Protein AF-A0A1J8QJV4-F1 (afdb_monomer_lite)

Organism: NCBI:txid180088

Structure (mmCIF, N/CA/C/O backbone):
data_AF-A0A1J8QJV4-F1
#
_entry.id   AF-A0A1J8QJV4-F1
#
loop_
_atom_site.group_PDB
_atom_site.id
_atom_site.type_symbol
_atom_site.label_atom_id
_atom_site.label_alt_id
_atom_site.label_comp_id
_atom_site.label_asym_id
_atom_site.label_entity_id
_atom_site.label_seq_id
_atom_site.pdbx_PDB_ins_code
_atom_site.Cartn_x
_atom_site.Cartn_y
_atom_site.Cartn_z
_atom_site.occupancy
_atom_site.B_iso_or_equiv
_atom_site.auth_seq_id
_atom_site.auth_comp_id
_atom_site.auth_asym_id
_atom_site.auth_atom_id
_atom_site.pdbx_PDB_model_num
ATOM 1 N N . MET A 1 1 ? 0.659 -6.737 42.375 1.00 52.00 1 MET A N 1
ATOM 2 C CA . MET A 1 1 ? -0.178 -5.571 42.010 1.00 52.00 1 MET A CA 1
ATOM 3 C C . MET A 1 1 ? 0.496 -4.259 42.360 1.00 52.00 1 MET A C 1
ATOM 5 O O . MET A 1 1 ? 0.803 -3.540 41.428 1.00 52.00 1 MET A O 1
ATOM 9 N N . ALA A 1 2 ? 0.805 -3.967 43.630 1.00 51.50 2 ALA A N 1
ATOM 10 C CA . ALA A 1 2 ? 1.414 -2.682 44.012 1.00 51.50 2 ALA A CA 1
ATOM 11 C C . ALA A 1 2 ? 2.752 -2.355 43.303 1.00 51.50 2 ALA A C 1
ATOM 13 O O . ALA A 1 2 ? 3.047 -1.189 43.097 1.00 51.50 2 ALA A O 1
ATOM 14 N N . SER A 1 3 ? 3.532 -3.362 42.888 1.00 54.28 3 SER A N 1
ATOM 15 C CA . SER A 1 3 ? 4.783 -3.180 42.129 1.00 54.28 3 SER A CA 1
ATOM 16 C C . SER A 1 3 ? 4.602 -3.017 40.612 1.00 54.28 3 SER A C 1
ATOM 18 O O . SER A 1 3 ? 5.552 -2.659 39.932 1.00 54.28 3 SER A O 1
ATOM 20 N N . VAL A 1 4 ? 3.406 -3.306 40.083 1.00 55.78 4 VAL A N 1
ATOM 21 C CA . VAL A 1 4 ? 3.123 -3.434 38.635 1.00 55.78 4 VAL A CA 1
ATOM 22 C C . VAL A 1 4 ? 2.131 -2.367 38.150 1.00 55.78 4 VAL A C 1
ATOM 24 O O . VAL A 1 4 ? 1.998 -2.096 36.957 1.00 55.78 4 VAL A O 1
ATOM 27 N N . GLU A 1 5 ? 1.418 -1.730 39.080 1.00 54.19 5 GLU A N 1
ATOM 28 C CA . GLU A 1 5 ? 0.484 -0.639 38.810 1.00 54.19 5 GLU A CA 1
ATOM 29 C C . GLU A 1 5 ? 1.233 0.590 38.286 1.00 54.19 5 GLU A C 1
ATOM 31 O O . GLU A 1 5 ? 1.824 1.348 39.045 1.00 54.19 5 GLU A O 1
ATOM 36 N N . GLY A 1 6 ? 1.217 0.768 36.965 1.00 53.06 6 GLY A N 1
ATOM 37 C CA . GLY A 1 6 ? 1.849 1.899 36.281 1.00 53.06 6 GLY A CA 1
ATOM 38 C C . GLY A 1 6 ? 2.946 1.505 35.293 1.00 53.06 6 GLY A C 1
ATOM 39 O O . GLY A 1 6 ? 3.337 2.337 34.477 1.00 53.06 6 GLY A O 1
ATOM 40 N N . ASN A 1 7 ? 3.400 0.245 35.299 1.00 61.72 7 ASN A N 1
ATOM 41 C CA . ASN A 1 7 ? 4.405 -0.225 34.350 1.00 61.72 7 ASN A CA 1
ATOM 42 C C . ASN A 1 7 ? 3.761 -0.993 33.187 1.00 61.72 7 ASN A C 1
ATOM 44 O O . ASN A 1 7 ? 3.406 -2.166 33.295 1.00 61.72 7 ASN A O 1
ATOM 48 N N . TRP A 1 8 ? 3.628 -0.325 32.043 1.00 57.66 8 TRP A N 1
ATOM 49 C CA . TRP A 1 8 ? 3.075 -0.907 30.817 1.00 57.66 8 TRP A CA 1
ATOM 50 C C . TRP A 1 8 ? 3.952 -2.027 30.220 1.00 57.66 8 TRP A C 1
ATOM 52 O O . TRP A 1 8 ? 3.448 -2.799 29.405 1.00 57.66 8 TRP A O 1
ATOM 62 N N . LEU A 1 9 ? 5.222 -2.160 30.635 1.00 58.31 9 LEU A N 1
ATOM 63 C CA . LEU A 1 9 ? 6.123 -3.245 30.207 1.00 58.31 9 LEU A CA 1
ATOM 64 C C . LEU A 1 9 ? 5.732 -4.617 30.780 1.00 58.31 9 LEU A C 1
ATOM 66 O O . LEU A 1 9 ? 6.174 -5.645 30.278 1.00 58.31 9 LEU A O 1
ATOM 70 N N . GLU A 1 10 ? 4.871 -4.656 31.795 1.00 69.75 10 GLU A N 1
ATOM 71 C CA . GLU A 1 10 ? 4.478 -5.888 32.484 1.00 69.75 10 GLU A CA 1
ATOM 72 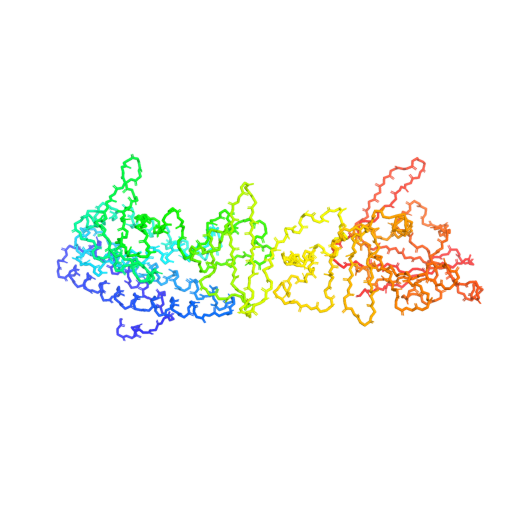C C . GLU A 1 10 ? 3.125 -6.458 32.017 1.00 69.75 10 GLU A C 1
ATOM 74 O O . GLU A 1 10 ? 2.459 -7.190 32.752 1.00 69.75 10 GLU A O 1
ATOM 79 N N . GLY A 1 11 ? 2.694 -6.165 30.783 1.00 76.06 11 GLY A N 1
ATOM 80 C CA . GLY A 1 11 ? 1.421 -6.664 30.234 1.00 76.06 11 GLY A CA 1
ATOM 81 C C . GLY A 1 11 ? 1.256 -8.191 30.332 1.00 76.06 11 GLY A C 1
ATOM 82 O O . GLY A 1 11 ? 0.185 -8.683 30.697 1.00 76.06 11 GLY A O 1
ATOM 83 N N . VAL A 1 12 ? 2.341 -8.943 30.112 1.00 79.88 12 VAL A N 1
ATOM 84 C CA . VAL A 1 12 ? 2.374 -10.412 30.257 1.00 79.88 12 VAL A CA 1
ATOM 85 C C . VAL A 1 12 ? 2.199 -10.840 31.719 1.00 79.88 12 VAL A C 1
ATOM 87 O O . VAL A 1 12 ? 1.438 -11.768 32.008 1.00 79.88 12 VAL A O 1
ATOM 90 N N . THR A 1 13 ? 2.844 -10.144 32.659 1.00 84.31 13 THR A N 1
ATOM 91 C CA . THR A 1 13 ? 2.702 -10.395 34.101 1.00 84.31 13 THR A CA 1
ATOM 92 C C . THR A 1 13 ? 1.255 -10.189 34.536 1.00 84.31 13 THR A C 1
ATOM 94 O O . THR A 1 13 ? 0.675 -11.056 35.190 1.00 84.31 13 THR A O 1
ATOM 97 N N . ILE A 1 14 ? 0.635 -9.077 34.126 1.00 87.12 14 ILE A N 1
ATOM 98 C CA . ILE A 1 14 ? -0.762 -8.776 34.461 1.00 87.12 14 ILE A CA 1
ATOM 99 C C . ILE A 1 14 ? -1.697 -9.833 33.863 1.00 87.12 14 ILE A C 1
ATOM 101 O O . ILE A 1 14 ? -2.542 -10.367 34.582 1.00 87.12 14 ILE A O 1
ATOM 105 N N . SER A 1 15 ? -1.518 -10.193 32.588 1.00 86.88 15 SER A N 1
ATOM 106 C CA . SER A 1 15 ? -2.278 -11.273 31.940 1.00 86.88 15 SER A CA 1
ATOM 107 C C . SER A 1 15 ? -2.170 -12.600 32.693 1.00 86.88 15 SER A C 1
ATOM 109 O O . SER A 1 15 ? -3.171 -13.291 32.898 1.00 86.88 15 SER A O 1
ATOM 111 N N . THR A 1 16 ? -0.969 -12.938 33.165 1.00 88.50 16 THR A N 1
ATOM 112 C CA . THR A 1 16 ? -0.727 -14.152 33.953 1.00 88.50 16 THR A CA 1
ATOM 113 C C . THR A 1 16 ? -1.474 -14.102 35.284 1.00 88.50 16 THR A C 1
ATOM 115 O O . THR A 1 16 ? -2.137 -15.071 35.652 1.00 88.50 16 THR A O 1
ATOM 118 N N . ILE A 1 17 ? -1.448 -12.961 35.981 1.00 91.12 17 ILE A N 1
ATOM 119 C CA . ILE A 1 17 ? -2.203 -12.764 37.227 1.00 91.12 17 ILE A CA 1
ATOM 120 C C . ILE A 1 17 ? -3.707 -12.933 36.978 1.00 91.12 17 ILE A C 1
ATOM 122 O O . ILE A 1 17 ? -4.358 -13.659 37.726 1.00 91.12 17 ILE A O 1
ATOM 126 N N . VAL A 1 18 ? -4.265 -12.319 35.927 1.00 92.19 18 VAL A N 1
ATOM 127 C CA . VAL A 1 18 ? -5.697 -12.459 35.596 1.00 92.19 18 VAL A CA 1
ATOM 128 C C . VAL A 1 18 ? -6.060 -13.920 35.347 1.00 92.19 18 VAL A C 1
ATOM 130 O O . VAL A 1 18 ? -7.055 -14.409 35.885 1.00 92.19 18 VAL A O 1
ATOM 133 N N . MET A 1 19 ? -5.234 -14.644 34.591 1.00 90.00 19 MET A N 1
ATOM 134 C CA . MET A 1 19 ? -5.442 -16.065 34.329 1.00 90.00 19 MET A CA 1
ATOM 135 C C . MET A 1 19 ? -5.422 -16.901 35.617 1.00 90.00 19 MET A C 1
ATOM 137 O O . MET A 1 19 ? -6.306 -17.738 35.805 1.00 90.00 19 MET A O 1
ATOM 141 N N . LEU A 1 20 ? -4.451 -16.671 36.507 1.00 92.38 20 LEU A N 1
ATOM 142 C CA . LEU A 1 20 ? -4.343 -17.385 37.782 1.00 92.38 20 LEU A CA 1
ATOM 143 C C . LEU A 1 20 ? -5.541 -17.101 38.692 1.00 92.38 20 LEU A C 1
ATOM 145 O O . LEU A 1 20 ? -6.127 -18.033 39.238 1.00 92.38 20 LEU A O 1
ATOM 149 N N . VAL A 1 21 ? -5.953 -15.837 38.815 1.00 92.94 21 VAL A N 1
ATOM 150 C CA . VAL A 1 21 ? -7.122 -15.456 39.623 1.00 92.94 21 VAL A CA 1
ATOM 151 C C . VAL A 1 21 ? -8.394 -16.094 39.067 1.00 92.94 21 VAL A C 1
ATOM 153 O O . VAL A 1 21 ? -9.164 -16.669 39.830 1.00 92.94 21 VAL A O 1
ATOM 156 N N . SER A 1 22 ? -8.585 -16.070 37.746 1.00 90.56 22 SER A N 1
ATOM 157 C CA . SER A 1 22 ? -9.747 -16.693 37.095 1.00 90.56 22 SER A CA 1
ATOM 158 C C . SER A 1 22 ? -9.780 -18.208 37.335 1.00 90.56 22 SER A C 1
ATOM 160 O O . SER A 1 22 ? -10.829 -18.770 37.641 1.00 90.56 22 SER A O 1
ATOM 162 N N . ARG A 1 23 ? -8.615 -18.871 37.302 1.00 90.62 23 ARG A N 1
ATOM 163 C CA . ARG A 1 23 ? -8.485 -20.300 37.634 1.00 90.62 23 ARG A CA 1
ATOM 164 C C . ARG A 1 23 ? -8.817 -20.593 39.096 1.00 90.62 23 ARG A C 1
ATOM 166 O O . ARG A 1 23 ? -9.571 -21.529 39.359 1.00 90.62 23 ARG A O 1
ATOM 173 N N . VAL A 1 24 ? -8.328 -19.784 40.035 1.00 92.25 24 VAL A N 1
ATOM 174 C CA . VAL A 1 24 ? -8.679 -19.919 41.459 1.00 92.25 24 VAL A CA 1
ATOM 175 C C . VAL A 1 24 ? -10.186 -19.760 41.661 1.00 92.25 24 VAL A C 1
ATOM 177 O O . VAL A 1 24 ? -10.789 -20.591 42.334 1.00 92.25 24 VAL A O 1
ATOM 180 N N . LEU A 1 25 ? -10.806 -18.755 41.032 1.00 91.00 25 LEU A N 1
ATOM 181 C CA . LEU A 1 25 ? -12.253 -18.524 41.099 1.00 91.00 25 LEU A CA 1
ATOM 182 C C . LEU A 1 25 ? -13.065 -19.714 40.571 1.00 91.00 25 LEU A C 1
ATOM 184 O O . LEU A 1 25 ? -14.045 -20.090 41.207 1.00 91.00 25 LEU A O 1
ATOM 188 N N . SER A 1 26 ? -12.630 -20.337 39.471 1.00 89.19 26 SER A N 1
ATOM 189 C CA . SER A 1 26 ? -13.288 -21.532 38.912 1.00 89.19 26 SER A CA 1
ATOM 190 C C . SER A 1 26 ? -13.171 -22.777 39.803 1.00 89.19 26 SER A C 1
ATOM 192 O O . SER A 1 26 ? -14.012 -23.668 39.736 1.00 89.19 26 SER A O 1
ATOM 194 N N . SER A 1 27 ? -12.131 -22.847 40.643 1.00 90.81 27 SER A N 1
ATOM 195 C CA . SER A 1 27 ? -11.797 -24.050 41.423 1.00 90.81 27 SER A CA 1
ATOM 196 C C . SER A 1 27 ? -12.257 -23.980 42.881 1.00 90.81 27 SER A C 1
ATOM 198 O O . SER A 1 27 ? -12.358 -25.010 43.544 1.00 90.81 27 SER A O 1
ATOM 200 N N . THR A 1 28 ? -12.508 -22.781 43.409 1.00 89.38 28 THR A N 1
ATOM 201 C CA . THR A 1 28 ? -12.872 -22.587 44.817 1.00 89.38 28 THR A CA 1
ATOM 202 C C . THR A 1 28 ? -14.385 -22.560 45.024 1.00 89.38 28 THR A C 1
ATOM 204 O O . THR A 1 28 ? -15.130 -21.967 44.245 1.00 89.38 28 THR A O 1
ATOM 207 N N . GLN A 1 29 ? -14.848 -23.153 46.124 1.00 88.12 29 GLN A N 1
ATOM 208 C CA . GLN A 1 29 ? -16.226 -22.995 46.603 1.00 88.12 29 GLN A CA 1
ATOM 209 C C . GLN A 1 29 ? -16.341 -21.988 47.753 1.00 88.12 29 GLN A C 1
ATOM 211 O O . GLN A 1 29 ? -17.449 -21.628 48.139 1.00 88.12 29 GLN A O 1
ATOM 216 N N . GLU A 1 30 ? -15.217 -21.495 48.274 1.00 92.69 30 GLU A N 1
ATOM 217 C CA . GLU A 1 30 ? -15.202 -20.595 49.421 1.00 92.69 30 GLU A CA 1
ATOM 218 C C . GLU A 1 30 ? -15.538 -19.152 49.015 1.00 92.69 30 GLU A C 1
ATOM 220 O O . GLU A 1 30 ? -14.815 -18.514 48.243 1.00 92.69 30 GLU A O 1
ATOM 225 N N . GLU A 1 31 ? -16.619 -18.607 49.579 1.00 89.56 31 GLU A N 1
ATOM 226 C CA . GLU A 1 31 ? -17.129 -17.275 49.226 1.00 89.56 31 GLU A CA 1
ATOM 227 C C . GLU A 1 31 ? -16.149 -16.143 49.583 1.00 89.56 31 GLU A C 1
ATOM 229 O O . GLU A 1 31 ? -16.046 -15.143 48.869 1.00 89.56 31 GLU A O 1
ATOM 234 N N . SER A 1 32 ? -15.356 -16.319 50.648 1.00 92.44 32 SER A N 1
ATOM 235 C CA . SER A 1 32 ? -14.324 -15.356 51.055 1.00 92.44 32 SER A CA 1
ATOM 236 C C . SER A 1 32 ? -13.252 -15.189 49.963 1.00 92.44 32 SER A C 1
ATOM 238 O O . SER A 1 32 ? -12.856 -14.069 49.618 1.00 92.44 32 SER A O 1
ATOM 240 N N . ILE A 1 33 ? -12.832 -16.307 49.357 1.00 91.44 33 ILE A N 1
ATOM 241 C CA . ILE A 1 33 ? -11.845 -16.348 48.278 1.00 91.44 33 ILE A CA 1
ATOM 242 C C . ILE A 1 33 ? -12.461 -15.778 47.002 1.00 91.44 33 ILE A C 1
ATOM 244 O O . ILE A 1 33 ? -11.812 -14.967 46.336 1.00 91.44 33 ILE A O 1
ATOM 248 N N . LYS A 1 34 ? -13.721 -16.124 46.693 1.00 90.38 34 LYS A N 1
ATOM 249 C CA . LYS A 1 34 ? -14.457 -15.556 45.552 1.00 90.38 34 LYS A CA 1
ATOM 250 C C . LYS A 1 34 ? -14.524 -14.033 45.628 1.00 90.38 34 LYS A C 1
ATOM 252 O O . LYS A 1 34 ? -14.096 -13.351 44.697 1.00 90.38 34 LYS A O 1
ATOM 257 N N . SER A 1 35 ? -14.964 -13.490 46.761 1.00 89.88 35 SER A N 1
ATOM 258 C CA . SER A 1 35 ? -15.061 -12.044 46.996 1.00 89.88 35 SER A CA 1
ATOM 259 C C . SER A 1 35 ? -13.719 -11.320 46.812 1.00 89.88 35 SER A C 1
ATOM 261 O O . SER A 1 35 ? -13.634 -10.301 46.110 1.00 89.88 35 SER A O 1
ATOM 263 N N . ARG A 1 36 ? -12.632 -11.877 47.366 1.00 92.62 36 ARG A N 1
ATOM 264 C CA . ARG A 1 36 ? -11.272 -11.336 47.194 1.00 92.62 36 ARG A CA 1
ATOM 265 C C . ARG A 1 36 ? -10.802 -11.408 45.742 1.00 92.62 36 ARG A C 1
ATOM 267 O O . ARG A 1 36 ? -10.219 -10.441 45.253 1.00 92.62 36 ARG A O 1
ATOM 274 N N . GLY A 1 37 ? -11.071 -12.515 45.053 1.00 92.69 37 GLY A N 1
ATOM 275 C CA . GLY A 1 37 ? -10.722 -12.702 43.646 1.00 92.69 37 GLY A CA 1
ATOM 276 C C . GLY A 1 37 ? -11.443 -11.708 42.734 1.00 92.69 37 GLY A C 1
ATOM 277 O O . GLY A 1 37 ? -10.788 -11.013 41.959 1.00 92.69 37 GLY A O 1
ATOM 278 N N . TYR A 1 38 ? -12.761 -11.538 42.886 1.00 91.94 38 TYR A N 1
ATOM 279 C CA . TYR A 1 38 ? -13.522 -10.532 42.134 1.00 91.94 38 TYR A CA 1
ATOM 280 C C . TYR A 1 38 ? -13.056 -9.101 42.424 1.00 91.94 38 TYR A C 1
ATOM 282 O O . TYR A 1 38 ? -12.919 -8.298 41.500 1.00 91.94 38 TYR A O 1
ATOM 290 N N . SER A 1 39 ? -12.757 -8.777 43.686 1.00 91.69 39 SER A N 1
ATOM 291 C CA . SER A 1 39 ? -12.215 -7.462 44.057 1.00 91.69 39 SER A CA 1
ATOM 292 C C . SER A 1 39 ? -10.856 -7.198 43.401 1.00 91.69 39 SER A C 1
ATOM 294 O O . SER A 1 39 ? -10.608 -6.102 42.894 1.00 91.69 39 SER A O 1
ATOM 296 N N . LEU A 1 40 ? -9.992 -8.215 43.348 1.00 92.56 40 LEU A N 1
ATOM 297 C CA . LEU A 1 40 ? -8.703 -8.135 42.669 1.00 92.56 40 LEU A CA 1
ATOM 298 C C . LEU A 1 40 ? -8.867 -7.954 41.152 1.00 92.56 40 LEU A C 1
ATOM 300 O O . LEU A 1 40 ? -8.204 -7.090 40.581 1.00 92.56 40 LEU A O 1
ATOM 304 N N . LEU A 1 41 ? -9.777 -8.693 40.506 1.00 93.75 41 LEU A N 1
ATOM 305 C CA . LEU A 1 41 ? -10.070 -8.526 39.076 1.00 93.75 41 LEU A CA 1
ATOM 306 C C . LEU A 1 41 ? -10.577 -7.117 38.749 1.00 93.75 41 LEU A C 1
ATOM 308 O O . LEU A 1 41 ? -10.123 -6.529 37.770 1.00 93.75 41 LEU A O 1
ATOM 312 N N . ARG A 1 42 ? -11.452 -6.536 39.584 1.00 93.06 42 ARG A N 1
ATOM 313 C CA . ARG A 1 42 ? -11.905 -5.140 39.424 1.00 93.06 42 ARG A CA 1
ATOM 314 C C . ARG A 1 42 ? -10.747 -4.150 39.532 1.00 93.06 42 ARG A C 1
ATOM 316 O O . ARG A 1 42 ? -10.644 -3.243 38.713 1.00 93.06 42 ARG A O 1
ATOM 323 N N . ARG A 1 43 ? -9.842 -4.341 40.496 1.00 92.81 43 ARG A N 1
ATOM 324 C CA . ARG A 1 43 ? -8.646 -3.496 40.632 1.00 92.81 43 ARG A CA 1
ATOM 325 C C . ARG A 1 43 ? -7.742 -3.601 39.400 1.00 92.81 43 ARG A C 1
ATOM 327 O O . ARG A 1 43 ? -7.337 -2.577 38.860 1.00 92.81 43 ARG A O 1
ATOM 334 N N . ILE A 1 44 ? -7.482 -4.819 38.914 1.00 93.00 44 ILE A N 1
ATOM 335 C CA . ILE A 1 44 ? -6.700 -5.045 37.686 1.00 93.00 44 ILE A CA 1
ATOM 336 C C . ILE A 1 44 ? -7.366 -4.366 36.486 1.00 93.00 44 ILE A C 1
ATOM 338 O O . ILE A 1 44 ? -6.688 -3.699 35.705 1.00 93.00 44 ILE A O 1
ATOM 342 N N . ARG A 1 45 ? -8.688 -4.497 36.350 1.00 94.62 45 ARG A N 1
ATOM 343 C CA . ARG A 1 45 ? -9.477 -3.879 35.281 1.00 94.62 45 ARG A CA 1
ATOM 344 C C . ARG A 1 45 ? -9.295 -2.365 35.240 1.00 94.62 45 ARG A C 1
ATOM 346 O O . ARG A 1 45 ? -8.958 -1.835 34.189 1.00 94.62 45 ARG A O 1
ATOM 353 N N . THR A 1 46 ? -9.444 -1.679 36.372 1.00 93.50 46 THR A N 1
ATOM 354 C CA . THR A 1 46 ? -9.267 -0.219 36.447 1.00 93.50 46 THR A CA 1
ATOM 355 C C . THR A 1 46 ? -7.849 0.205 36.056 1.00 93.50 46 THR A C 1
ATOM 357 O O . THR A 1 46 ? -7.671 1.132 35.259 1.00 93.50 46 THR A O 1
ATOM 360 N N . SER A 1 47 ? -6.833 -0.496 36.566 1.00 91.12 47 SER A N 1
ATOM 361 C CA . SER A 1 47 ? -5.428 -0.184 36.281 1.00 91.12 47 SER A CA 1
ATOM 362 C C . SER A 1 47 ? -5.078 -0.417 34.806 1.00 91.12 47 SER A C 1
ATOM 364 O O . SER A 1 47 ? -4.502 0.454 34.156 1.00 91.12 47 SER A O 1
ATOM 366 N N . THR A 1 48 ? -5.479 -1.560 34.245 1.00 93.62 48 THR A N 1
ATOM 367 C CA . THR A 1 48 ? -5.236 -1.903 32.830 1.00 93.62 48 THR A CA 1
ATOM 368 C C . THR A 1 48 ? -6.009 -1.007 31.872 1.00 93.62 48 THR A C 1
ATOM 370 O O . THR A 1 48 ? -5.458 -0.600 30.854 1.00 93.62 48 THR A O 1
ATOM 373 N N . PHE A 1 49 ? -7.245 -0.628 32.206 1.00 95.19 49 PHE A N 1
ATOM 374 C CA . PHE A 1 49 ? -8.016 0.325 31.412 1.00 95.19 49 PHE A CA 1
ATOM 375 C C . PHE A 1 49 ? -7.347 1.702 31.380 1.00 95.19 49 PHE A C 1
ATOM 377 O O . PHE A 1 49 ? -7.218 2.304 30.317 1.00 95.19 49 PHE A O 1
ATOM 384 N N . THR A 1 50 ? -6.846 2.182 32.520 1.00 93.12 50 THR A N 1
ATOM 385 C CA . THR A 1 50 ? -6.104 3.451 32.578 1.00 93.12 50 THR A CA 1
ATOM 386 C C . THR A 1 50 ? -4.885 3.411 31.651 1.00 93.12 50 THR A C 1
ATOM 388 O O . THR A 1 50 ? -4.733 4.291 30.802 1.00 93.12 50 THR A O 1
ATOM 391 N N . LEU A 1 51 ? -4.076 2.349 31.732 1.00 90.62 51 LEU A N 1
ATOM 392 C CA . LEU A 1 51 ? -2.916 2.153 30.855 1.00 90.62 51 LEU A CA 1
ATOM 393 C C . LEU A 1 51 ? -3.309 2.065 29.374 1.00 90.62 51 LEU A C 1
ATOM 395 O O . LEU A 1 51 ? -2.687 2.720 28.540 1.00 90.62 51 LEU A O 1
ATOM 399 N N . LEU A 1 52 ? -4.365 1.316 29.046 1.00 93.56 52 LEU A N 1
ATOM 400 C CA . LEU A 1 52 ? -4.891 1.207 27.683 1.00 93.56 52 LEU A CA 1
ATOM 401 C C . LEU A 1 52 ? -5.225 2.585 27.104 1.00 93.56 52 LEU A C 1
ATOM 403 O O . LEU A 1 52 ? -4.854 2.889 25.974 1.00 93.56 52 LEU A O 1
ATOM 407 N N . THR A 1 53 ? -5.894 3.437 27.879 1.00 91.62 53 THR A N 1
ATOM 408 C CA . THR A 1 53 ? -6.299 4.765 27.399 1.00 91.62 53 THR A CA 1
ATOM 409 C C . THR A 1 53 ? -5.113 5.701 27.181 1.00 91.62 53 THR A C 1
ATOM 411 O O . THR A 1 53 ? -5.115 6.469 26.223 1.00 91.62 53 THR A O 1
ATOM 414 N N . GLN A 1 54 ? -4.069 5.594 28.008 1.00 90.06 54 GLN A N 1
ATOM 415 C CA . GLN A 1 54 ? -2.816 6.328 27.813 1.00 90.06 54 GLN A CA 1
ATOM 416 C C . GLN A 1 54 ? -2.061 5.840 26.570 1.00 90.06 54 GLN A C 1
ATOM 418 O O . GLN A 1 54 ? -1.543 6.655 25.809 1.00 90.06 54 GLN A O 1
ATOM 423 N N . LEU A 1 55 ? -2.012 4.523 26.343 1.00 89.12 55 LEU A N 1
ATOM 424 C CA . LEU A 1 55 ? -1.400 3.933 25.149 1.00 89.12 55 LEU A CA 1
ATOM 425 C C . LEU A 1 55 ? -2.151 4.336 23.876 1.00 89.12 55 LEU A C 1
ATOM 427 O O . LEU A 1 55 ? -1.517 4.731 22.904 1.00 89.12 55 LEU A O 1
ATOM 431 N N . SER A 1 56 ? -3.486 4.307 23.905 1.00 86.81 56 SER A N 1
ATOM 432 C CA . SER A 1 56 ? -4.325 4.738 22.782 1.00 86.81 56 SER A CA 1
ATOM 433 C C . SER A 1 56 ? -4.087 6.207 22.429 1.00 86.81 56 SER A C 1
ATOM 435 O O . SER A 1 56 ? -3.930 6.527 21.256 1.00 86.81 56 SER A O 1
ATOM 437 N N . ALA A 1 57 ? -4.005 7.095 23.426 1.00 84.88 57 ALA A N 1
ATOM 438 C CA . ALA A 1 57 ? -3.724 8.512 23.192 1.00 84.88 57 ALA A CA 1
ATOM 439 C C . ALA A 1 57 ? -2.320 8.736 22.600 1.00 84.88 57 ALA A C 1
ATOM 441 O O . ALA A 1 57 ? -2.151 9.541 21.689 1.00 84.88 57 ALA A O 1
ATOM 442 N N . LYS A 1 58 ? -1.310 7.987 23.072 1.00 84.50 58 LYS A N 1
ATOM 443 C CA . LYS A 1 58 ? 0.048 8.025 22.500 1.00 84.50 58 LYS A CA 1
ATOM 444 C C . LYS A 1 58 ? 0.084 7.529 21.055 1.00 84.50 58 LYS A C 1
ATOM 446 O O . LYS A 1 58 ? 0.772 8.126 20.237 1.00 84.50 58 LYS A O 1
ATOM 451 N N . MET A 1 59 ? -0.652 6.461 20.748 1.00 82.50 59 MET A N 1
ATOM 452 C CA . MET A 1 59 ? -0.762 5.916 19.393 1.00 82.50 59 MET A CA 1
ATOM 453 C C . MET A 1 59 ? -1.377 6.940 18.433 1.00 82.50 59 MET A C 1
ATOM 455 O O . MET A 1 59 ? -0.840 7.155 17.354 1.00 82.50 59 MET A O 1
ATOM 459 N N . GLN A 1 60 ? -2.445 7.624 18.855 1.00 73.19 60 GLN A N 1
ATOM 460 C CA . GLN A 1 60 ? -3.113 8.658 18.055 1.00 73.19 60 GLN A CA 1
ATOM 461 C C . GLN A 1 60 ? -2.252 9.906 17.811 1.00 73.19 60 GLN A C 1
ATOM 463 O O . GLN A 1 60 ? -2.456 10.593 16.816 1.00 73.19 60 GLN A O 1
ATOM 468 N N . GLY A 1 61 ? -1.298 10.206 18.697 1.00 69.62 61 GLY A N 1
ATOM 469 C CA . GLY A 1 61 ? -0.372 11.334 18.548 1.00 69.62 61 GLY A CA 1
ATOM 470 C C . GLY A 1 61 ? 0.943 11.010 17.825 1.00 69.62 61 GLY A C 1
ATOM 471 O O . GLY A 1 61 ? 1.782 11.900 17.698 1.00 69.62 61 GLY A O 1
ATOM 472 N N . SER A 1 62 ? 1.169 9.760 17.405 1.00 71.31 62 SER A N 1
ATOM 473 C CA . SER A 1 62 ? 2.421 9.332 16.767 1.00 71.31 62 SER A CA 1
ATOM 474 C C . SER A 1 62 ? 2.345 9.439 15.244 1.00 71.31 62 SER A C 1
ATOM 476 O O . SER A 1 62 ? 1.510 8.789 14.622 1.00 71.31 62 SER A O 1
ATOM 478 N N . ASN A 1 63 ? 3.287 10.168 14.640 1.00 61.59 63 ASN A N 1
ATOM 479 C CA . ASN A 1 63 ? 3.427 10.272 13.179 1.00 61.59 63 ASN A CA 1
ATOM 480 C C . ASN A 1 63 ? 4.424 9.256 12.586 1.00 61.59 63 ASN A C 1
ATOM 482 O O . ASN A 1 63 ? 4.539 9.155 11.368 1.00 61.59 63 ASN A O 1
ATOM 486 N N . ASP A 1 64 ? 5.155 8.516 13.425 1.00 69.06 64 ASP A N 1
ATOM 487 C CA . ASP A 1 64 ? 6.090 7.470 12.992 1.00 69.06 64 ASP A CA 1
ATOM 488 C C . ASP A 1 64 ? 5.345 6.139 12.798 1.00 69.06 64 ASP A C 1
ATOM 490 O O . ASP A 1 64 ? 4.713 5.634 13.731 1.00 69.06 64 ASP A O 1
ATOM 494 N N . GLU A 1 65 ? 5.416 5.566 11.591 1.00 67.06 65 GLU A N 1
ATOM 495 C CA . GLU A 1 65 ? 4.741 4.310 11.238 1.00 67.06 65 GLU A CA 1
ATOM 496 C C . GLU A 1 65 ? 5.214 3.108 12.060 1.00 67.06 65 GLU A C 1
ATOM 498 O O . GLU A 1 65 ? 4.405 2.257 12.437 1.00 67.06 65 GLU A O 1
ATOM 503 N N . THR A 1 66 ? 6.517 3.017 12.336 1.00 72.38 66 THR A N 1
ATOM 504 C CA . THR A 1 66 ? 7.111 1.883 13.057 1.00 72.38 66 THR A CA 1
ATOM 505 C C . THR A 1 66 ? 6.676 1.926 14.512 1.00 72.38 66 THR A C 1
ATOM 507 O O . THR A 1 66 ? 6.188 0.929 15.051 1.00 72.38 66 THR A O 1
ATOM 510 N N . VAL A 1 67 ? 6.769 3.112 15.119 1.00 76.12 67 VAL A N 1
ATOM 511 C CA . VAL A 1 67 ? 6.301 3.354 16.487 1.00 76.12 67 VAL A CA 1
ATOM 512 C C . VAL A 1 67 ? 4.789 3.151 16.579 1.00 76.12 67 VAL A C 1
ATOM 514 O O . VAL A 1 67 ? 4.311 2.523 17.522 1.00 76.12 67 VAL A O 1
ATOM 517 N N . SER A 1 68 ? 4.025 3.614 15.586 1.00 75.31 68 SER A N 1
ATOM 518 C CA . SER A 1 68 ? 2.571 3.438 15.536 1.00 75.31 68 SER A CA 1
ATOM 519 C C . SER A 1 68 ? 2.176 1.958 15.475 1.00 75.31 68 SER A C 1
ATOM 521 O O . SER A 1 68 ? 1.319 1.522 16.244 1.00 75.31 68 SER A O 1
ATOM 523 N N . ARG A 1 69 ? 2.866 1.142 14.663 1.00 76.62 69 ARG A N 1
ATOM 524 C CA . ARG A 1 69 ? 2.624 -0.311 14.578 1.00 76.62 69 ARG A CA 1
ATOM 525 C C . ARG A 1 69 ? 2.945 -1.037 15.887 1.00 76.62 69 ARG A C 1
ATOM 527 O O . ARG A 1 69 ? 2.183 -1.903 16.321 1.00 76.62 69 ARG A O 1
ATOM 534 N N . GLU A 1 70 ? 4.052 -0.687 16.537 1.00 83.38 70 GLU A N 1
ATOM 535 C CA . GLU A 1 70 ? 4.411 -1.249 17.844 1.00 83.38 70 GLU A CA 1
ATOM 536 C C . GLU A 1 70 ? 3.384 -0.865 18.922 1.00 83.38 70 GLU A C 1
ATOM 538 O O . GLU A 1 70 ? 2.914 -1.719 19.683 1.00 83.38 70 GLU A O 1
ATOM 543 N N . LEU A 1 71 ? 2.988 0.412 18.965 1.00 84.62 71 LEU A N 1
ATOM 544 C CA . LEU A 1 71 ? 1.965 0.912 19.882 1.00 84.62 71 LEU A CA 1
ATOM 545 C C . LEU A 1 71 ? 0.610 0.248 19.635 1.00 84.62 71 LEU A C 1
ATOM 547 O O . LEU A 1 71 ? -0.055 -0.120 20.600 1.00 84.62 71 LEU A O 1
ATOM 551 N N . GLN A 1 72 ? 0.236 0.017 18.379 1.00 85.31 72 GLN A N 1
ATOM 552 C CA . GLN A 1 72 ? -0.983 -0.693 18.009 1.00 85.31 72 GLN A CA 1
ATOM 553 C C . GLN A 1 72 ? -1.027 -2.111 18.589 1.00 85.31 72 GLN A C 1
ATOM 555 O O . GLN A 1 72 ? -2.019 -2.496 19.215 1.00 85.31 72 GLN A O 1
ATOM 560 N N . GLY A 1 73 ? 0.058 -2.879 18.439 1.00 88.06 73 GLY A N 1
ATOM 561 C CA . GLY A 1 73 ? 0.161 -4.209 19.041 1.00 88.06 73 GLY A CA 1
ATOM 562 C C . GLY A 1 73 ? -0.021 -4.166 20.561 1.00 88.06 73 GLY A C 1
ATOM 563 O O . GLY A 1 73 ? -0.795 -4.942 21.122 1.00 88.06 73 GLY A O 1
ATOM 564 N N . ARG A 1 74 ? 0.608 -3.186 21.223 1.00 88.69 74 ARG A N 1
ATOM 565 C CA . ARG A 1 74 ? 0.494 -2.983 22.677 1.00 88.69 74 ARG A CA 1
ATOM 566 C C . ARG A 1 74 ? -0.906 -2.576 23.123 1.00 88.69 74 ARG A C 1
ATOM 568 O O . ARG A 1 74 ? -1.382 -3.077 24.140 1.00 88.69 74 ARG A O 1
ATOM 575 N N . VAL A 1 75 ? -1.568 -1.684 22.387 1.00 91.62 75 VAL A N 1
ATOM 576 C CA . VAL A 1 75 ? -2.957 -1.275 22.640 1.00 91.62 75 VAL A CA 1
ATOM 577 C C . VAL A 1 75 ? -3.873 -2.495 22.572 1.00 91.62 75 VAL A C 1
ATOM 579 O O . VAL A 1 75 ? -4.638 -2.731 23.507 1.00 91.62 75 VAL A O 1
ATOM 582 N N . ARG A 1 76 ? -3.744 -3.316 21.525 1.00 92.19 76 ARG A N 1
ATOM 583 C CA . ARG A 1 76 ? -4.507 -4.561 21.368 1.00 92.19 76 ARG A CA 1
ATOM 584 C C . ARG A 1 76 ? -4.269 -5.531 22.530 1.00 92.19 76 ARG A C 1
ATOM 586 O O . ARG A 1 76 ? -5.227 -5.991 23.148 1.00 92.19 76 ARG A O 1
ATOM 593 N N . ASP A 1 77 ? -3.014 -5.833 22.853 1.00 91.56 77 ASP A N 1
ATOM 594 C CA . ASP A 1 77 ? -2.687 -6.836 23.876 1.00 91.56 77 ASP A CA 1
ATOM 595 C C . ASP A 1 77 ? -3.077 -6.360 25.295 1.00 91.56 77 ASP A C 1
ATOM 597 O O . ASP A 1 77 ? -3.572 -7.139 26.119 1.00 91.56 77 ASP A O 1
ATOM 601 N N . MET A 1 78 ? -2.969 -5.055 25.575 1.00 93.12 78 MET A N 1
ATOM 602 C CA . MET A 1 78 ? -3.484 -4.457 26.813 1.00 93.12 78 MET A CA 1
ATOM 603 C C . MET A 1 78 ? -5.018 -4.494 26.869 1.00 93.12 78 MET A C 1
ATOM 605 O O . MET A 1 78 ? -5.593 -4.763 27.927 1.00 93.12 78 MET A O 1
ATOM 609 N N . ALA A 1 79 ? -5.694 -4.273 25.739 1.00 95.06 79 ALA A N 1
ATOM 610 C CA . ALA A 1 79 ? -7.145 -4.385 25.641 1.00 95.06 79 ALA A CA 1
ATOM 611 C C . ALA A 1 79 ? -7.621 -5.823 25.905 1.00 95.06 79 ALA A C 1
ATOM 613 O O . ALA A 1 79 ? -8.539 -6.004 26.709 1.00 95.06 79 ALA A O 1
ATOM 614 N N . PHE A 1 80 ? -6.948 -6.840 25.348 1.00 93.94 80 PHE A N 1
ATOM 615 C CA . PHE A 1 80 ? -7.196 -8.247 25.688 1.00 93.94 80 PHE A CA 1
ATOM 616 C C . PHE A 1 80 ? -6.994 -8.523 27.176 1.00 93.94 80 PHE A C 1
ATOM 618 O O . PHE A 1 80 ? -7.852 -9.130 27.817 1.00 93.94 80 PHE A O 1
ATOM 625 N N . THR A 1 81 ? -5.886 -8.044 27.746 1.00 93.62 81 THR A N 1
ATOM 626 C CA . THR A 1 81 ? -5.578 -8.213 29.173 1.00 93.62 81 THR A CA 1
ATOM 627 C C . THR A 1 81 ? -6.698 -7.639 30.044 1.00 93.62 81 THR A C 1
ATOM 629 O O . THR A 1 81 ? -7.229 -8.326 30.916 1.00 93.62 81 THR A O 1
ATOM 632 N N . CYS A 1 82 ? -7.120 -6.402 29.773 1.00 95.19 82 CYS A N 1
ATOM 633 C CA . CYS A 1 82 ? -8.195 -5.738 30.504 1.00 95.19 82 CYS A CA 1
ATOM 634 C C . CYS A 1 82 ? -9.529 -6.491 30.364 1.00 95.19 82 CYS A C 1
ATOM 636 O O . CYS A 1 82 ? -10.204 -6.770 31.360 1.00 95.19 82 CYS A O 1
ATOM 638 N N . ARG A 1 83 ? -9.888 -6.889 29.138 1.00 94.12 83 ARG A N 1
ATOM 639 C CA . ARG A 1 83 ? -11.153 -7.573 28.843 1.00 94.12 83 ARG A CA 1
ATOM 640 C C . ARG A 1 83 ? -11.197 -9.009 29.378 1.00 94.12 83 ARG A C 1
ATOM 642 O O . ARG A 1 83 ? -12.259 -9.482 29.771 1.00 94.12 83 ARG A O 1
ATOM 649 N N . SER A 1 84 ? -10.044 -9.658 29.538 1.00 93.38 84 SER A N 1
ATOM 650 C CA . SER A 1 84 ? -9.942 -10.974 30.184 1.00 93.38 84 SER A CA 1
ATOM 651 C C . SER A 1 84 ? -10.325 -10.962 31.671 1.00 93.38 84 SER A C 1
ATOM 653 O O . SER A 1 84 ? -10.657 -12.005 32.221 1.00 93.38 84 SER A O 1
ATOM 655 N N . THR A 1 85 ? -10.396 -9.793 32.325 1.00 94.56 85 THR A N 1
ATOM 656 C CA . THR A 1 85 ? -10.915 -9.677 33.707 1.00 94.56 85 THR A CA 1
ATOM 657 C C . THR A 1 85 ? -12.415 -9.966 33.832 1.00 94.56 85 THR A C 1
ATOM 659 O O . THR A 1 85 ? -12.947 -9.992 34.944 1.00 94.56 85 THR A O 1
ATOM 662 N N . PHE A 1 86 ? -13.111 -10.131 32.706 1.00 93.19 86 PHE A N 1
ATOM 663 C CA . PHE A 1 86 ? -14.498 -10.580 32.638 1.00 93.19 86 PHE A CA 1
ATOM 664 C C . PHE A 1 86 ? -14.615 -12.084 32.315 1.00 93.19 86 PHE A C 1
ATOM 666 O O . PHE A 1 86 ? -15.713 -12.625 32.372 1.00 93.19 86 PHE A O 1
ATOM 673 N N . ASP A 1 87 ? -13.508 -12.767 32.001 1.00 91.44 87 ASP A N 1
ATOM 674 C CA . ASP A 1 87 ? -13.471 -14.196 31.653 1.00 91.44 87 ASP A CA 1
ATOM 675 C C . ASP A 1 87 ? -13.447 -15.077 32.914 1.00 91.44 87 ASP A C 1
ATOM 677 O O . ASP A 1 87 ? -12.439 -15.702 33.247 1.00 91.44 87 ASP A O 1
ATOM 681 N N . VAL A 1 88 ? -14.556 -15.074 33.656 1.00 87.56 88 VAL A N 1
ATOM 682 C CA . VAL A 1 88 ? -14.743 -15.863 34.882 1.00 87.56 88 VAL A CA 1
ATOM 683 C C . VAL A 1 88 ? -15.866 -16.879 34.707 1.00 87.56 88 VAL A C 1
ATOM 685 O O . VAL A 1 88 ? -16.899 -16.581 34.105 1.00 87.56 88 VAL A O 1
ATOM 688 N N . ASP A 1 89 ? -15.688 -18.063 35.284 1.00 79.00 89 ASP A N 1
ATOM 689 C CA . ASP A 1 89 ? -16.747 -19.067 35.360 1.00 79.00 89 ASP A CA 1
ATOM 690 C C . ASP A 1 89 ? -17.732 -18.670 36.474 1.00 79.00 89 ASP A C 1
ATOM 692 O O . ASP A 1 89 ? -17.359 -18.613 37.648 1.00 79.00 89 ASP A O 1
ATOM 696 N N . GLY A 1 90 ? -18.985 -18.352 36.129 1.00 74.19 90 GLY A N 1
ATOM 697 C CA . GLY A 1 90 ? -20.013 -17.999 37.114 1.00 74.19 90 GLY A CA 1
ATOM 698 C C . GLY A 1 90 ? -21.045 -16.979 36.634 1.00 74.19 90 GLY A C 1
ATOM 699 O O . GLY A 1 90 ? -21.254 -16.784 35.438 1.00 74.19 90 GLY A O 1
ATOM 700 N N . ASP A 1 91 ? -21.723 -16.337 37.590 1.00 79.56 91 ASP A N 1
ATOM 701 C CA . ASP A 1 91 ? -22.745 -15.330 37.302 1.00 79.56 91 ASP A CA 1
ATOM 702 C C . ASP A 1 91 ? -22.111 -14.009 36.830 1.00 79.56 91 ASP A C 1
ATOM 704 O O . ASP A 1 91 ? -21.404 -13.321 37.572 1.00 79.56 91 ASP A O 1
ATOM 708 N N . ALA A 1 92 ? -22.426 -13.622 35.593 1.00 82.00 92 ALA A N 1
ATOM 709 C CA . ALA A 1 92 ? -22.013 -12.359 34.990 1.00 82.00 92 ALA A CA 1
ATOM 710 C C . ALA A 1 92 ? -22.433 -11.124 35.815 1.00 82.00 92 ALA A C 1
ATOM 712 O O . ALA A 1 92 ? -21.815 -10.063 35.686 1.00 82.00 92 ALA A O 1
ATOM 713 N N . SER A 1 93 ? -23.446 -11.240 36.683 1.00 81.38 93 SER A N 1
ATOM 714 C CA . SER A 1 93 ? -23.869 -10.168 37.591 1.00 81.38 93 SER A CA 1
ATOM 715 C C . SER A 1 93 ? -22.761 -9.719 38.554 1.00 81.38 93 SER A C 1
ATOM 717 O O . SER A 1 93 ? -22.734 -8.551 38.940 1.00 81.38 93 SER A O 1
ATOM 719 N N . LEU A 1 94 ? -21.802 -10.594 38.883 1.00 83.50 94 LEU A N 1
ATOM 720 C CA . LEU A 1 94 ? -20.710 -10.304 39.820 1.00 83.50 94 LEU A CA 1
ATOM 721 C C . LEU A 1 94 ? -19.576 -9.480 39.192 1.00 83.50 94 LEU A C 1
ATOM 723 O O . LEU A 1 94 ? -18.836 -8.791 39.902 1.00 83.50 94 LEU A O 1
ATOM 727 N N . ILE A 1 95 ? -19.445 -9.508 37.865 1.00 87.19 95 ILE A N 1
ATOM 728 C CA . ILE A 1 95 ? -18.387 -8.806 37.121 1.00 87.19 95 ILE A CA 1
ATOM 729 C C . ILE A 1 95 ? -18.889 -7.601 36.322 1.00 87.19 95 ILE A C 1
ATOM 731 O O . ILE A 1 95 ? -18.120 -6.655 36.151 1.00 87.19 95 ILE A O 1
ATOM 735 N N . LEU A 1 96 ? -20.152 -7.606 35.881 1.00 88.62 96 LEU A N 1
ATOM 736 C CA . LEU A 1 96 ? -20.816 -6.516 35.155 1.00 88.62 96 LEU A CA 1
ATOM 737 C C . LEU A 1 96 ? -21.799 -5.779 36.075 1.00 88.62 96 LEU A C 1
ATOM 739 O O . LEU A 1 96 ? -23.007 -5.721 35.821 1.00 88.62 96 LEU A O 1
ATOM 743 N N . THR A 1 97 ? -21.274 -5.218 37.164 1.00 88.75 97 THR A N 1
ATOM 744 C CA . THR A 1 97 ? -22.080 -4.606 38.233 1.00 88.75 97 THR A CA 1
ATOM 745 C C . THR A 1 97 ? -22.493 -3.169 37.931 1.00 88.75 97 THR A C 1
ATOM 747 O O . THR A 1 97 ? -23.595 -2.746 38.288 1.00 88.75 97 THR A O 1
ATOM 750 N N . SER A 1 98 ? -21.647 -2.423 37.223 1.00 92.69 98 SER A N 1
ATOM 751 C CA . SER A 1 98 ? -21.766 -0.974 37.062 1.00 92.69 98 SER A CA 1
ATOM 752 C C . SER A 1 98 ? -21.771 -0.532 35.596 1.00 92.69 98 SER A C 1
ATOM 754 O O . SER A 1 98 ? -21.458 -1.293 34.677 1.00 92.69 98 SER A O 1
ATOM 756 N N . ASP A 1 99 ? -22.152 0.724 35.361 1.00 94.06 99 ASP A N 1
ATOM 757 C CA . ASP A 1 99 ? -22.018 1.344 34.037 1.00 94.06 99 ASP A CA 1
ATOM 758 C C . ASP A 1 99 ? -20.545 1.490 33.636 1.00 94.06 99 ASP A C 1
ATOM 760 O O . ASP A 1 99 ? -20.220 1.431 32.454 1.00 94.06 99 ASP A O 1
ATOM 764 N N . GLU A 1 100 ? -19.651 1.603 34.620 1.00 95.06 100 GLU A N 1
ATOM 765 C CA . GLU A 1 100 ? -18.208 1.632 34.409 1.00 95.06 100 GLU A CA 1
ATOM 766 C C . GLU A 1 100 ? -17.688 0.289 33.882 1.00 95.06 100 GLU A C 1
ATOM 768 O O . GLU A 1 100 ? -16.939 0.263 32.909 1.00 95.06 100 GLU A O 1
ATOM 773 N N . ASP A 1 101 ? -18.155 -0.834 34.438 1.00 94.44 101 ASP A N 1
ATOM 774 C CA . ASP A 1 101 ? -17.805 -2.172 33.943 1.00 94.44 101 ASP A CA 1
ATOM 775 C C . ASP A 1 101 ? -18.238 -2.356 32.483 1.00 94.44 101 ASP A C 1
ATOM 777 O O . ASP A 1 101 ? -17.475 -2.847 31.652 1.00 94.44 101 ASP A O 1
ATOM 781 N N . MET A 1 102 ? -19.455 -1.909 32.158 1.00 94.75 102 MET A N 1
ATOM 782 C CA . MET A 1 102 ? -19.991 -1.960 30.798 1.00 94.75 102 MET A CA 1
ATOM 783 C C . MET A 1 102 ? -19.200 -1.058 29.838 1.00 94.75 102 MET A C 1
ATOM 785 O O . MET A 1 102 ? -18.937 -1.456 28.702 1.00 94.75 102 MET A O 1
ATOM 789 N N . LYS A 1 103 ? -18.780 0.129 30.298 1.00 96.38 103 LYS A N 1
ATOM 790 C CA . LYS A 1 103 ? -17.921 1.039 29.534 1.00 96.38 103 LYS A CA 1
ATOM 791 C C . LYS A 1 103 ? -16.589 0.382 29.195 1.00 96.38 103 LYS A C 1
ATOM 793 O O . LYS A 1 103 ? -16.191 0.371 28.032 1.00 96.38 103 LYS A O 1
ATOM 798 N N . VAL A 1 104 ? -15.912 -0.169 30.204 1.00 96.75 104 VAL A N 1
ATOM 799 C CA . VAL A 1 104 ? -14.615 -0.833 30.032 1.00 96.75 104 VAL A CA 1
ATOM 800 C C . VAL A 1 104 ? -14.752 -2.030 29.098 1.00 96.75 104 VAL A C 1
ATOM 802 O O . VAL A 1 104 ? -13.970 -2.148 28.162 1.00 96.75 104 VAL A O 1
ATOM 805 N N . PHE A 1 105 ? -15.775 -2.871 29.279 1.00 95.56 105 PHE A N 1
ATOM 806 C CA . PHE A 1 105 ? -16.011 -4.025 28.410 1.00 95.56 105 PHE A CA 1
ATOM 807 C C . PHE A 1 105 ? -16.178 -3.625 26.936 1.00 95.56 105 PHE A C 1
ATOM 809 O O . PHE A 1 105 ? -15.536 -4.210 26.062 1.00 95.56 105 PHE A O 1
ATOM 816 N N . ALA A 1 106 ? -17.029 -2.632 26.657 1.00 95.62 106 ALA A N 1
ATOM 817 C CA . ALA A 1 106 ? -17.325 -2.202 25.294 1.00 95.62 106 ALA A CA 1
ATOM 818 C C . ALA A 1 106 ? -16.143 -1.476 24.638 1.00 95.62 106 ALA A C 1
ATOM 820 O O . ALA A 1 106 ? -15.811 -1.774 23.496 1.00 95.62 106 ALA A O 1
ATOM 821 N N . TYR A 1 107 ? -15.462 -0.588 25.367 1.00 95.69 107 TYR A N 1
ATOM 822 C CA . TYR A 1 107 ? -14.245 0.069 24.880 1.00 95.69 107 TYR A CA 1
ATOM 823 C C . TYR A 1 107 ? -13.137 -0.957 24.596 1.00 95.69 107 TYR A C 1
ATOM 825 O O . TYR A 1 107 ? -12.555 -0.951 23.517 1.00 95.69 107 TYR A O 1
ATOM 833 N N . CYS A 1 108 ? -12.940 -1.896 25.531 1.00 96.25 108 CYS A N 1
ATOM 834 C CA . CYS A 1 108 ? -12.256 -3.183 25.374 1.00 96.25 108 CYS A CA 1
ATOM 835 C C . CYS A 1 108 ? -12.408 -3.777 23.971 1.00 96.25 108 CYS A C 1
ATOM 837 O O . CYS A 1 108 ? -11.446 -3.982 23.231 1.00 96.25 108 CYS A O 1
ATOM 839 N N . ALA A 1 109 ? -13.669 -4.037 23.639 1.00 95.25 109 ALA A N 1
ATOM 840 C CA . ALA A 1 109 ? -14.083 -4.698 22.416 1.00 95.25 109 ALA A CA 1
ATOM 841 C C . ALA A 1 109 ? -13.669 -3.937 21.161 1.00 95.25 109 ALA A C 1
ATOM 843 O O . ALA A 1 109 ? -13.094 -4.526 20.249 1.00 95.25 109 ALA A O 1
ATOM 844 N N . VAL A 1 110 ? -13.949 -2.633 21.135 1.00 93.94 110 VAL A N 1
ATOM 845 C CA . VAL A 1 110 ? -13.648 -1.789 19.975 1.00 93.94 110 VAL A CA 1
ATOM 846 C C . VAL A 1 110 ? -12.140 -1.692 19.773 1.00 93.94 110 VAL A C 1
ATOM 848 O O . VAL A 1 110 ? -11.660 -1.928 18.672 1.00 93.94 110 VAL A O 1
ATOM 851 N N . MET A 1 111 ? -11.370 -1.471 20.844 1.00 93.06 111 MET A N 1
ATOM 852 C CA . MET A 1 111 ? -9.911 -1.392 20.738 1.00 93.06 111 MET A CA 1
ATOM 853 C C . MET A 1 111 ? -9.289 -2.700 20.242 1.00 93.06 111 MET A C 1
ATOM 855 O O . MET A 1 111 ? -8.350 -2.655 19.453 1.00 93.06 111 MET A O 1
ATOM 859 N N . ILE A 1 112 ? -9.803 -3.860 20.664 1.00 93.19 112 ILE A N 1
ATOM 860 C CA . ILE A 1 112 ? -9.367 -5.159 20.131 1.00 93.19 112 ILE A CA 1
ATOM 861 C C . ILE A 1 112 ? -9.677 -5.253 18.635 1.00 93.19 112 ILE A C 1
ATOM 863 O O . ILE A 1 112 ? -8.791 -5.600 17.853 1.00 93.19 112 ILE A O 1
ATOM 867 N N . TYR A 1 113 ? -10.911 -4.939 18.234 1.00 90.50 113 TYR A N 1
ATOM 868 C CA . TYR A 1 113 ? -11.356 -5.025 16.843 1.00 90.50 113 TYR A CA 1
ATOM 869 C C . TYR A 1 113 ? -10.538 -4.112 15.916 1.00 90.50 113 TYR A C 1
ATOM 871 O O . TYR A 1 113 ? -10.007 -4.564 14.897 1.00 90.50 113 TYR A O 1
ATOM 879 N N . ASP A 1 114 ? -10.366 -2.850 16.305 1.00 87.00 114 ASP A N 1
ATOM 880 C CA . ASP A 1 114 ? -9.702 -1.824 15.497 1.00 87.00 114 ASP A CA 1
ATOM 881 C C . ASP A 1 114 ? -8.188 -2.059 15.375 1.00 87.00 114 ASP A C 1
ATOM 883 O O . ASP A 1 114 ? -7.581 -1.658 14.389 1.00 87.00 114 ASP A O 1
ATOM 887 N N . ASN A 1 115 ? -7.569 -2.759 16.333 1.00 87.00 115 ASN A N 1
ATOM 888 C CA . ASN A 1 115 ? -6.112 -2.959 16.383 1.00 87.00 115 ASN A CA 1
ATOM 889 C C . ASN A 1 115 ? -5.658 -4.397 16.071 1.00 87.00 115 ASN A C 1
ATOM 891 O O . ASN A 1 115 ? -4.481 -4.737 16.225 1.00 87.00 115 ASN A O 1
ATOM 895 N N . THR A 1 116 ? -6.574 -5.263 15.638 1.00 86.81 116 THR A N 1
ATOM 896 C CA . THR A 1 116 ? -6.260 -6.633 15.202 1.00 86.81 116 THR A CA 1
ATOM 897 C C . THR A 1 116 ? -6.070 -6.680 13.682 1.00 86.81 116 THR A C 1
ATOM 899 O O . THR A 1 116 ? -7.022 -6.372 12.980 1.00 86.81 116 THR A O 1
ATOM 902 N N . PRO A 1 117 ? -4.919 -7.092 13.122 1.00 78.69 117 PRO A N 1
ATOM 903 C CA . PRO A 1 117 ? -4.707 -7.169 11.671 1.00 78.69 117 PRO A CA 1
ATOM 904 C C . PRO A 1 117 ? -5.793 -7.956 10.924 1.00 78.69 117 PRO A C 1
ATOM 906 O O . PRO A 1 117 ? -6.439 -8.841 11.482 1.00 78.69 117 PRO A O 1
ATOM 909 N N . SER A 1 118 ? -6.018 -7.616 9.651 1.00 70.12 118 SER A N 1
ATOM 910 C CA . SER A 1 118 ? -7.051 -8.265 8.823 1.00 70.12 118 SER A CA 1
ATOM 911 C C . SER A 1 118 ? -6.736 -9.742 8.568 1.00 70.12 118 SER A C 1
ATOM 913 O O . SER A 1 118 ? -7.653 -10.537 8.369 1.00 70.12 118 SER A O 1
ATOM 915 N N . THR A 1 119 ? -5.454 -10.107 8.596 1.00 70.56 119 THR A N 1
ATOM 916 C CA . THR A 1 119 ? -4.959 -11.479 8.471 1.00 70.56 119 THR A CA 1
ATOM 917 C C . THR A 1 119 ? -4.566 -12.004 9.857 1.00 70.56 119 THR A C 1
ATOM 919 O O . THR A 1 119 ? -3.592 -11.535 10.445 1.00 70.56 119 THR A O 1
ATOM 922 N N . PRO A 1 120 ? -5.284 -12.998 10.413 1.00 61.50 120 PRO A N 1
ATOM 923 C CA . PRO A 1 120 ? -4.973 -13.541 11.739 1.00 61.50 120 PRO A CA 1
ATOM 924 C C . PRO A 1 120 ? -3.582 -14.184 11.848 1.00 61.50 120 PRO A C 1
ATOM 926 O O . PRO A 1 120 ? -3.038 -14.257 12.947 1.00 61.50 120 PRO A O 1
ATOM 929 N N . GLY A 1 121 ? -3.009 -14.640 10.726 1.00 64.50 121 GLY A N 1
ATOM 930 C CA . GLY A 1 121 ? -1.679 -15.256 10.670 1.00 64.50 121 GLY A CA 1
ATOM 931 C C . GLY A 1 121 ? -0.527 -14.302 10.997 1.00 64.50 121 GLY A C 1
ATOM 932 O O . GLY A 1 121 ? 0.527 -14.764 11.421 1.00 64.50 121 GLY A O 1
ATOM 933 N N . ASP A 1 122 ? -0.749 -12.990 10.889 1.00 69.88 122 ASP A N 1
ATOM 934 C CA . ASP A 1 122 ? 0.276 -11.965 11.130 1.00 69.88 122 ASP A CA 1
ATOM 935 C C . ASP A 1 122 ? 0.457 -11.660 12.628 1.00 69.88 122 ASP A C 1
ATOM 937 O O . ASP A 1 122 ? 1.367 -10.939 13.039 1.00 69.88 122 ASP A O 1
ATOM 941 N N . LEU A 1 123 ? -0.429 -12.194 13.476 1.00 80.06 123 LEU A N 1
ATOM 942 C CA . LEU A 1 123 ? -0.350 -12.031 14.920 1.00 80.06 123 LEU A CA 1
ATOM 943 C C . LEU A 1 123 ? 0.688 -12.980 15.534 1.00 80.06 123 LEU A C 1
ATOM 945 O O . LEU A 1 123 ? 0.714 -14.162 15.187 1.00 80.06 123 LEU A O 1
ATOM 949 N N . PRO A 1 124 ? 1.443 -12.538 16.557 1.00 85.12 124 PRO A N 1
ATOM 950 C CA . PRO A 1 124 ? 2.194 -13.449 17.413 1.00 85.12 124 PRO A CA 1
ATOM 951 C C . PRO A 1 124 ? 1.280 -14.525 18.017 1.00 85.12 124 PRO A C 1
ATOM 953 O O . PRO A 1 124 ? 0.130 -14.247 18.368 1.00 85.12 124 PRO A O 1
ATOM 956 N N . GLN A 1 125 ? 1.803 -15.740 18.212 1.00 85.62 125 GLN A N 1
ATOM 957 C CA . GLN A 1 125 ? 1.036 -16.891 18.717 1.00 85.62 125 GLN A CA 1
ATOM 958 C C . GLN A 1 125 ? 0.271 -16.580 20.017 1.00 85.62 125 GLN A C 1
ATOM 960 O O . GLN A 1 125 ? -0.883 -16.973 20.183 1.00 85.62 125 GLN A O 1
ATOM 965 N N . HIS A 1 126 ? 0.889 -15.823 20.927 1.00 84.56 126 HIS A N 1
ATOM 966 C CA . HIS A 1 126 ? 0.242 -15.354 22.150 1.00 84.56 126 HIS A CA 1
ATOM 967 C C . HIS A 1 126 ? -1.026 -14.530 21.860 1.00 84.56 126 HIS A C 1
ATOM 969 O O . HIS A 1 126 ? -2.073 -14.802 22.455 1.00 84.56 126 HIS A O 1
ATOM 975 N N . SER A 1 127 ? -0.956 -13.537 20.971 1.00 87.44 127 SER A N 1
ATOM 976 C CA . SER A 1 127 ? -2.090 -12.662 20.652 1.00 87.44 127 SER A CA 1
ATOM 977 C C . SER A 1 127 ? -3.210 -13.426 19.941 1.00 87.44 127 SER A C 1
ATOM 979 O O . SER A 1 127 ? -4.382 -13.153 20.193 1.00 87.44 127 SER A O 1
ATOM 981 N N . GLN A 1 128 ? -2.879 -14.434 19.124 1.00 88.69 128 GLN A N 1
ATOM 982 C CA . GLN A 1 128 ? -3.879 -15.335 18.532 1.00 88.69 128 GLN A CA 1
ATOM 983 C C . GLN A 1 128 ? -4.660 -16.096 19.616 1.00 88.69 128 GLN A C 1
ATOM 985 O O . GLN A 1 128 ? -5.889 -16.129 19.596 1.00 88.69 128 GLN A O 1
ATOM 990 N N . LEU A 1 129 ? -3.960 -16.648 20.614 1.00 88.25 129 LEU A N 1
ATOM 991 C CA . LEU A 1 129 ? -4.600 -17.332 21.743 1.00 88.25 129 LEU A CA 1
ATOM 992 C C . LEU A 1 129 ? -5.482 -16.384 22.569 1.00 88.25 129 LEU A C 1
ATOM 994 O O . LEU A 1 129 ? -6.563 -16.780 23.006 1.00 88.25 129 LEU A O 1
ATOM 998 N N . MET A 1 130 ? -5.048 -15.137 22.784 1.00 89.38 130 MET A N 1
ATOM 999 C CA . MET A 1 130 ? -5.875 -14.135 23.467 1.00 89.38 130 MET A CA 1
ATOM 1000 C C . MET A 1 130 ? -7.147 -13.811 22.685 1.00 89.38 130 MET A C 1
ATOM 1002 O O . MET A 1 130 ? -8.212 -13.730 23.292 1.00 89.38 130 MET A O 1
ATOM 1006 N N . LEU A 1 131 ? -7.054 -13.686 21.359 1.00 90.31 131 LEU A N 1
ATOM 1007 C CA . LEU A 1 131 ? -8.202 -13.424 20.495 1.00 90.31 131 LEU A CA 1
ATOM 1008 C C . LEU A 1 131 ? -9.245 -14.547 20.570 1.00 90.31 131 LEU A C 1
ATOM 1010 O O . LEU A 1 131 ? -10.435 -14.272 20.713 1.00 90.31 131 LEU A O 1
ATOM 1014 N N . GLU A 1 132 ? -8.822 -15.811 20.527 1.00 90.19 132 GLU A N 1
ATOM 1015 C CA . GLU A 1 132 ? -9.748 -16.946 20.656 1.00 90.19 132 GLU A CA 1
ATOM 1016 C C . GLU A 1 132 ? -10.397 -17.015 22.047 1.00 90.19 132 GLU A C 1
ATOM 1018 O O . GLU A 1 132 ? -11.596 -17.282 22.179 1.00 90.19 132 GLU A O 1
ATOM 1023 N N . ARG A 1 133 ? -9.638 -16.699 23.104 1.00 89.81 133 ARG A N 1
ATOM 1024 C CA . ARG A 1 133 ? -10.191 -16.597 24.463 1.00 89.81 133 ARG A CA 1
ATOM 1025 C C . ARG A 1 133 ? -11.194 -15.454 24.595 1.00 89.81 133 ARG A C 1
ATOM 1027 O O . ARG A 1 133 ? -12.232 -15.652 25.226 1.00 89.81 133 ARG A O 1
ATOM 1034 N N . ASP A 1 134 ? -10.917 -14.302 23.987 1.00 92.38 134 ASP A N 1
ATOM 1035 C CA . ASP A 1 134 ? -11.828 -13.154 23.971 1.00 92.38 134 ASP A CA 1
ATOM 1036 C C . ASP A 1 134 ? -13.142 -13.501 23.267 1.00 92.38 134 ASP A C 1
ATOM 1038 O O . ASP A 1 134 ? -14.212 -13.279 23.834 1.00 92.38 134 ASP A O 1
ATOM 1042 N N . LYS A 1 135 ? -13.084 -14.153 22.096 1.00 91.19 135 LYS A N 1
ATOM 1043 C CA . LYS A 1 135 ? -14.281 -14.633 21.383 1.00 91.19 135 LYS A CA 1
ATOM 1044 C C . LYS A 1 135 ? -15.137 -15.539 22.269 1.00 91.19 135 LYS A C 1
ATOM 1046 O O . LYS A 1 135 ? -16.344 -15.318 22.385 1.00 91.19 135 LYS A O 1
ATOM 1051 N N . ARG A 1 136 ? -14.525 -16.529 22.933 1.00 92.19 136 ARG A N 1
ATOM 1052 C CA . ARG A 1 136 ? -15.228 -17.432 23.863 1.00 92.19 136 ARG A CA 1
ATOM 1053 C C . ARG A 1 136 ? -15.885 -16.661 25.011 1.00 92.19 136 ARG A C 1
ATOM 1055 O O . ARG A 1 136 ? -17.064 -16.880 25.288 1.00 92.19 136 ARG A O 1
ATOM 1062 N N . CYS A 1 137 ? -15.143 -15.759 25.653 1.00 90.94 137 CYS A N 1
ATOM 1063 C CA . CYS A 1 137 ? -15.635 -14.927 26.753 1.00 90.94 137 CYS A CA 1
ATOM 1064 C C . CYS A 1 137 ? -16.833 -14.066 26.317 1.00 90.94 137 CYS A C 1
ATOM 1066 O O . CYS A 1 137 ? -17.876 -14.058 26.971 1.00 90.94 137 CYS A O 1
ATOM 1068 N N . CYS A 1 138 ? -16.742 -13.412 25.157 1.00 91.25 138 CYS A N 1
ATOM 1069 C CA . CYS A 1 138 ? -17.816 -12.572 24.631 1.00 91.25 138 CYS A CA 1
ATOM 1070 C C . CYS A 1 138 ? -19.075 -13.371 24.293 1.00 91.25 138 CYS A C 1
ATOM 1072 O O . CYS A 1 138 ? -20.182 -12.908 24.565 1.00 91.25 138 CYS A O 1
ATOM 1074 N N . HIS A 1 139 ? -18.922 -14.584 23.754 1.00 91.00 139 HIS A N 1
ATOM 1075 C CA . HIS A 1 139 ? -20.050 -15.487 23.536 1.00 91.00 139 HIS A CA 1
ATOM 1076 C C . HIS A 1 139 ? -20.730 -15.895 24.848 1.00 91.00 139 HIS A C 1
ATOM 1078 O O . HIS A 1 139 ? -21.958 -15.881 24.914 1.00 91.00 139 HIS A O 1
ATOM 1084 N N . ALA A 1 140 ? -19.961 -16.203 25.896 1.00 90.69 140 ALA A N 1
ATOM 1085 C CA . ALA A 1 140 ? -20.510 -16.547 27.208 1.00 90.69 140 ALA A CA 1
ATOM 1086 C C . ALA A 1 140 ? -21.246 -15.363 27.866 1.00 90.69 140 ALA A C 1
ATOM 1088 O O . ALA A 1 140 ? -22.296 -15.542 28.484 1.00 90.69 140 ALA A O 1
ATOM 1089 N N . LEU A 1 141 ? -20.730 -14.142 27.698 1.00 91.62 141 LEU A N 1
ATOM 1090 C CA . LEU A 1 141 ? -21.287 -12.931 28.308 1.00 91.62 141 LEU A CA 1
ATOM 1091 C C . LEU A 1 141 ? -22.391 -12.253 27.483 1.00 91.62 141 LEU A C 1
ATOM 1093 O O . LEU A 1 141 ? -23.063 -11.362 28.007 1.00 91.62 141 LEU A O 1
ATOM 1097 N N . GLU A 1 142 ? -22.616 -12.664 26.230 1.00 91.69 142 GLU A N 1
ATOM 1098 C CA . GLU A 1 142 ? -23.527 -12.006 25.276 1.00 91.69 142 GLU A CA 1
ATOM 1099 C C . GLU A 1 142 ? -24.895 -11.700 25.891 1.00 91.69 142 GLU A C 1
ATOM 1101 O O . GLU A 1 142 ? -25.355 -10.556 25.861 1.00 91.69 142 GLU A O 1
ATOM 1106 N N . ALA A 1 143 ? -25.520 -12.697 26.519 1.00 90.56 143 ALA A N 1
ATOM 1107 C CA . ALA A 1 143 ? -26.865 -12.559 27.060 1.00 90.56 143 ALA A CA 1
ATOM 1108 C C . ALA A 1 143 ? -26.927 -11.557 28.225 1.00 90.56 143 ALA A C 1
ATOM 1110 O O . ALA A 1 143 ? -27.887 -10.782 28.322 1.00 90.56 143 ALA A O 1
ATOM 1111 N N . ALA A 1 144 ? -25.911 -11.554 29.094 1.00 91.25 144 ALA A N 1
ATOM 1112 C CA . ALA A 1 144 ? -25.821 -10.659 30.244 1.00 91.25 144 ALA A CA 1
ATOM 1113 C C . ALA A 1 144 ? -25.539 -9.216 29.807 1.00 91.25 144 ALA A C 1
ATOM 1115 O O . ALA A 1 144 ? -26.249 -8.293 30.214 1.00 91.25 144 ALA A O 1
ATOM 1116 N N . VAL A 1 145 ? -24.569 -9.033 28.907 1.00 91.88 145 VAL A N 1
ATOM 1117 C CA . VAL A 1 145 ? -24.198 -7.736 28.326 1.00 91.88 145 VAL A CA 1
ATOM 1118 C C . VAL A 1 145 ? -25.383 -7.135 27.568 1.00 91.88 145 VAL A C 1
ATOM 1120 O O . VAL A 1 145 ? -25.743 -5.980 27.794 1.00 91.88 145 VAL A O 1
ATOM 1123 N N . ARG A 1 146 ? -26.071 -7.932 26.740 1.00 92.38 146 ARG A N 1
ATOM 1124 C CA . ARG A 1 146 ? -27.276 -7.511 26.011 1.00 92.38 146 ARG A CA 1
ATOM 1125 C C . ARG A 1 146 ? -28.406 -7.095 26.948 1.00 92.38 146 ARG A C 1
ATOM 1127 O O . ARG A 1 146 ? -29.079 -6.098 26.690 1.00 92.38 146 ARG A O 1
ATOM 1134 N N . ARG A 1 147 ? -28.646 -7.855 28.023 1.00 91.06 147 ARG A N 1
ATOM 1135 C CA . ARG A 1 147 ? -29.675 -7.527 29.024 1.00 91.06 147 ARG A CA 1
ATOM 1136 C C . ARG A 1 147 ? -29.349 -6.208 29.718 1.00 91.06 147 ARG A C 1
ATOM 1138 O O . ARG A 1 147 ? -30.214 -5.340 29.793 1.00 91.06 147 ARG A O 1
ATOM 1145 N N . ARG A 1 148 ? -28.103 -6.040 30.168 1.00 90.81 148 ARG A N 1
ATOM 1146 C CA . ARG A 1 148 ? -27.649 -4.818 30.839 1.00 90.81 148 ARG A CA 1
ATOM 1147 C C . ARG A 1 148 ? -27.735 -3.604 29.917 1.00 90.81 148 ARG A C 1
ATOM 1149 O O . ARG A 1 148 ? -28.280 -2.591 30.333 1.00 90.81 148 ARG A O 1
ATOM 1156 N N . ALA A 1 149 ? -27.290 -3.723 28.667 1.00 90.44 149 ALA A N 1
ATOM 1157 C CA . ALA A 1 149 ? -27.344 -2.648 27.675 1.00 90.44 149 ALA A CA 1
ATOM 1158 C C . ALA A 1 149 ? -28.766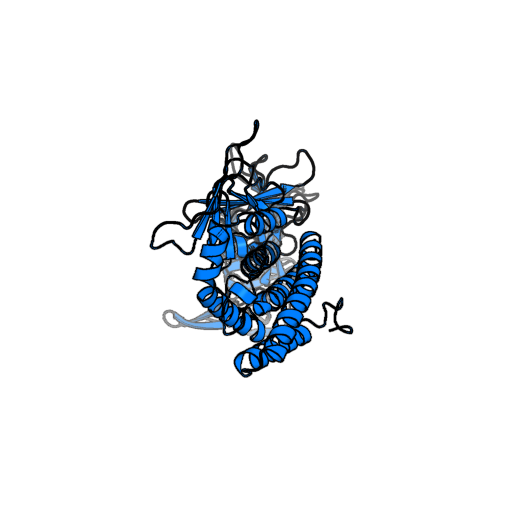 -2.116 27.421 1.00 90.44 149 ALA A C 1
ATOM 1160 O O . ALA A 1 149 ? -28.953 -0.914 27.248 1.00 90.44 149 ALA A O 1
ATOM 1161 N N . LYS A 1 150 ? -29.773 -3.002 27.432 1.00 88.69 150 LYS A N 1
ATOM 1162 C CA . LYS A 1 150 ? -31.188 -2.619 27.283 1.00 88.69 150 LYS A CA 1
ATOM 1163 C C . LYS A 1 150 ? -31.728 -1.843 28.489 1.00 88.69 150 LYS A C 1
ATOM 1165 O O . LYS A 1 150 ? -32.620 -1.018 28.319 1.00 88.69 150 LYS A O 1
ATOM 1170 N N . LEU A 1 151 ? -31.220 -2.128 29.690 1.00 89.00 151 LEU A N 1
ATOM 1171 C CA . LEU A 1 151 ? -31.667 -1.513 30.947 1.00 89.00 151 LEU A CA 1
ATOM 1172 C C . LEU A 1 151 ? -30.900 -0.224 31.273 1.00 89.00 151 LEU A C 1
ATOM 1174 O O . LEU A 1 151 ? -31.480 0.736 31.774 1.00 89.00 151 LEU A O 1
ATOM 1178 N N . HIS A 1 152 ? -29.602 -0.190 30.972 1.00 89.19 152 HIS A N 1
ATOM 1179 C CA . HIS A 1 152 ? -28.694 0.891 31.338 1.00 89.19 152 HIS A CA 1
ATOM 1180 C C . HIS A 1 152 ? -27.883 1.348 30.124 1.00 89.19 152 HIS A C 1
ATOM 1182 O O . HIS A 1 152 ? -26.934 0.688 29.701 1.00 89.19 152 HIS A O 1
ATOM 1188 N N . ARG A 1 153 ? -28.225 2.522 29.580 1.00 91.50 153 ARG A N 1
ATOM 1189 C CA . ARG A 1 153 ? -27.532 3.072 28.401 1.00 91.50 153 ARG A CA 1
ATOM 1190 C C . ARG A 1 153 ? -26.153 3.667 28.692 1.00 91.50 153 ARG A C 1
ATOM 1192 O O . ARG A 1 153 ? -25.279 3.620 27.833 1.00 91.50 153 ARG A O 1
ATOM 1199 N N . LYS A 1 154 ? -25.947 4.200 29.905 1.00 94.50 154 LYS A N 1
ATOM 1200 C CA . LYS A 1 154 ? -24.801 5.064 30.242 1.00 94.50 154 LYS A CA 1
ATOM 1201 C C . LYS A 1 154 ? -23.452 4.398 29.985 1.00 94.50 154 LYS A C 1
ATOM 1203 O O . LYS A 1 154 ? -22.553 5.052 29.480 1.00 94.50 154 LYS A O 1
ATOM 1208 N N . GLY A 1 155 ? -23.312 3.110 30.299 1.00 94.44 155 GLY A N 1
ATOM 1209 C CA . GLY A 1 155 ? -22.047 2.400 30.101 1.00 94.44 155 GLY A CA 1
ATOM 1210 C C . GLY A 1 155 ? -21.611 2.341 28.635 1.00 94.44 155 GLY A C 1
ATOM 1211 O O . GLY A 1 155 ? -20.481 2.705 28.316 1.00 94.44 155 GLY A O 1
ATOM 1212 N N . LEU A 1 156 ? -22.521 1.953 27.734 1.00 95.00 156 LEU A N 1
ATOM 1213 C CA . LEU A 1 156 ? -22.252 1.967 26.292 1.00 95.00 156 LEU A CA 1
ATOM 1214 C C . LEU A 1 156 ? -22.069 3.386 25.765 1.00 95.00 156 LEU A C 1
ATOM 1216 O O . LEU A 1 156 ? -21.141 3.633 25.002 1.00 95.00 156 LEU A O 1
ATOM 1220 N N . ASP A 1 157 ? -22.904 4.323 26.210 1.00 95.50 157 ASP A N 1
ATOM 1221 C CA . ASP A 1 157 ? -22.803 5.719 25.790 1.00 95.50 157 ASP A CA 1
ATOM 1222 C C . ASP A 1 157 ? -21.438 6.322 26.147 1.00 95.50 157 ASP A C 1
ATOM 1224 O O . ASP A 1 157 ? -20.820 6.981 25.314 1.00 95.50 157 ASP A O 1
ATOM 1228 N N . HIS A 1 158 ? -20.926 6.054 27.352 1.00 95.62 158 HIS A N 1
ATOM 1229 C CA . HIS A 1 158 ? -19.597 6.498 27.765 1.00 95.62 158 HIS A CA 1
ATOM 1230 C C . HIS A 1 158 ? -18.472 5.816 26.977 1.00 95.62 158 HIS A C 1
ATOM 1232 O O . HIS A 1 158 ? -17.437 6.440 26.751 1.00 95.62 158 HIS A O 1
ATOM 1238 N N . ALA A 1 159 ? -18.641 4.553 26.570 1.00 94.75 159 ALA A N 1
ATOM 1239 C CA . ALA A 1 159 ? -17.644 3.867 25.750 1.00 94.75 159 ALA A CA 1
ATOM 1240 C C . ALA A 1 159 ? -17.563 4.506 24.362 1.00 94.75 159 ALA A C 1
ATOM 1242 O O . ALA A 1 159 ? -16.474 4.868 23.922 1.00 94.75 159 ALA A O 1
ATOM 1243 N N . VAL A 1 160 ? -18.716 4.715 23.716 1.00 92.75 160 VAL A N 1
ATOM 1244 C CA . VAL A 1 160 ? -18.792 5.349 22.395 1.00 92.75 160 VAL A CA 1
ATOM 1245 C C . VAL A 1 160 ? -18.290 6.791 22.451 1.00 92.75 160 VAL A C 1
ATOM 1247 O O . VAL A 1 160 ? -17.465 7.154 21.622 1.00 92.75 160 VAL A O 1
ATOM 1250 N N . ALA A 1 161 ? -18.676 7.580 23.461 1.00 91.88 161 ALA A N 1
ATOM 1251 C CA . ALA A 1 161 ? -18.179 8.950 23.647 1.00 91.88 161 ALA A CA 1
ATOM 1252 C C . ALA A 1 161 ? -16.650 9.029 23.775 1.00 91.88 161 ALA A C 1
ATOM 1254 O O . ALA A 1 161 ? -16.040 10.018 23.384 1.00 91.88 161 ALA A O 1
ATOM 1255 N N . LYS A 1 162 ? -16.020 7.984 24.323 1.00 90.69 162 LYS A N 1
ATOM 1256 C CA . LYS A 1 162 ? -14.564 7.919 24.470 1.00 90.69 162 LYS A CA 1
ATOM 1257 C C . LYS A 1 162 ? -13.837 7.575 23.164 1.00 90.69 162 LYS A C 1
ATOM 1259 O O . LYS A 1 162 ? -12.650 7.853 23.053 1.00 90.69 162 LYS A O 1
ATOM 1264 N N . ILE A 1 163 ? -14.522 6.948 22.209 1.00 88.38 163 ILE A N 1
ATOM 1265 C CA . ILE A 1 163 ? -13.975 6.553 20.898 1.00 88.38 163 ILE A CA 1
ATOM 1266 C C . ILE A 1 163 ? -14.278 7.629 19.845 1.00 88.38 163 ILE A C 1
ATOM 1268 O O . ILE A 1 163 ? -13.443 7.944 18.991 1.00 88.38 163 ILE A O 1
ATOM 1272 N N . TRP A 1 164 ? -15.479 8.201 19.928 1.00 86.62 164 TRP A N 1
ATOM 1273 C CA . TRP A 1 164 ? -16.033 9.185 19.015 1.00 86.62 164 TRP A CA 1
ATOM 1274 C C . TRP A 1 164 ? -16.450 10.441 19.783 1.00 86.62 164 TRP A C 1
ATOM 1276 O O . TRP A 1 164 ? -17.524 10.499 20.379 1.00 86.62 164 TRP A O 1
ATOM 1286 N N . GLU A 1 165 ? -15.599 11.466 19.736 1.00 83.56 165 GLU A N 1
ATOM 1287 C CA . GLU A 1 165 ? -15.775 12.712 20.495 1.00 83.56 165 GLU A CA 1
ATOM 1288 C C . GLU A 1 165 ? -17.072 13.462 20.150 1.00 83.56 165 GLU A C 1
ATOM 1290 O O . GLU A 1 165 ? -17.657 14.114 21.010 1.00 83.56 165 GLU A O 1
ATOM 1295 N N . SER A 1 166 ? -17.564 13.346 18.910 1.00 82.69 166 SER A N 1
ATOM 1296 C CA . SER A 1 166 ? -18.819 13.984 18.477 1.00 82.69 166 SER A CA 1
ATOM 1297 C C . SER A 1 166 ? -20.076 13.170 18.814 1.00 82.69 166 SER A C 1
ATOM 1299 O O . SER A 1 166 ? -21.182 13.553 18.419 1.00 82.69 166 SER A O 1
ATOM 1301 N N . TYR A 1 167 ? -19.941 12.041 19.517 1.00 86.69 167 TYR A N 1
ATOM 1302 C CA . TYR A 1 167 ? -21.079 11.219 19.914 1.00 86.69 167 TYR A CA 1
ATOM 1303 C C . TYR A 1 167 ? -22.019 11.983 20.849 1.00 86.69 167 TYR A C 1
ATOM 1305 O O . TYR A 1 167 ? -21.612 12.577 21.847 1.00 86.69 167 TYR A O 1
ATOM 1313 N N . ARG A 1 168 ? -23.320 11.912 20.557 1.00 88.44 168 ARG A N 1
ATOM 1314 C CA . ARG A 1 168 ? -24.375 12.547 21.354 1.00 88.44 168 ARG A CA 1
ATOM 1315 C C . ARG A 1 168 ? -25.383 11.494 21.798 1.00 88.44 168 ARG A C 1
ATOM 1317 O O . ARG A 1 168 ? -26.166 11.052 20.959 1.00 88.44 168 ARG A O 1
ATOM 1324 N N . PRO A 1 169 ? -25.407 11.093 23.080 1.00 90.50 169 PRO A N 1
ATOM 1325 C CA . PRO A 1 169 ? -26.321 10.060 23.567 1.00 90.50 169 PRO A CA 1
ATOM 1326 C C . PRO A 1 169 ? -27.798 10.425 23.337 1.00 90.50 169 PRO A C 1
ATOM 1328 O O . PRO A 1 169 ? -28.312 11.356 23.957 1.00 90.50 169 PRO A O 1
ATOM 1331 N N . GLY A 1 170 ? -28.496 9.690 22.465 1.00 90.25 170 GLY A N 1
ATOM 1332 C CA . GLY A 1 170 ? -29.894 9.961 22.100 1.00 90.25 170 GLY A CA 1
ATOM 1333 C C . GLY A 1 170 ? -30.872 8.947 22.684 1.00 90.25 170 GLY A C 1
ATOM 1334 O O . GLY A 1 170 ? -31.482 9.203 23.722 1.00 90.25 170 GLY A O 1
ATOM 1335 N N . THR A 1 171 ? -31.033 7.793 22.036 1.00 92.94 171 THR A N 1
ATOM 1336 C CA . THR A 1 171 ? -31.995 6.750 22.441 1.00 92.94 171 THR A CA 1
ATOM 1337 C C . THR A 1 171 ? -31.387 5.689 23.368 1.00 92.94 171 THR A C 1
ATOM 1339 O O . THR A 1 171 ? -30.187 5.677 23.628 1.00 92.94 171 THR A O 1
ATOM 1342 N N . LEU A 1 172 ? -32.221 4.784 23.896 1.00 93.88 172 LEU A N 1
ATOM 1343 C CA . LEU A 1 172 ? -31.751 3.558 24.555 1.00 93.88 172 LEU A CA 1
ATOM 1344 C C . LEU A 1 172 ? -31.210 2.559 23.524 1.00 93.88 172 LEU A C 1
ATOM 1346 O O . LEU A 1 172 ? -31.735 2.470 22.413 1.00 93.88 172 LEU A O 1
ATOM 1350 N N . TRP A 1 173 ? -30.228 1.757 23.935 1.00 95.56 173 TRP A N 1
ATOM 1351 C CA . TRP A 1 173 ? -29.690 0.670 23.123 1.00 95.56 173 TRP A CA 1
ATOM 1352 C C . TRP A 1 173 ? -30.686 -0.487 23.030 1.00 95.56 173 TRP A C 1
ATOM 1354 O O . TRP A 1 173 ? -31.188 -0.990 24.038 1.00 95.56 173 TRP A O 1
ATOM 1364 N N . LYS A 1 174 ? -30.960 -0.941 21.808 1.00 95.25 174 LYS A N 1
ATOM 1365 C CA . LYS A 1 174 ? -31.844 -2.081 21.530 1.00 95.25 174 LYS A CA 1
ATOM 1366 C C . LYS A 1 174 ? -31.095 -3.126 20.719 1.00 95.25 174 LYS A C 1
ATOM 1368 O O . LYS A 1 174 ? -30.259 -2.781 19.902 1.00 95.25 174 LYS A O 1
ATOM 1373 N N . ALA A 1 175 ? -31.393 -4.404 20.928 1.00 94.81 175 ALA A N 1
ATOM 1374 C CA . ALA A 1 175 ? -30.861 -5.454 20.060 1.00 94.81 175 ALA A CA 1
ATOM 1375 C C . ALA A 1 175 ? -31.659 -5.495 18.753 1.00 94.81 175 ALA A C 1
ATOM 1377 O O . ALA A 1 175 ? -32.885 -5.360 18.795 1.00 94.81 175 ALA A O 1
ATOM 1378 N N . LEU A 1 176 ? -30.983 -5.710 17.624 1.00 94.06 176 LEU A N 1
ATOM 1379 C CA . LEU A 1 176 ? -31.663 -5.957 16.354 1.00 94.06 176 LEU A CA 1
ATOM 1380 C C . LEU A 1 176 ? -32.450 -7.283 16.391 1.00 94.06 176 LEU A C 1
ATOM 1382 O O . LEU A 1 176 ? -32.123 -8.178 17.180 1.00 94.06 176 LEU A O 1
ATOM 1386 N N . PRO A 1 177 ? -33.485 -7.439 15.545 1.00 92.75 177 PRO A N 1
ATOM 1387 C CA . PRO A 1 177 ? -34.200 -8.703 15.409 1.00 92.75 177 PRO A CA 1
ATOM 1388 C C . PRO A 1 177 ? -33.283 -9.858 14.984 1.00 92.75 177 PRO A C 1
ATOM 1390 O O . PRO A 1 177 ? -32.263 -9.664 14.315 1.00 92.75 177 PRO A O 1
ATOM 1393 N N . THR A 1 178 ? -33.666 -11.083 15.348 1.00 87.69 178 THR A N 1
ATOM 1394 C CA . THR A 1 178 ? -33.056 -12.328 14.853 1.00 87.69 178 THR A CA 1
ATOM 1395 C C . THR A 1 178 ? -32.997 -12.317 13.316 1.00 87.69 178 THR A C 1
ATOM 1397 O O . THR A 1 178 ? -33.986 -11.925 12.697 1.00 87.69 178 THR A O 1
ATOM 1400 N N . PRO A 1 179 ? -31.878 -12.723 12.677 1.00 90.56 179 PRO A N 1
ATOM 1401 C CA . PRO A 1 179 ? -30.682 -13.373 13.239 1.00 90.56 179 PRO A CA 1
ATOM 1402 C C . PRO A 1 179 ? -29.575 -12.411 13.721 1.00 90.56 179 PRO A C 1
ATOM 1404 O O . PRO A 1 179 ? -28.467 -12.845 14.039 1.00 90.56 179 PRO A O 1
ATOM 1407 N N . ASN A 1 180 ? -29.838 -11.104 13.787 1.00 91.44 180 ASN A N 1
ATOM 1408 C CA . ASN A 1 180 ? -28.834 -10.072 14.069 1.00 91.44 180 ASN A CA 1
ATOM 1409 C C . ASN A 1 180 ? -28.820 -9.591 15.528 1.00 91.44 180 ASN A C 1
ATOM 1411 O O . ASN A 1 180 ? -28.251 -8.544 15.816 1.00 91.44 180 ASN A O 1
ATOM 1415 N N . SER A 1 181 ? -29.357 -10.368 16.472 1.00 89.88 181 SER A N 1
ATOM 1416 C CA . SER A 1 181 ? -29.472 -10.001 17.898 1.00 89.88 181 SER A CA 1
ATOM 1417 C C . SER A 1 181 ? -28.150 -9.696 18.616 1.00 89.88 181 SER A C 1
ATOM 1419 O O . SER A 1 181 ? -28.171 -9.131 19.708 1.00 89.88 181 SER A O 1
ATOM 1421 N N . ARG A 1 182 ? -27.013 -10.053 18.001 1.00 91.00 182 ARG A N 1
ATOM 1422 C CA . ARG A 1 182 ? -25.648 -9.694 18.428 1.00 91.00 182 ARG A CA 1
ATOM 1423 C C . ARG A 1 182 ? -25.301 -8.215 18.221 1.00 91.00 182 ARG A C 1
ATOM 1425 O O . ARG A 1 182 ? -24.330 -7.734 18.796 1.00 91.00 182 ARG A O 1
ATOM 1432 N N . TRP A 1 183 ? -26.065 -7.511 17.392 1.00 95.31 183 TRP A N 1
ATOM 1433 C CA . TRP A 1 183 ? -25.922 -6.083 17.150 1.00 95.31 183 TRP A CA 1
ATOM 1434 C C . TRP A 1 183 ? -26.874 -5.302 18.046 1.00 95.31 183 TRP A C 1
ATOM 1436 O O . TRP A 1 183 ? -28.087 -5.533 18.045 1.00 95.31 183 TRP A O 1
ATOM 1446 N N . LEU A 1 184 ? -26.317 -4.354 18.788 1.00 95.94 184 LEU A N 1
ATOM 1447 C CA . LEU A 1 184 ? -27.065 -3.317 19.474 1.00 95.94 184 LEU A CA 1
ATOM 1448 C C . LEU A 1 184 ? -27.126 -2.069 18.601 1.00 95.94 184 LEU A C 1
ATOM 1450 O O . LEU A 1 184 ? -26.140 -1.730 17.959 1.00 95.94 184 LEU A O 1
ATOM 1454 N N . VAL A 1 185 ? -28.263 -1.383 18.607 1.00 96.38 185 VAL A N 1
ATOM 1455 C CA . VAL A 1 185 ? -28.504 -0.148 17.864 1.00 96.38 185 VAL A CA 1
ATOM 1456 C C . VAL A 1 185 ? -29.001 0.950 18.798 1.00 96.38 185 VAL A C 1
ATOM 1458 O O . VAL A 1 185 ? -29.823 0.699 19.685 1.00 96.38 185 VAL A O 1
ATOM 1461 N N . SER A 1 186 ? -28.506 2.164 18.590 1.00 95.19 186 SER A N 1
ATOM 1462 C CA . SER A 1 186 ? -29.010 3.398 19.191 1.00 95.19 186 SER A CA 1
ATOM 1463 C C . SER A 1 186 ? -28.946 4.533 18.168 1.00 95.19 186 SER A C 1
ATOM 1465 O O . SER A 1 186 ? -28.247 4.431 17.166 1.00 95.19 186 SER A O 1
ATOM 1467 N N . HIS A 1 187 ? -29.674 5.615 18.412 1.00 92.94 187 HIS A N 1
ATOM 1468 C CA . HIS A 1 187 ? -29.635 6.829 17.608 1.00 92.94 187 HIS A CA 1
ATOM 1469 C C . HIS A 1 187 ? -29.067 7.964 18.449 1.00 92.94 187 HIS A C 1
ATOM 1471 O O . HIS A 1 187 ? -29.402 8.089 19.634 1.00 92.94 187 HIS A O 1
ATOM 1477 N N . THR A 1 188 ? -28.216 8.788 17.844 1.00 90.19 188 THR A N 1
ATOM 1478 C CA . THR A 1 188 ? -27.709 9.993 18.500 1.00 90.19 188 THR A CA 1
ATOM 1479 C C . THR A 1 188 ? -28.812 11.037 18.673 1.00 90.19 188 THR A C 1
ATOM 1481 O O . THR A 1 188 ? -29.839 11.010 17.992 1.00 90.19 188 THR A O 1
ATOM 1484 N N . ALA A 1 189 ? -28.632 11.948 19.630 1.00 88.19 189 ALA A N 1
ATOM 1485 C CA . ALA A 1 189 ? -29.569 13.048 19.827 1.00 88.19 189 ALA A CA 1
ATOM 1486 C C . ALA A 1 189 ? -29.567 13.989 18.610 1.00 88.19 189 ALA A C 1
ATOM 1488 O O . ALA A 1 189 ? -28.506 14.318 18.076 1.00 88.19 189 ALA A O 1
ATOM 1489 N N . ALA A 1 190 ? -30.755 14.448 18.205 1.00 83.50 190 ALA A N 1
ATOM 1490 C CA . ALA A 1 190 ? -30.886 15.494 17.196 1.00 83.50 190 ALA A CA 1
ATOM 1491 C C . ALA A 1 190 ? -30.271 16.811 17.701 1.00 83.50 190 ALA A C 1
ATOM 1493 O O . ALA A 1 190 ? -30.319 17.117 18.893 1.00 83.50 190 ALA A O 1
ATOM 1494 N N . SER A 1 191 ? -29.735 17.613 16.783 1.00 75.06 191 SER A N 1
ATOM 1495 C CA . SER A 1 191 ? -29.270 18.977 17.063 1.00 75.06 191 SER A CA 1
ATOM 1496 C C . SER A 1 191 ? -29.742 19.934 15.974 1.00 75.06 191 SER A C 1
ATOM 1498 O O . SER A 1 191 ? -30.159 19.489 14.907 1.00 75.06 191 SER A O 1
ATOM 1500 N N . SER A 1 192 ? -29.627 21.241 16.210 1.00 68.25 192 SER A N 1
ATOM 1501 C CA . SER A 1 192 ? -29.993 22.272 15.230 1.00 68.25 192 SER A CA 1
ATOM 1502 C C . SER A 1 192 ? -29.208 22.196 13.913 1.00 68.25 192 SER A C 1
ATOM 1504 O O . SER A 1 192 ? -29.687 22.706 12.906 1.00 68.25 192 SER A O 1
ATOM 1506 N N . SER A 1 193 ? -28.028 21.566 13.900 1.00 66.81 193 SER A N 1
ATOM 1507 C CA . SER A 1 193 ? -27.118 21.525 12.745 1.00 66.81 193 SER A CA 1
ATOM 1508 C C . SER A 1 193 ? -26.852 20.128 12.178 1.00 66.81 193 SER A C 1
ATOM 1510 O O . SER A 1 193 ? -26.217 20.014 11.133 1.00 66.81 193 SER A O 1
ATOM 1512 N N . GLN A 1 194 ? -27.293 19.056 12.844 1.00 69.19 194 GLN A N 1
ATOM 1513 C CA . GLN A 1 194 ? -26.983 17.676 12.449 1.00 69.19 194 GLN A CA 1
ATOM 1514 C C . GLN A 1 194 ? -28.150 16.731 12.750 1.00 69.19 194 GLN A C 1
ATOM 1516 O O . GLN A 1 194 ? -28.709 16.751 13.855 1.00 69.19 194 GLN A O 1
ATOM 1521 N N . SER A 1 195 ? -28.473 15.881 11.772 1.00 80.31 195 SER A N 1
ATOM 1522 C CA . SER A 1 195 ? -29.480 14.827 11.886 1.00 80.31 195 SER A CA 1
ATOM 1523 C C . SER A 1 195 ? -29.043 13.725 12.861 1.00 80.31 195 SER A C 1
ATOM 1525 O O . SER A 1 195 ? -27.842 13.489 13.020 1.00 80.31 195 SER A O 1
ATOM 1527 N N . PRO A 1 196 ? -29.998 13.015 13.491 1.00 86.75 196 PRO A N 1
ATOM 1528 C CA . PRO A 1 196 ? -29.704 11.797 14.236 1.00 86.75 196 PRO A CA 1
ATOM 1529 C C . PRO A 1 196 ? -28.936 10.793 13.376 1.00 86.75 196 PRO A C 1
ATOM 1531 O O . PRO A 1 196 ? -29.285 10.566 12.219 1.00 86.75 196 PRO A O 1
ATOM 1534 N N . GLN A 1 197 ? -27.916 10.184 13.966 1.00 88.50 197 GLN A N 1
ATOM 1535 C CA . GLN A 1 197 ? -27.077 9.166 13.342 1.00 88.50 197 GLN A CA 1
ATOM 1536 C C . GLN A 1 197 ? -27.327 7.822 14.008 1.00 88.50 197 GLN A C 1
ATOM 1538 O O . GLN A 1 197 ? -27.535 7.751 15.223 1.00 88.50 197 GLN A O 1
ATOM 1543 N N . THR A 1 198 ? -27.290 6.756 13.221 1.00 93.06 198 THR A N 1
ATOM 1544 C CA . THR A 1 198 ? -27.542 5.396 13.698 1.00 93.06 198 THR A CA 1
ATOM 1545 C C . THR A 1 198 ? -26.232 4.745 14.117 1.00 93.06 198 THR A C 1
ATOM 1547 O O . THR A 1 198 ? -25.347 4.529 13.294 1.00 93.06 198 THR A O 1
ATOM 1550 N N . VAL A 1 199 ? -26.108 4.384 15.390 1.00 93.50 199 VAL A N 1
ATOM 1551 C CA . VAL A 1 199 ? -24.915 3.743 15.950 1.00 93.50 199 VAL A CA 1
ATOM 1552 C C . VAL A 1 199 ? -25.191 2.266 16.181 1.00 93.50 199 VAL A C 1
ATOM 1554 O O . VAL A 1 199 ? -26.130 1.921 16.897 1.00 93.50 199 VAL A O 1
ATOM 1557 N N . HIS A 1 200 ? -24.361 1.395 15.608 1.00 95.56 200 HIS A N 1
ATOM 1558 C CA . HIS A 1 200 ? -24.417 -0.046 15.827 1.00 95.56 200 HIS A CA 1
ATOM 1559 C C . HIS A 1 200 ? -23.176 -0.536 16.568 1.00 95.56 200 HIS A C 1
ATOM 1561 O O . HIS A 1 200 ? -22.061 -0.190 16.198 1.00 95.56 200 HIS A O 1
ATOM 1567 N N . PHE A 1 201 ? -23.358 -1.393 17.567 1.00 95.31 201 PHE A N 1
ATOM 1568 C CA . PHE A 1 201 ? -22.272 -2.038 18.300 1.00 95.31 201 PHE A CA 1
ATOM 1569 C C . PHE A 1 201 ? -22.470 -3.553 18.316 1.00 95.31 201 PHE A C 1
ATOM 1571 O O . PHE A 1 201 ? -23.522 -4.045 18.731 1.00 95.31 201 PHE A O 1
ATOM 1578 N N . ASN A 1 202 ? -21.472 -4.307 17.864 1.00 94.50 202 ASN A N 1
ATOM 1579 C CA . ASN A 1 202 ? -21.506 -5.763 17.866 1.00 94.50 202 ASN A CA 1
ATOM 1580 C C . ASN A 1 202 ? -20.917 -6.316 19.167 1.00 94.50 202 ASN A C 1
ATOM 1582 O O . ASN A 1 202 ? -19.733 -6.153 19.455 1.00 94.50 202 ASN A O 1
ATOM 1586 N N . LEU A 1 203 ? -21.745 -7.031 19.925 1.00 91.94 203 LEU A N 1
ATOM 1587 C CA . LEU A 1 203 ? -21.395 -7.561 21.242 1.00 91.94 203 LEU A CA 1
ATOM 1588 C C . LEU A 1 203 ? -20.279 -8.610 21.222 1.00 91.94 203 LEU A C 1
ATOM 1590 O O . LEU A 1 203 ? -19.596 -8.787 22.229 1.00 91.94 203 LEU A O 1
ATOM 1594 N N . ILE A 1 204 ? -20.121 -9.319 20.105 1.00 90.75 204 ILE A N 1
ATOM 1595 C CA . ILE A 1 204 ? -19.203 -10.453 20.001 1.00 90.75 204 ILE A CA 1
ATOM 1596 C C . ILE A 1 204 ? -17.817 -9.980 19.588 1.00 90.75 204 ILE A C 1
ATOM 1598 O O . ILE A 1 204 ? -16.851 -10.221 20.302 1.00 90.75 204 ILE A O 1
ATOM 1602 N N . ASN A 1 205 ? -17.716 -9.300 18.446 1.00 88.81 205 ASN A N 1
ATOM 1603 C CA . ASN A 1 205 ? -16.417 -8.922 17.893 1.00 88.81 205 ASN A CA 1
ATOM 1604 C C . ASN A 1 205 ? -15.983 -7.498 18.258 1.00 88.81 205 ASN A C 1
ATOM 1606 O O . ASN A 1 205 ? -14.833 -7.169 18.018 1.00 88.81 205 ASN A O 1
ATOM 1610 N N . GLY A 1 206 ? -16.864 -6.668 18.827 1.00 92.38 206 GLY A N 1
ATOM 1611 C CA . GLY A 1 206 ? -16.541 -5.288 19.189 1.00 92.38 206 GLY A CA 1
ATOM 1612 C C . GLY A 1 206 ? -16.636 -4.276 18.050 1.00 92.38 206 GLY A C 1
ATOM 1613 O O . GLY A 1 206 ? -16.274 -3.126 18.250 1.00 92.38 206 GLY A O 1
ATOM 1614 N N . CYS A 1 207 ? -17.144 -4.658 16.875 1.00 92.31 207 CYS A N 1
ATOM 1615 C CA . CYS A 1 207 ? -17.299 -3.734 15.754 1.00 92.31 207 CYS A CA 1
ATOM 1616 C C . CYS A 1 207 ? -18.283 -2.598 16.090 1.00 92.31 207 CYS A C 1
ATOM 1618 O O . CYS A 1 207 ? -19.425 -2.858 16.486 1.00 92.31 207 CYS A O 1
ATOM 1620 N N . LEU A 1 208 ? -17.846 -1.350 15.895 1.00 92.44 208 LEU A N 1
ATOM 1621 C CA . LEU A 1 208 ? -18.639 -0.135 16.080 1.00 92.44 208 LEU A CA 1
ATOM 1622 C C . LEU A 1 208 ? -18.873 0.548 14.726 1.00 92.44 208 LEU A C 1
ATOM 1624 O O . LEU A 1 208 ? -17.924 0.876 14.015 1.00 92.44 208 LEU A O 1
ATOM 1628 N N . LEU A 1 209 ? -20.141 0.775 14.380 1.00 91.69 209 LEU A N 1
ATOM 1629 C CA . LEU A 1 209 ? -20.550 1.436 13.142 1.00 91.69 209 LEU A CA 1
ATOM 1630 C C . LEU A 1 209 ? -21.354 2.704 13.433 1.00 91.69 209 LEU A C 1
ATOM 1632 O O . LEU A 1 209 ? -22.217 2.696 14.310 1.00 91.69 209 LEU A O 1
ATOM 1636 N N . VAL A 1 210 ? -21.152 3.746 12.631 1.00 88.56 210 VAL A N 1
ATOM 1637 C CA . VAL A 1 210 ? -21.995 4.948 12.568 1.00 88.56 210 VAL A CA 1
ATOM 1638 C C . VAL A 1 210 ? -22.531 5.082 11.150 1.00 88.56 210 VAL A C 1
ATOM 1640 O O . VAL A 1 210 ? -21.764 5.091 10.192 1.00 88.56 210 VAL A O 1
ATOM 1643 N N . ASP A 1 211 ? -23.855 5.104 11.009 1.00 86.75 211 ASP A N 1
ATOM 1644 C CA . ASP A 1 211 ? -24.568 5.102 9.725 1.00 86.75 211 ASP A CA 1
ATOM 1645 C C . ASP A 1 211 ? -24.090 3.978 8.782 1.00 86.75 211 ASP A C 1
ATOM 1647 O O . ASP A 1 211 ? -23.933 4.148 7.576 1.00 86.75 211 ASP A O 1
ATOM 1651 N N . GLY A 1 212 ? -23.813 2.805 9.368 1.00 85.44 212 GLY A N 1
ATOM 1652 C CA . GLY A 1 212 ? -23.324 1.615 8.663 1.00 85.44 212 GLY A CA 1
ATOM 1653 C C . GLY A 1 212 ? -21.819 1.606 8.367 1.00 85.44 212 GLY A C 1
ATOM 1654 O O . GLY A 1 212 ? -21.309 0.598 7.884 1.00 85.44 212 GLY A O 1
ATOM 1655 N N . LYS A 1 213 ? -21.090 2.678 8.694 1.00 82.75 213 LYS A N 1
ATOM 1656 C CA . LYS A 1 213 ? -19.651 2.819 8.434 1.00 82.75 213 LYS A CA 1
ATOM 1657 C C . LYS A 1 213 ? -18.825 2.564 9.693 1.00 82.75 213 LYS A C 1
ATOM 1659 O O . LYS A 1 213 ? -19.173 3.056 10.761 1.00 82.75 213 LYS A O 1
ATOM 1664 N N . GLN A 1 214 ? -17.727 1.818 9.566 1.00 81.06 214 GLN A N 1
ATOM 1665 C CA . GLN A 1 214 ? -16.784 1.588 10.669 1.00 81.06 214 GLN A CA 1
ATOM 1666 C C . GLN A 1 214 ? -16.121 2.894 11.123 1.00 81.06 214 GLN A C 1
ATOM 1668 O O . GLN A 1 214 ? -15.831 3.768 10.304 1.00 81.06 214 GLN A O 1
ATOM 1673 N N . LEU A 1 215 ? -15.903 3.009 12.433 1.00 76.56 215 LEU A N 1
ATOM 1674 C CA . LEU A 1 215 ? -15.078 4.044 13.055 1.00 76.56 215 LEU A CA 1
ATOM 1675 C C . LEU A 1 215 ? -13.715 3.458 13.423 1.00 76.56 215 LEU A C 1
ATOM 1677 O O . LEU A 1 215 ? -13.641 2.286 13.764 1.00 76.56 215 LEU A O 1
ATOM 1681 N N . GLY A 1 216 ? -12.652 4.265 13.376 1.00 75.19 216 GLY A N 1
ATOM 1682 C CA . GLY A 1 216 ? -11.330 3.874 13.884 1.00 75.19 216 GLY A CA 1
ATOM 1683 C C . GLY A 1 216 ? -10.520 2.956 12.966 1.00 75.19 216 GLY A C 1
ATOM 1684 O O . GLY A 1 216 ? -9.305 2.878 13.126 1.00 75.19 216 GLY A O 1
ATOM 1685 N N . ARG A 1 217 ? -11.148 2.320 11.966 1.00 80.56 217 ARG A N 1
ATOM 1686 C CA . ARG A 1 217 ? -10.464 1.493 10.966 1.00 80.56 217 ARG A CA 1
ATOM 1687 C C . ARG A 1 217 ? -11.229 1.357 9.646 1.00 80.56 217 ARG A C 1
ATOM 1689 O O . ARG A 1 217 ? -12.455 1.291 9.626 1.00 80.56 217 ARG A O 1
ATOM 1696 N N . LEU A 1 218 ? -10.486 1.279 8.538 1.00 85.31 218 LEU A N 1
ATOM 1697 C CA . LEU A 1 218 ? -11.038 1.019 7.206 1.00 85.31 218 LEU A CA 1
ATOM 1698 C C . LEU A 1 218 ? -11.561 -0.423 7.074 1.00 85.31 218 LEU A C 1
ATOM 1700 O O . LEU A 1 218 ? -10.930 -1.350 7.586 1.00 85.31 218 LEU A O 1
ATOM 1704 N N . PRO A 1 219 ? -12.652 -0.651 6.319 1.00 85.31 219 PRO A N 1
ATOM 1705 C CA . PRO A 1 219 ? -13.105 -1.995 5.979 1.00 85.31 219 PRO A CA 1
ATOM 1706 C C . PRO A 1 219 ? -11.981 -2.872 5.412 1.00 85.31 219 PRO A C 1
ATOM 1708 O O . PRO A 1 219 ? -11.135 -2.406 4.645 1.00 85.31 219 PRO A O 1
ATOM 1711 N N . SER A 1 220 ? -12.009 -4.170 5.725 1.00 81.81 220 SER A N 1
ATOM 1712 C CA . SER A 1 220 ? -10.996 -5.125 5.253 1.00 81.81 220 SER A CA 1
ATOM 1713 C C . SER A 1 220 ? -10.897 -5.182 3.726 1.00 81.81 220 SER A C 1
ATOM 1715 O O . SER A 1 220 ? -9.805 -5.377 3.207 1.00 81.81 220 SER A O 1
ATOM 1717 N N . THR A 1 221 ? -12.005 -4.945 3.015 1.00 87.44 221 THR A N 1
ATOM 1718 C CA . THR A 1 221 ? -12.048 -4.848 1.547 1.00 87.44 221 THR A CA 1
ATOM 1719 C C . THR A 1 221 ? -11.160 -3.728 1.006 1.00 87.44 221 THR A C 1
ATOM 1721 O O . THR A 1 221 ? -10.526 -3.905 -0.027 1.00 87.44 221 THR A O 1
ATOM 1724 N N . ILE A 1 222 ? -11.061 -2.601 1.720 1.00 90.12 222 ILE A N 1
ATOM 1725 C CA . ILE A 1 222 ? -10.167 -1.492 1.371 1.00 90.12 222 ILE A CA 1
ATOM 1726 C C . ILE A 1 222 ? -8.724 -1.850 1.724 1.00 90.12 222 ILE A C 1
ATOM 1728 O O . ILE A 1 222 ? -7.837 -1.702 0.892 1.00 90.12 222 ILE A O 1
ATOM 1732 N N . MET A 1 223 ? -8.484 -2.357 2.935 1.00 87.00 223 MET A N 1
ATOM 1733 C CA . MET A 1 223 ? -7.125 -2.655 3.408 1.00 87.00 223 MET A CA 1
ATOM 1734 C C . MET A 1 223 ? -6.422 -3.769 2.618 1.00 87.00 223 MET A C 1
ATOM 1736 O O . MET A 1 223 ? -5.201 -3.772 2.494 1.00 87.00 223 MET A O 1
ATOM 1740 N N . GLN A 1 224 ? -7.179 -4.740 2.104 1.00 87.56 224 GLN A N 1
ATOM 1741 C CA . GLN A 1 224 ? -6.656 -5.836 1.280 1.00 87.56 224 GLN A CA 1
ATOM 1742 C C . GLN A 1 224 ? -6.553 -5.455 -0.203 1.00 87.56 224 GLN A C 1
ATOM 1744 O O . GLN A 1 224 ? -6.034 -6.230 -1.005 1.00 87.56 224 GLN A O 1
ATOM 1749 N N . HIS A 1 225 ? -7.042 -4.274 -0.591 1.00 90.94 225 HIS A N 1
ATOM 1750 C CA . HIS A 1 225 ? -7.010 -3.841 -1.979 1.00 90.94 225 HIS A CA 1
ATOM 1751 C C . HIS A 1 225 ? -5.562 -3.559 -2.427 1.00 90.94 225 HIS A C 1
ATOM 1753 O O . HIS A 1 225 ? -4.838 -2.853 -1.717 1.00 90.94 225 HIS A O 1
ATOM 1759 N N . PRO A 1 226 ? -5.131 -4.001 -3.626 1.00 88.88 226 PRO A N 1
ATOM 1760 C CA . PRO A 1 226 ? -3.759 -3.799 -4.102 1.00 88.88 226 PRO A CA 1
ATOM 1761 C C . PRO A 1 226 ? -3.294 -2.337 -4.061 1.00 88.88 226 PRO A C 1
ATOM 1763 O O . PRO A 1 226 ? -2.194 -2.060 -3.602 1.00 88.88 226 PRO A O 1
ATOM 1766 N N . THR A 1 227 ? -4.154 -1.387 -4.452 1.00 90.88 227 THR A N 1
ATOM 1767 C CA . THR A 1 227 ? -3.839 0.056 -4.399 1.00 90.88 227 THR A CA 1
ATOM 1768 C C . THR A 1 227 ? -3.566 0.558 -2.978 1.00 90.88 227 THR A C 1
ATOM 1770 O O . THR A 1 227 ? -2.721 1.429 -2.796 1.00 90.88 227 THR A O 1
ATOM 1773 N N . TYR A 1 228 ? -4.258 0.018 -1.966 1.00 92.06 228 TYR A N 1
ATOM 1774 C CA . TYR A 1 228 ? -3.984 0.350 -0.565 1.00 92.06 228 TYR A CA 1
ATOM 1775 C C . TYR A 1 228 ? -2.614 -0.193 -0.157 1.00 92.06 228 TYR A C 1
ATOM 1777 O O . TYR A 1 228 ? -1.776 0.538 0.367 1.00 92.06 228 TYR A O 1
ATOM 1785 N N . GLN A 1 229 ? -2.367 -1.462 -0.483 1.00 87.94 229 GLN A N 1
ATOM 1786 C CA . GLN A 1 229 ? -1.133 -2.175 -0.168 1.00 87.94 229 GLN A CA 1
ATOM 1787 C C . GLN A 1 229 ? 0.108 -1.538 -0.810 1.00 87.94 229 GLN A C 1
ATOM 1789 O O . GLN A 1 229 ? 1.172 -1.517 -0.197 1.00 87.94 229 GLN A O 1
ATOM 1794 N N . THR A 1 230 ? -0.020 -0.941 -2.001 1.00 84.88 230 THR A N 1
ATOM 1795 C CA . THR A 1 230 ? 1.083 -0.227 -2.666 1.00 84.88 230 THR A CA 1
ATOM 1796 C C . THR A 1 230 ? 1.626 0.938 -1.838 1.00 84.88 230 THR A C 1
ATOM 1798 O O . THR A 1 230 ? 2.830 1.183 -1.871 1.00 84.88 230 THR A O 1
ATOM 1801 N N . ILE A 1 231 ? 0.765 1.656 -1.109 1.00 89.44 231 ILE A N 1
ATOM 1802 C CA . ILE A 1 231 ? 1.151 2.904 -0.439 1.00 89.44 231 ILE A CA 1
ATOM 1803 C C . ILE A 1 231 ? 1.178 2.806 1.089 1.00 89.44 231 ILE A C 1
ATOM 1805 O O . ILE A 1 231 ? 2.073 3.372 1.707 1.00 89.44 231 ILE A O 1
ATOM 1809 N N . PHE A 1 232 ? 0.245 2.070 1.696 1.00 87.38 232 PHE A N 1
ATOM 1810 C CA . PHE A 1 232 ? 0.145 1.908 3.151 1.00 87.38 232 PHE A CA 1
ATOM 1811 C C . PHE A 1 232 ? 0.648 0.544 3.631 1.00 87.38 232 PHE A C 1
ATOM 1813 O O . PHE A 1 232 ? 0.865 0.358 4.828 1.00 87.38 232 PHE A O 1
ATOM 1820 N N . ARG A 1 233 ? 0.836 -0.425 2.718 1.00 83.25 233 ARG A N 1
ATOM 1821 C CA . ARG A 1 233 ? 1.120 -1.830 3.061 1.00 83.25 233 ARG A CA 1
ATOM 1822 C C . ARG A 1 233 ? 0.085 -2.328 4.086 1.00 83.25 233 ARG A C 1
ATOM 1824 O O . ARG A 1 233 ? -1.112 -2.122 3.896 1.00 83.25 233 ARG A O 1
ATOM 1831 N N . ASP A 1 234 ? 0.543 -2.877 5.210 1.00 74.38 234 ASP A N 1
ATOM 1832 C CA . ASP A 1 234 ? -0.300 -3.362 6.311 1.00 74.38 234 ASP A CA 1
ATOM 1833 C C . ASP A 1 234 ? -0.570 -2.316 7.405 1.00 74.38 234 ASP A C 1
ATOM 1835 O O . ASP A 1 234 ? -1.005 -2.656 8.509 1.00 74.38 234 ASP A O 1
ATOM 1839 N N . GLN A 1 235 ? -0.288 -1.035 7.151 1.00 78.12 235 GLN A N 1
ATOM 1840 C CA . GLN A 1 235 ? -0.592 0.023 8.109 1.00 78.12 235 GLN A CA 1
ATOM 1841 C C . GLN A 1 235 ? -2.107 0.120 8.322 1.00 78.12 235 GLN A C 1
ATOM 1843 O O . GLN A 1 235 ? -2.884 0.193 7.371 1.00 78.12 235 GLN A O 1
ATOM 1848 N N . ILE A 1 236 ? -2.537 0.146 9.583 1.00 76.56 236 ILE A N 1
ATOM 1849 C CA . ILE A 1 236 ? -3.922 0.426 9.967 1.00 76.56 236 ILE A CA 1
ATOM 1850 C C . ILE A 1 236 ? -4.038 1.922 10.247 1.00 76.56 236 ILE A C 1
ATOM 1852 O O . ILE A 1 236 ? -3.303 2.457 11.074 1.00 76.56 236 ILE A O 1
ATOM 1856 N N . LEU A 1 237 ? -4.960 2.590 9.560 1.00 82.69 237 LEU A N 1
ATOM 1857 C CA . LEU A 1 237 ? -5.183 4.027 9.696 1.00 82.69 237 LEU A CA 1
ATOM 1858 C C . LEU A 1 237 ? -6.372 4.303 10.622 1.00 82.69 237 LEU A C 1
ATOM 1860 O O . LEU A 1 237 ? -7.435 3.704 10.445 1.00 82.69 237 LEU A O 1
ATOM 1864 N N . ASP A 1 238 ? -6.209 5.243 11.558 1.00 78.50 238 ASP A N 1
ATOM 1865 C CA . ASP A 1 238 ? -7.327 5.788 12.339 1.00 78.50 238 ASP A CA 1
ATOM 1866 C C . ASP A 1 238 ? -8.166 6.693 11.433 1.00 78.50 238 ASP A C 1
ATOM 1868 O O . ASP A 1 238 ? -7.693 7.718 10.923 1.00 78.50 238 ASP A O 1
ATOM 1872 N N . ILE A 1 239 ? -9.412 6.287 11.208 1.00 84.69 239 ILE A N 1
ATOM 1873 C CA . ILE A 1 239 ? -10.327 6.931 10.270 1.00 84.69 239 ILE A CA 1
ATOM 1874 C C . ILE A 1 239 ? -11.614 7.415 10.928 1.00 84.69 239 ILE A C 1
ATOM 1876 O O . ILE A 1 239 ? -12.119 6.864 11.910 1.00 84.69 239 ILE A O 1
ATOM 1880 N N . VAL A 1 240 ? -12.176 8.437 10.299 1.00 80.62 240 VAL A N 1
ATOM 1881 C CA . VAL A 1 240 ? -13.477 9.032 10.583 1.00 80.62 240 VAL A CA 1
ATOM 1882 C C . VAL A 1 240 ? -14.310 9.071 9.295 1.00 80.62 240 VAL A C 1
ATOM 1884 O O . VAL A 1 240 ? -13.753 8.954 8.199 1.00 80.62 240 VAL A O 1
ATOM 1887 N N . PRO A 1 241 ? -15.642 9.221 9.373 1.00 79.50 241 PRO A N 1
ATOM 1888 C CA . PRO A 1 241 ? -16.456 9.475 8.190 1.00 79.50 241 PRO A CA 1
ATOM 1889 C C . PRO A 1 241 ? -15.979 10.747 7.474 1.00 79.50 241 PRO A C 1
ATOM 1891 O O . PRO A 1 241 ? -15.748 11.766 8.122 1.00 79.50 241 PRO A O 1
ATOM 1894 N N . ALA A 1 242 ? -15.826 10.684 6.150 1.00 82.06 242 ALA A N 1
ATOM 1895 C CA . ALA A 1 242 ? -15.399 11.841 5.364 1.00 82.06 242 ALA A CA 1
ATOM 1896 C C . ALA A 1 242 ? -16.512 12.895 5.241 1.00 82.06 242 ALA A C 1
ATOM 1898 O O . ALA A 1 242 ? -17.683 12.554 5.066 1.00 82.06 242 ALA A O 1
ATOM 1899 N N . ASP A 1 243 ? -16.122 14.168 5.245 1.00 69.69 243 ASP A N 1
ATOM 1900 C CA . ASP A 1 243 ? -16.958 15.333 4.925 1.00 69.69 243 ASP A CA 1
ATOM 1901 C C . ASP A 1 243 ? -16.827 15.781 3.451 1.00 69.69 243 ASP A C 1
ATOM 1903 O O . ASP A 1 243 ? -17.534 16.681 2.994 1.00 69.69 243 ASP A O 1
ATOM 1907 N N . ILE A 1 244 ? -15.949 15.131 2.679 1.00 74.88 244 ILE A N 1
ATOM 1908 C CA . ILE A 1 244 ? -15.684 15.441 1.270 1.00 74.88 244 ILE A CA 1
ATOM 1909 C C . ILE A 1 244 ? -16.694 14.720 0.357 1.00 74.88 244 ILE A C 1
ATOM 1911 O O . ILE A 1 244 ? -16.820 13.492 0.433 1.00 74.88 244 ILE A O 1
ATOM 1915 N N . PRO A 1 245 ? -17.356 15.426 -0.584 1.00 78.88 245 PRO A N 1
ATOM 1916 C CA . PRO A 1 245 ? -18.266 14.805 -1.542 1.00 78.88 245 PRO A CA 1
ATOM 1917 C C . PRO A 1 245 ? -17.620 13.663 -2.332 1.00 78.88 245 PRO A C 1
ATOM 1919 O O . PRO A 1 245 ? -16.531 13.795 -2.896 1.00 78.88 245 PRO A O 1
ATOM 1922 N N . GLY A 1 246 ? -18.321 12.531 -2.391 1.00 84.31 246 GLY A N 1
ATOM 1923 C CA . GLY A 1 246 ? -17.866 11.323 -3.081 1.00 84.31 246 GLY A CA 1
ATOM 1924 C C . GLY A 1 246 ? -16.944 10.421 -2.256 1.00 84.31 246 GLY A C 1
ATOM 1925 O O . GLY A 1 246 ? -16.735 9.281 -2.667 1.00 84.31 246 GLY A O 1
ATOM 1926 N N . MET A 1 247 ? -16.460 10.877 -1.094 1.00 90.44 247 MET A N 1
ATOM 1927 C CA . MET A 1 247 ? -15.647 10.083 -0.168 1.00 90.44 247 MET A CA 1
ATOM 1928 C C . MET A 1 247 ? -16.474 9.475 0.960 1.00 90.44 247 MET A C 1
ATOM 1930 O O . MET A 1 247 ? -17.543 9.965 1.315 1.00 90.44 247 MET A O 1
ATOM 1934 N N . GLU A 1 248 ? -15.990 8.367 1.517 1.00 88.81 248 GLU A N 1
ATOM 1935 C CA . GLU A 1 248 ? -16.662 7.667 2.614 1.00 88.81 248 GLU A CA 1
ATOM 1936 C C . GLU A 1 248 ? -15.928 7.790 3.936 1.00 88.81 248 GLU A C 1
ATOM 1938 O O . GLU A 1 248 ? -16.584 7.968 4.965 1.00 88.81 248 GLU A O 1
ATOM 1943 N N . TYR A 1 249 ? -14.601 7.711 3.884 1.00 90.00 249 TYR A N 1
ATOM 1944 C CA . TYR A 1 249 ? -13.713 7.716 5.037 1.00 90.00 249 TYR A CA 1
ATOM 1945 C C . TYR A 1 249 ? -12.595 8.731 4.833 1.00 90.00 249 TYR A C 1
ATOM 1947 O O . TYR A 1 249 ? -12.164 8.954 3.703 1.00 90.00 249 TYR A O 1
ATOM 1955 N N . ALA A 1 250 ? -12.110 9.317 5.918 1.00 88.25 250 ALA A N 1
ATOM 1956 C CA . ALA A 1 250 ? -10.929 10.165 5.942 1.00 88.25 250 ALA A CA 1
ATOM 1957 C C . ALA A 1 250 ? -10.055 9.804 7.145 1.00 88.25 250 ALA A C 1
ATOM 1959 O O . ALA A 1 250 ? -10.568 9.336 8.161 1.00 88.25 250 ALA A O 1
ATOM 1960 N N . THR A 1 251 ? -8.745 10.009 7.050 1.00 87.62 251 THR A N 1
ATOM 1961 C CA . THR A 1 251 ? -7.854 9.894 8.208 1.00 87.62 251 THR A CA 1
ATOM 1962 C C . THR A 1 251 ? -8.236 10.934 9.257 1.00 87.62 251 THR A C 1
ATOM 1964 O O . THR A 1 251 ? -8.544 12.081 8.924 1.00 87.62 251 THR A O 1
ATOM 1967 N N . ARG A 1 252 ? -8.230 10.534 10.535 1.00 82.25 252 ARG A N 1
ATOM 1968 C CA . ARG A 1 252 ? -8.536 11.437 11.656 1.00 82.25 252 ARG A CA 1
ATOM 1969 C C . ARG A 1 252 ? -7.498 12.556 11.775 1.00 82.25 252 ARG A C 1
ATOM 1971 O O . ARG A 1 252 ? -7.854 13.699 12.034 1.00 82.25 252 ARG A O 1
ATOM 1978 N N . GLY A 1 253 ? -6.228 12.207 11.587 1.00 80.00 253 GLY A N 1
ATOM 1979 C CA . GLY A 1 253 ? -5.101 13.135 11.544 1.00 80.00 253 GLY A CA 1
ATOM 1980 C C . GLY A 1 253 ? -4.501 13.265 10.147 1.00 80.00 253 GLY A C 1
ATOM 1981 O O . GLY A 1 253 ? -4.982 12.669 9.176 1.00 80.00 253 GLY A O 1
ATOM 1982 N N . ASN A 1 254 ? -3.412 14.026 10.070 1.00 84.06 254 ASN A N 1
ATOM 1983 C CA . ASN A 1 254 ? -2.613 14.137 8.858 1.00 84.06 254 ASN A CA 1
ATOM 1984 C C . ASN A 1 254 ? -1.573 13.021 8.830 1.00 84.06 254 ASN A C 1
ATOM 1986 O O . ASN A 1 254 ? -0.874 12.786 9.813 1.00 84.06 254 ASN A O 1
ATOM 1990 N N . LEU A 1 255 ? -1.453 12.371 7.684 1.00 84.75 255 LEU A N 1
ATOM 1991 C CA . LEU A 1 255 ? -0.411 11.410 7.390 1.00 84.75 255 LEU A CA 1
ATOM 1992 C C . LEU A 1 255 ? 0.515 12.035 6.345 1.00 84.75 255 LEU A C 1
ATOM 1994 O O . LEU A 1 255 ? 0.055 12.425 5.274 1.00 84.75 255 LEU A O 1
ATOM 1998 N N . TYR A 1 256 ? 1.804 12.164 6.665 1.00 86.00 256 TYR A N 1
ATOM 1999 C CA . TYR A 1 256 ? 2.790 12.822 5.796 1.00 86.00 256 TYR A CA 1
ATOM 2000 C C . TYR A 1 256 ? 2.357 14.224 5.334 1.00 86.00 256 TYR A C 1
ATOM 2002 O O . TYR A 1 256 ? 2.460 14.529 4.152 1.00 86.00 256 TYR A O 1
ATOM 2010 N N . ASP A 1 257 ? 1.804 15.044 6.232 1.00 89.62 257 ASP A N 1
ATOM 2011 C CA . ASP A 1 257 ? 1.256 16.381 5.924 1.00 89.62 257 ASP A CA 1
ATOM 2012 C C . ASP A 1 257 ? 0.043 16.382 4.972 1.00 89.62 257 ASP A C 1
ATOM 2014 O O . ASP A 1 257 ? -0.323 17.409 4.396 1.00 89.62 257 ASP A O 1
ATOM 2018 N N . HIS A 1 258 ? -0.634 15.238 4.833 1.00 90.75 258 HIS A N 1
ATOM 2019 C CA . HIS A 1 258 ? -1.852 15.104 4.041 1.00 90.75 258 HIS A CA 1
ATOM 2020 C C . HIS A 1 258 ? -3.007 14.537 4.863 1.00 90.75 258 HIS A C 1
ATOM 2022 O O . HIS A 1 258 ? -2.861 13.557 5.588 1.00 90.75 258 HIS A O 1
ATOM 2028 N N . GLN A 1 259 ? -4.202 15.084 4.666 1.00 91.06 259 GLN A N 1
ATOM 2029 C CA . GLN A 1 259 ? -5.428 14.380 5.014 1.00 91.06 259 GLN A CA 1
ATOM 2030 C C . GLN A 1 259 ? -5.773 13.417 3.874 1.00 91.06 259 GLN A C 1
ATOM 2032 O O . GLN A 1 259 ? -5.910 13.838 2.718 1.00 91.06 259 GLN A O 1
ATOM 2037 N N . VAL A 1 260 ? -5.905 12.127 4.182 1.00 93.94 260 VAL A N 1
ATOM 2038 C CA . VAL A 1 260 ? -6.168 11.084 3.182 1.00 93.94 260 VAL A CA 1
ATOM 2039 C C . VAL A 1 260 ? -7.624 10.655 3.262 1.00 93.94 260 VAL A C 1
ATOM 2041 O O . VAL A 1 260 ? -8.154 10.449 4.347 1.00 93.94 260 VAL A O 1
ATOM 2044 N N . SER A 1 261 ? -8.289 10.525 2.119 1.00 93.00 261 SER A N 1
ATOM 2045 C CA . SER A 1 261 ? -9.686 10.105 2.012 1.00 93.00 261 SER A CA 1
ATOM 2046 C C . SER A 1 261 ? -9.853 8.903 1.092 1.00 93.00 261 SER A C 1
ATOM 2048 O O . SER A 1 261 ? -9.116 8.747 0.118 1.00 93.00 261 SER A O 1
ATOM 2050 N N . PHE A 1 262 ? -10.852 8.079 1.398 1.00 94.44 262 PHE A N 1
ATOM 2051 C CA . PHE A 1 262 ? -11.100 6.789 0.770 1.00 94.44 262 PHE A CA 1
ATOM 2052 C C . PHE A 1 262 ? -12.563 6.664 0.346 1.00 94.44 262 PHE A C 1
ATOM 2054 O O . PHE A 1 262 ? -13.475 7.034 1.095 1.00 94.44 262 PHE A O 1
ATOM 2061 N N . ALA A 1 263 ? -12.785 6.080 -0.826 1.00 92.75 263 ALA A N 1
ATOM 2062 C CA . ALA A 1 263 ? -14.090 5.612 -1.277 1.00 92.75 263 ALA A CA 1
ATOM 2063 C C . ALA A 1 263 ? -13.941 4.267 -1.976 1.00 92.75 263 ALA A C 1
ATOM 2065 O O . ALA A 1 263 ? -12.971 4.058 -2.704 1.00 92.75 263 ALA A O 1
ATOM 2066 N N . PHE A 1 264 ? -14.919 3.385 -1.794 1.00 89.94 264 PHE A N 1
ATOM 2067 C CA . PHE A 1 264 ? -14.955 2.101 -2.483 1.00 89.94 264 PHE A CA 1
ATOM 2068 C C . PHE A 1 264 ? -16.189 2.056 -3.388 1.00 89.94 264 PHE A C 1
ATOM 2070 O O . PHE A 1 264 ? -17.326 2.224 -2.935 1.00 89.94 264 PHE A O 1
ATOM 2077 N N . ARG A 1 265 ? -15.978 1.915 -4.699 1.00 86.56 265 ARG A N 1
ATOM 2078 C CA . ARG A 1 265 ? -17.036 2.007 -5.715 1.00 86.56 265 ARG A CA 1
ATOM 2079 C C . ARG A 1 265 ? -16.821 0.927 -6.761 1.00 86.56 265 ARG A C 1
ATOM 2081 O O . ARG A 1 265 ? -15.809 0.960 -7.438 1.00 86.56 265 ARG A O 1
ATOM 2088 N N . SER A 1 266 ? -17.784 0.018 -6.921 1.00 83.62 266 SER A N 1
ATOM 2089 C CA . SER A 1 266 ? -17.750 -1.009 -7.978 1.00 83.62 266 SER A CA 1
ATOM 2090 C C . SER A 1 266 ? -16.423 -1.783 -8.033 1.00 83.62 266 SER A C 1
ATOM 2092 O O . SER A 1 266 ? -15.846 -1.940 -9.100 1.00 83.62 266 SER A O 1
ATOM 2094 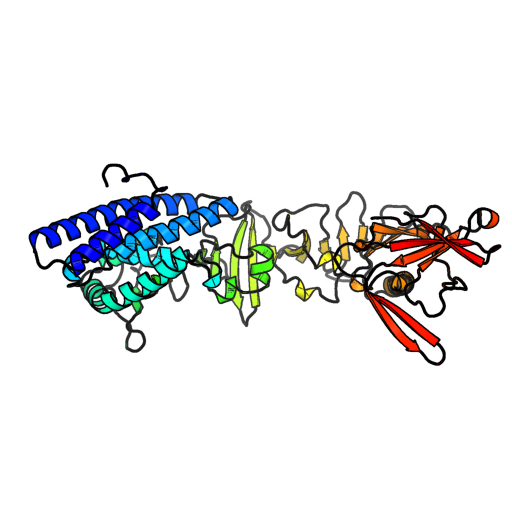N N . ASP A 1 267 ? -15.932 -2.211 -6.868 1.00 82.25 267 ASP A N 1
ATOM 2095 C CA . ASP A 1 267 ? -14.631 -2.870 -6.662 1.00 82.25 267 ASP A CA 1
ATOM 2096 C C . ASP A 1 267 ? -13.373 -2.016 -6.896 1.00 82.25 267 ASP A C 1
ATOM 2098 O O . ASP A 1 267 ? -12.264 -2.487 -6.646 1.00 82.25 267 ASP A O 1
ATOM 2102 N N . ASP A 1 268 ? -13.521 -0.740 -7.254 1.00 88.56 268 ASP A N 1
ATOM 2103 C CA . ASP A 1 268 ? -12.415 0.206 -7.339 1.00 88.56 268 ASP A CA 1
ATOM 2104 C C . ASP A 1 268 ? -12.253 1.008 -6.042 1.00 88.56 268 ASP A C 1
ATOM 2106 O O . ASP A 1 268 ? -13.175 1.662 -5.533 1.00 88.56 268 ASP A O 1
ATOM 2110 N N . LEU A 1 269 ? -11.026 0.996 -5.518 1.00 94.06 269 LEU A N 1
ATOM 2111 C CA . LEU A 1 269 ? -10.616 1.838 -4.403 1.00 94.06 269 LEU A CA 1
ATOM 2112 C C . LEU A 1 269 ? -10.091 3.187 -4.904 1.00 94.06 269 LEU A C 1
ATOM 2114 O O . LEU A 1 269 ? -9.044 3.265 -5.549 1.00 94.06 269 LEU A O 1
ATOM 2118 N N . ILE A 1 270 ? -10.776 4.260 -4.516 1.00 95.44 270 ILE A N 1
ATOM 2119 C CA . ILE A 1 270 ? -10.348 5.638 -4.750 1.00 95.44 270 ILE A CA 1
ATOM 2120 C C . ILE A 1 270 ? -9.647 6.147 -3.491 1.00 95.44 270 ILE A C 1
ATOM 2122 O O . ILE A 1 270 ? -10.254 6.200 -2.421 1.00 95.44 270 ILE A O 1
ATOM 2126 N N . ILE A 1 271 ? -8.389 6.565 -3.635 1.00 96.00 271 ILE A N 1
ATOM 2127 C CA . ILE A 1 271 ? -7.608 7.219 -2.577 1.00 96.00 271 ILE A CA 1
ATOM 2128 C C . ILE A 1 271 ? -7.296 8.641 -3.028 1.00 96.00 271 ILE A C 1
ATOM 2130 O O . ILE A 1 271 ? -6.736 8.848 -4.109 1.00 96.00 271 ILE A O 1
ATOM 2134 N N . ARG A 1 272 ? -7.645 9.629 -2.202 1.00 95.69 272 ARG A N 1
ATOM 2135 C CA . ARG A 1 272 ? -7.261 11.029 -2.406 1.00 95.69 272 ARG A CA 1
ATOM 2136 C C . ARG A 1 272 ? -6.466 11.558 -1.231 1.00 95.69 272 ARG A C 1
ATOM 2138 O O . ARG A 1 272 ? -6.722 11.183 -0.095 1.00 95.69 272 ARG A O 1
ATOM 2145 N N . ALA A 1 273 ? -5.545 12.463 -1.513 1.00 94.94 273 ALA A N 1
ATOM 2146 C CA . ALA A 1 273 ? -4.740 13.150 -0.521 1.00 94.94 273 ALA A CA 1
ATOM 2147 C C . ALA A 1 273 ? -4.857 14.661 -0.724 1.00 94.94 273 ALA A C 1
ATOM 2149 O O . ALA A 1 273 ? -4.741 15.160 -1.847 1.00 94.94 273 ALA A O 1
ATOM 2150 N N . LYS A 1 274 ? -5.090 15.395 0.363 1.00 92.44 274 LYS A N 1
ATOM 2151 C CA . LYS A 1 274 ? -5.099 16.858 0.379 1.00 92.44 274 LYS A CA 1
ATOM 2152 C C . LYS A 1 274 ? -4.043 17.335 1.365 1.00 92.44 274 LYS A C 1
ATOM 2154 O O . LYS A 1 274 ? -4.122 17.001 2.542 1.00 92.44 274 LYS A O 1
ATOM 2159 N N . HIS A 1 275 ? -3.066 18.089 0.873 1.00 92.25 275 HIS A N 1
ATOM 2160 C CA . HIS A 1 275 ? -2.021 18.663 1.719 1.00 92.25 275 HIS A CA 1
ATOM 2161 C C . HIS A 1 275 ? -2.617 19.663 2.725 1.00 92.25 275 HIS A C 1
ATOM 2163 O O . HIS A 1 275 ? -3.637 20.297 2.433 1.00 92.25 275 HIS A O 1
ATOM 2169 N N . VAL A 1 276 ? -1.981 19.807 3.890 1.00 88.31 276 VAL A N 1
ATOM 2170 C CA . VAL A 1 276 ? -2.418 20.722 4.962 1.00 88.31 276 VAL A CA 1
ATOM 2171 C C . VAL A 1 276 ? -2.425 22.191 4.538 1.00 88.31 276 VAL A C 1
ATOM 2173 O O . VAL A 1 276 ? -3.261 22.966 5.007 1.00 88.31 276 VAL A O 1
ATOM 2176 N N . ASP A 1 277 ? -1.531 22.568 3.624 1.00 90.00 277 ASP A N 1
ATOM 2177 C CA . ASP A 1 277 ? -1.413 23.946 3.157 1.00 90.00 277 ASP A CA 1
ATOM 2178 C C . ASP A 1 277 ? -2.645 24.379 2.365 1.00 90.00 277 ASP A C 1
ATOM 2180 O O . ASP A 1 277 ? -3.053 23.749 1.376 1.00 90.00 277 ASP A O 1
ATOM 2184 N N . GLN A 1 278 ? -3.207 25.519 2.766 1.00 79.94 278 GLN A N 1
ATOM 2185 C CA . GLN A 1 278 ? -4.358 26.109 2.099 1.00 79.94 278 GLN A CA 1
ATOM 2186 C C . GLN A 1 278 ? -4.047 26.408 0.628 1.00 79.94 278 GLN A C 1
ATOM 2188 O O . GLN A 1 278 ? -3.012 26.968 0.284 1.00 79.94 278 GLN A O 1
ATOM 2193 N N . GLY A 1 279 ? -4.968 26.031 -0.260 1.00 82.81 279 GLY A N 1
ATOM 2194 C CA . GLY A 1 279 ? -4.814 26.225 -1.704 1.00 82.81 279 GLY A CA 1
ATOM 2195 C C . GLY A 1 279 ? -4.082 25.093 -2.430 1.00 82.81 279 GLY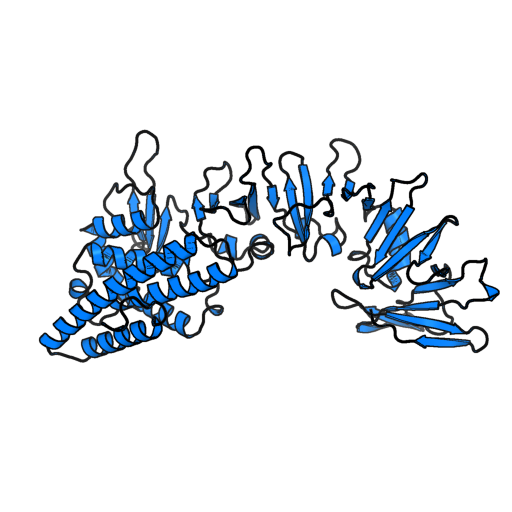 A C 1
ATOM 2196 O O . GLY A 1 279 ? -4.084 25.093 -3.666 1.00 82.81 279 GLY A O 1
ATOM 2197 N N . SER A 1 280 ? -3.552 24.095 -1.716 1.00 88.06 280 SER A N 1
ATOM 2198 C CA . SER A 1 280 ? -2.971 22.898 -2.334 1.00 88.06 280 SER A CA 1
ATOM 2199 C C . SER A 1 280 ? -4.007 22.115 -3.152 1.00 88.06 280 SER A C 1
ATOM 2201 O O . SER A 1 280 ? -5.186 22.054 -2.778 1.00 88.06 280 SER A O 1
ATOM 2203 N N . PRO A 1 281 ? -3.612 21.533 -4.296 1.00 91.38 281 PRO A N 1
ATOM 2204 C CA . PRO A 1 281 ? -4.497 20.688 -5.082 1.00 91.38 281 PRO A CA 1
ATOM 2205 C C . PRO A 1 281 ? -4.787 19.373 -4.349 1.00 91.38 281 PRO A C 1
ATOM 2207 O O . PRO A 1 281 ? -3.971 18.878 -3.574 1.00 91.38 281 PRO A O 1
ATOM 2210 N N . VAL A 1 282 ? -5.949 18.786 -4.633 1.00 93.31 282 VAL A N 1
ATOM 2211 C CA . VAL A 1 282 ? -6.242 17.411 -4.221 1.00 93.31 282 VAL A CA 1
ATOM 2212 C C . VAL A 1 282 ? -5.572 16.468 -5.212 1.00 93.31 282 VAL A C 1
ATOM 2214 O O . VAL A 1 282 ? -5.744 16.610 -6.427 1.00 93.31 282 VAL A O 1
ATOM 2217 N N . LEU A 1 283 ? -4.818 15.511 -4.686 1.00 96.00 283 LEU A N 1
ATOM 2218 C CA . LEU A 1 283 ? -4.184 14.454 -5.458 1.00 96.00 283 LEU A CA 1
ATOM 2219 C C . LEU A 1 283 ? -5.039 13.189 -5.379 1.00 96.00 283 LEU A C 1
ATOM 2221 O O . LEU A 1 283 ? -5.600 12.887 -4.327 1.00 96.00 283 LEU A O 1
ATOM 2225 N N . GLN A 1 284 ? -5.134 12.441 -6.472 1.00 96.38 284 GLN A N 1
ATOM 2226 C CA . GLN A 1 284 ? -5.757 11.122 -6.514 1.00 96.38 284 GLN A CA 1
ATOM 2227 C C . GLN A 1 284 ? -4.713 10.082 -6.904 1.00 96.38 284 GLN A C 1
ATOM 2229 O O . GLN A 1 284 ? -4.014 10.253 -7.901 1.00 96.38 284 GLN A O 1
ATOM 2234 N N . LEU A 1 285 ? -4.616 9.007 -6.130 1.00 96.88 285 LEU A N 1
ATOM 2235 C CA . LEU A 1 285 ? -3.725 7.902 -6.454 1.00 96.88 285 LEU A CA 1
ATOM 2236 C C . LEU A 1 285 ? -4.337 7.087 -7.597 1.00 96.88 285 LEU A C 1
ATOM 2238 O O . LEU A 1 285 ? -5.474 6.622 -7.497 1.00 96.88 285 LEU A O 1
ATOM 2242 N N . ILE A 1 286 ? -3.582 6.923 -8.677 1.00 96.12 286 ILE A N 1
ATOM 2243 C CA . ILE A 1 286 ? -3.955 6.084 -9.813 1.00 96.12 286 ILE A CA 1
ATOM 2244 C C . ILE A 1 286 ? -3.280 4.719 -9.637 1.00 96.12 286 ILE A C 1
ATOM 2246 O O . ILE A 1 286 ? -2.068 4.676 -9.427 1.00 96.12 286 ILE A O 1
ATOM 2250 N N . PRO A 1 287 ? -4.021 3.596 -9.703 1.00 93.50 287 PRO A N 1
ATOM 2251 C CA . PRO A 1 287 ? -3.423 2.270 -9.577 1.00 93.50 287 PRO A CA 1
ATOM 2252 C C . PRO A 1 287 ? -2.351 2.040 -10.647 1.00 93.50 287 PRO A C 1
ATOM 2254 O O . PRO A 1 287 ? -2.640 2.200 -11.833 1.00 93.50 287 PRO A O 1
ATOM 2257 N N . SER A 1 288 ? -1.153 1.593 -10.257 1.00 92.00 288 SER A N 1
ATOM 2258 C CA . SER A 1 288 ? -0.010 1.433 -11.173 1.00 92.00 288 SER A CA 1
ATOM 2259 C C . SER A 1 288 ? -0.318 0.507 -12.359 1.00 92.00 288 SER A C 1
ATOM 2261 O O . SER A 1 288 ? 0.144 0.749 -13.470 1.00 92.00 288 SER A O 1
ATOM 2263 N N . LYS A 1 289 ? -1.182 -0.503 -12.154 1.00 90.62 289 LYS A N 1
ATOM 2264 C CA . LYS A 1 289 ? -1.660 -1.422 -13.206 1.00 90.62 289 LYS A CA 1
ATOM 2265 C C . LYS A 1 289 ? -2.329 -0.718 -14.396 1.00 90.62 289 LYS A C 1
ATOM 2267 O O . LYS A 1 289 ? -2.376 -1.287 -15.475 1.00 90.62 289 LYS A O 1
ATOM 2272 N N . THR A 1 290 ? -2.841 0.498 -14.195 1.00 93.44 290 THR A N 1
ATOM 2273 C CA . THR A 1 290 ? -3.501 1.302 -15.238 1.00 93.44 290 THR A CA 1
ATOM 2274 C C . THR A 1 290 ? -2.520 1.740 -16.325 1.00 93.44 290 THR A C 1
ATOM 2276 O O . THR A 1 290 ? -2.949 2.026 -17.430 1.00 93.44 290 THR A O 1
ATOM 2279 N N . PHE A 1 291 ? -1.219 1.785 -16.020 1.00 93.88 291 PHE A N 1
ATOM 2280 C CA . PHE A 1 291 ? -0.180 2.227 -16.953 1.00 93.88 291 PHE A CA 1
ATOM 2281 C C . PHE A 1 291 ? 0.544 1.077 -17.655 1.00 93.88 291 PHE A C 1
ATOM 2283 O O . PHE A 1 291 ? 1.464 1.325 -18.437 1.00 93.88 291 PHE A O 1
ATOM 2290 N N . VAL A 1 292 ? 0.179 -0.176 -17.361 1.00 92.62 292 VAL A N 1
ATOM 2291 C CA . VAL A 1 292 ? 0.742 -1.338 -18.059 1.00 92.62 292 VAL A CA 1
ATOM 2292 C C . VAL A 1 292 ? 0.456 -1.182 -19.549 1.00 92.62 292 VAL A C 1
ATOM 2294 O O . VAL A 1 292 ? -0.648 -0.811 -19.933 1.00 92.62 292 VAL A O 1
ATOM 2297 N N . ASP A 1 293 ? 1.477 -1.411 -20.371 1.00 90.88 293 ASP A N 1
ATOM 2298 C CA . ASP A 1 293 ? 1.464 -1.210 -21.827 1.00 90.88 293 ASP A CA 1
ATOM 2299 C C . ASP A 1 293 ? 1.323 0.250 -22.307 1.00 90.88 293 ASP A C 1
ATOM 2301 O O . ASP A 1 293 ? 1.311 0.481 -23.519 1.00 90.88 293 ASP A O 1
ATOM 2305 N N . ASP A 1 294 ? 1.269 1.232 -21.397 1.00 92.12 294 ASP A N 1
ATOM 2306 C CA . ASP A 1 294 ? 1.302 2.675 -21.693 1.00 92.12 294 ASP A CA 1
ATOM 2307 C C . ASP A 1 294 ? 2.640 3.329 -21.321 1.00 92.12 294 ASP A C 1
ATOM 2309 O O . ASP A 1 294 ? 3.067 4.275 -21.984 1.00 92.12 294 ASP A O 1
ATOM 2313 N N . LEU A 1 295 ? 3.311 2.835 -20.275 1.00 94.56 295 LEU A N 1
ATOM 2314 C CA . LEU A 1 295 ? 4.601 3.337 -19.797 1.00 94.56 295 LEU A CA 1
ATOM 2315 C C . LEU A 1 295 ? 5.640 2.208 -19.689 1.00 94.56 295 LEU A C 1
ATOM 2317 O O . LEU A 1 295 ? 5.273 1.050 -19.473 1.00 94.56 295 LEU A O 1
ATOM 2321 N N . PRO A 1 296 ? 6.947 2.524 -19.766 1.00 94.69 296 PRO A N 1
ATOM 2322 C CA . PRO A 1 296 ? 7.998 1.583 -19.392 1.00 94.69 296 PRO A CA 1
ATOM 2323 C C . PRO A 1 296 ? 7.815 1.086 -17.952 1.00 94.69 296 PRO A C 1
ATOM 2325 O O . PRO A 1 296 ? 7.509 1.869 -17.049 1.00 94.69 296 PRO A O 1
ATOM 2328 N N . MET A 1 297 ? 8.065 -0.204 -17.711 1.00 94.56 297 MET A N 1
ATOM 2329 C CA . MET A 1 297 ? 7.894 -0.838 -16.397 1.00 94.56 297 MET A CA 1
ATOM 2330 C C . MET A 1 297 ? 8.773 -0.195 -15.322 1.00 94.56 297 MET A C 1
ATOM 2332 O O . MET A 1 297 ? 8.391 -0.171 -14.160 1.00 94.56 297 MET A O 1
ATOM 2336 N N . THR A 1 298 ? 9.895 0.419 -15.702 1.00 92.69 298 THR A N 1
ATOM 2337 C CA . THR A 1 298 ? 10.772 1.193 -14.806 1.00 92.69 298 THR A CA 1
ATOM 2338 C C . THR A 1 298 ? 10.100 2.426 -14.192 1.00 92.69 298 THR A C 1
ATOM 2340 O O . THR A 1 298 ? 10.579 2.920 -13.176 1.00 92.69 298 THR A O 1
ATOM 2343 N N . LEU A 1 299 ? 9.002 2.918 -14.776 1.00 94.75 299 LEU A N 1
ATOM 2344 C CA . LEU A 1 299 ? 8.172 4.008 -14.244 1.00 94.75 299 LEU A CA 1
ATOM 2345 C C . LEU A 1 299 ? 6.883 3.506 -13.574 1.00 94.75 299 LEU A C 1
ATOM 2347 O O . LEU A 1 299 ? 6.063 4.310 -13.128 1.00 94.75 299 LEU A O 1
ATOM 2351 N N . ILE A 1 300 ? 6.679 2.188 -13.527 1.00 94.75 300 ILE A N 1
ATOM 2352 C CA . ILE A 1 300 ? 5.501 1.538 -12.943 1.00 94.75 300 ILE A CA 1
ATOM 2353 C C . ILE A 1 300 ? 5.910 0.768 -11.686 1.00 94.75 300 ILE A C 1
ATOM 2355 O O . ILE A 1 300 ? 5.372 1.007 -10.605 1.00 94.75 300 ILE A O 1
ATOM 2359 N N . GLU A 1 301 ? 6.873 -0.145 -11.817 1.00 92.25 301 GLU A N 1
ATOM 2360 C CA . GLU A 1 301 ? 7.414 -0.948 -10.724 1.00 92.25 301 GLU A CA 1
ATOM 2361 C C . GLU A 1 301 ? 8.124 -0.049 -9.713 1.00 92.25 301 GLU A C 1
ATOM 2363 O O . GLU A 1 301 ? 8.938 0.800 -10.072 1.00 92.25 301 GLU A O 1
ATOM 2368 N N . GLY A 1 302 ? 7.802 -0.217 -8.429 1.00 90.62 302 GLY A N 1
ATOM 2369 C CA . GLY A 1 302 ? 8.396 0.596 -7.366 1.00 90.62 302 GLY A CA 1
ATOM 2370 C C . GLY A 1 302 ? 8.005 2.077 -7.410 1.00 90.62 302 GLY A C 1
ATOM 2371 O O . GLY A 1 302 ? 8.690 2.886 -6.790 1.00 90.62 302 GLY A O 1
ATOM 2372 N N . HIS A 1 303 ? 6.923 2.443 -8.108 1.00 94.25 303 HIS A N 1
ATOM 2373 C CA . HIS A 1 303 ? 6.444 3.822 -8.216 1.00 94.25 303 HIS A CA 1
ATOM 2374 C C . HIS A 1 303 ? 4.963 3.967 -7.841 1.00 94.25 303 HIS A C 1
ATOM 2376 O O . HIS A 1 303 ? 4.164 3.035 -7.941 1.00 94.25 303 HIS A O 1
ATOM 2382 N N . THR A 1 304 ? 4.607 5.180 -7.424 1.00 95.94 304 THR A N 1
ATOM 2383 C CA . THR A 1 304 ? 3.236 5.640 -7.174 1.00 95.94 304 THR A CA 1
ATOM 2384 C C . THR A 1 304 ? 2.885 6.764 -8.141 1.00 95.94 304 THR A C 1
ATOM 2386 O O . THR A 1 304 ? 3.747 7.557 -8.523 1.00 95.94 304 THR A O 1
ATOM 2389 N N . HIS A 1 305 ? 1.615 6.845 -8.535 1.00 96.94 305 HIS A N 1
ATOM 2390 C CA . HIS A 1 305 ? 1.164 7.731 -9.608 1.00 96.94 305 HIS A CA 1
ATOM 2391 C C . HIS A 1 305 ? 0.071 8.654 -9.082 1.00 96.94 305 HIS A C 1
ATOM 2393 O O . HIS A 1 305 ? -1.069 8.237 -8.877 1.00 96.94 305 HIS A O 1
ATOM 2399 N N . TRP A 1 306 ? 0.415 9.917 -8.844 1.00 97.06 306 TRP A N 1
ATOM 2400 C CA . TRP A 1 306 ? -0.491 10.895 -8.250 1.00 97.06 306 TRP A CA 1
ATOM 2401 C C . TRP A 1 306 ? -1.041 11.849 -9.298 1.00 97.06 306 TRP A C 1
ATOM 2403 O O . TRP A 1 306 ? -0.327 12.719 -9.792 1.00 97.06 306 TRP A O 1
ATOM 2413 N N . LEU A 1 307 ? -2.331 11.726 -9.597 1.00 96.56 307 LEU A N 1
ATOM 2414 C CA . LEU A 1 307 ? -3.057 12.664 -10.441 1.00 96.56 307 LEU A CA 1
ATOM 2415 C C . LEU A 1 307 ? -3.413 13.921 -9.647 1.00 96.56 307 LEU A C 1
ATOM 2417 O O . LEU A 1 307 ? -4.203 13.879 -8.706 1.00 96.56 307 LEU A O 1
ATOM 2421 N N . ASN A 1 308 ? -2.893 15.062 -10.075 1.00 94.62 308 ASN A N 1
ATOM 2422 C CA . ASN A 1 308 ? -3.334 16.365 -9.615 1.00 94.62 308 ASN A CA 1
ATOM 2423 C C . ASN A 1 308 ? -4.681 16.720 -10.257 1.00 94.62 308 ASN A C 1
ATOM 2425 O O . ASN A 1 308 ? -4.740 17.037 -11.443 1.00 94.62 308 ASN A O 1
ATOM 2429 N N . LEU A 1 309 ? -5.758 16.725 -9.466 1.00 91.81 309 LEU A N 1
ATOM 2430 C CA . LEU A 1 309 ? -7.115 16.961 -9.975 1.00 91.81 309 LEU A CA 1
ATOM 2431 C C . LEU A 1 309 ? -7.360 18.397 -10.462 1.00 91.81 309 LEU A C 1
ATOM 2433 O O . LEU A 1 309 ? -8.340 18.638 -11.159 1.00 91.81 309 LEU A O 1
ATOM 2437 N N . ARG A 1 310 ? -6.499 19.359 -10.100 1.00 90.94 310 ARG A N 1
ATOM 2438 C CA . ARG A 1 310 ? -6.592 20.741 -10.595 1.00 90.94 310 ARG A CA 1
ATOM 2439 C C . ARG A 1 310 ? -5.933 20.883 -11.961 1.00 90.94 310 ARG A C 1
ATOM 2441 O O . ARG A 1 310 ? -6.502 21.501 -12.850 1.00 90.94 310 ARG A O 1
ATOM 2448 N N . MET A 1 311 ? -4.718 20.359 -12.097 1.00 89.25 311 MET A N 1
ATOM 2449 C CA . MET A 1 311 ? -3.896 20.552 -13.298 1.00 89.25 311 MET A CA 1
ATOM 2450 C C . MET A 1 311 ? -4.061 19.430 -14.327 1.00 89.25 311 MET A C 1
ATOM 2452 O O . MET A 1 311 ? -3.589 19.573 -15.447 1.00 89.25 311 MET A O 1
ATOM 2456 N N . SER A 1 312 ? -4.719 18.327 -13.956 1.00 90.56 312 SER A N 1
ATOM 2457 C CA . SER A 1 312 ? -4.794 17.100 -14.758 1.00 90.56 312 SER A CA 1
ATOM 2458 C C . SER A 1 312 ? -3.407 16.606 -15.185 1.00 90.56 312 SER A C 1
ATOM 2460 O O . SER A 1 312 ? -3.170 16.278 -16.342 1.00 90.56 312 SER A O 1
ATOM 2462 N N . GLU A 1 313 ? -2.469 16.588 -14.241 1.00 93.25 313 GLU A N 1
ATOM 2463 C CA . GLU A 1 313 ? -1.099 16.111 -14.450 1.00 93.25 313 GLU A CA 1
ATOM 2464 C C . GLU A 1 313 ? -0.822 14.967 -13.476 1.00 93.25 313 GLU A C 1
ATOM 2466 O O . GLU A 1 313 ? -1.204 15.055 -12.307 1.00 93.25 313 GLU A O 1
ATOM 2471 N N . ILE A 1 314 ? -0.190 13.894 -13.947 1.00 96.25 314 ILE A N 1
ATOM 2472 C CA . ILE A 1 314 ? 0.192 12.759 -13.104 1.00 96.25 314 ILE A CA 1
ATOM 2473 C C . ILE A 1 314 ? 1.671 12.869 -12.781 1.00 96.25 314 ILE A C 1
ATOM 2475 O O . ILE A 1 314 ? 2.510 12.830 -13.676 1.00 96.25 314 ILE A O 1
ATOM 2479 N N . GLU A 1 315 ? 1.990 12.975 -11.499 1.00 96.38 315 GLU A N 1
ATOM 2480 C CA . GLU A 1 315 ? 3.359 12.886 -11.011 1.00 96.38 315 GLU A CA 1
ATOM 2481 C C . GLU A 1 315 ? 3.680 11.434 -10.646 1.00 96.38 315 GLU A C 1
ATOM 2483 O O . GLU A 1 315 ? 2.981 10.812 -9.842 1.00 96.38 315 GLU A O 1
ATOM 2488 N N . ILE A 1 316 ? 4.751 10.904 -11.229 1.00 96.62 316 ILE A N 1
ATOM 2489 C CA . ILE A 1 316 ? 5.268 9.566 -10.954 1.00 96.62 316 ILE A CA 1
ATOM 2490 C C . ILE A 1 316 ? 6.354 9.694 -9.890 1.00 96.62 316 ILE A C 1
ATOM 2492 O O . ILE A 1 316 ? 7.409 10.282 -10.137 1.00 96.62 316 ILE A O 1
ATOM 2496 N N . ARG A 1 317 ? 6.092 9.155 -8.701 1.00 95.69 317 ARG A N 1
ATOM 2497 C CA . ARG A 1 317 ? 6.975 9.260 -7.534 1.00 95.69 317 ARG A CA 1
ATOM 2498 C C . ARG A 1 317 ? 7.540 7.890 -7.167 1.00 95.69 317 ARG A C 1
ATOM 2500 O O . ARG A 1 317 ? 6.763 6.933 -7.132 1.00 95.69 317 ARG A O 1
ATOM 2507 N N . PRO A 1 318 ? 8.836 7.771 -6.835 1.00 93.56 318 PRO A N 1
ATOM 2508 C CA . PRO A 1 318 ? 9.379 6.548 -6.246 1.00 93.56 318 PRO A CA 1
ATOM 2509 C C . PRO A 1 318 ? 8.577 6.138 -5.004 1.00 93.56 318 PRO A C 1
ATOM 2511 O O . PRO A 1 318 ? 8.199 6.998 -4.207 1.00 93.56 318 PRO A O 1
ATOM 2514 N N . ALA A 1 319 ? 8.312 4.845 -4.817 1.00 90.75 319 ALA A N 1
ATOM 2515 C CA . ALA A 1 319 ? 7.474 4.348 -3.720 1.00 90.75 319 ALA A CA 1
ATOM 2516 C C . ALA A 1 319 ? 8.046 4.692 -2.333 1.00 90.75 319 ALA A C 1
ATOM 2518 O O . ALA A 1 319 ? 7.296 4.993 -1.410 1.00 90.75 319 ALA A O 1
ATOM 2519 N N . GLU A 1 320 ? 9.373 4.728 -2.201 1.00 89.25 320 GLU A N 1
ATOM 2520 C CA . GLU A 1 320 ? 10.088 5.183 -0.998 1.00 89.25 320 GLU A CA 1
ATOM 2521 C C . GLU A 1 320 ? 9.847 6.660 -0.643 1.00 89.25 320 GLU A C 1
ATOM 2523 O O . GLU A 1 320 ? 9.989 7.045 0.512 1.00 89.25 320 GLU A O 1
ATOM 2528 N N . ASN A 1 321 ? 9.438 7.479 -1.617 1.00 91.38 321 ASN A N 1
ATOM 2529 C CA . ASN A 1 321 ? 9.126 8.899 -1.463 1.00 91.38 321 ASN A CA 1
ATOM 2530 C C . ASN A 1 321 ? 7.709 9.221 -1.979 1.00 91.38 321 ASN A C 1
ATOM 2532 O O . ASN A 1 321 ? 7.461 10.311 -2.498 1.00 91.38 321 ASN A O 1
ATOM 2536 N N . ALA A 1 322 ? 6.759 8.288 -1.823 1.00 92.75 322 ALA A N 1
ATOM 2537 C CA . ALA A 1 322 ? 5.413 8.377 -2.403 1.00 92.75 322 ALA A CA 1
ATOM 2538 C C . ALA A 1 322 ? 4.653 9.671 -2.045 1.00 92.75 322 ALA A C 1
ATOM 2540 O O . ALA A 1 322 ? 3.826 10.154 -2.820 1.00 92.75 322 ALA A O 1
ATOM 2541 N N . TRP A 1 323 ? 4.939 10.271 -0.890 1.00 92.69 323 TRP A N 1
ATOM 2542 C CA . TRP A 1 323 ? 4.249 11.466 -0.394 1.00 92.69 323 TRP A CA 1
ATOM 2543 C C . TRP A 1 323 ? 4.936 12.784 -0.763 1.00 92.69 323 TRP A C 1
ATOM 2545 O O . TRP A 1 323 ? 4.302 13.837 -0.698 1.00 92.69 323 TRP A O 1
ATOM 2555 N N . LYS A 1 324 ? 6.200 12.747 -1.201 1.00 91.81 324 LYS A N 1
ATOM 2556 C CA . LYS A 1 324 ? 7.012 13.944 -1.441 1.00 91.81 324 LYS A CA 1
ATOM 2557 C C . LYS A 1 324 ? 7.130 14.243 -2.934 1.00 91.81 324 LYS A C 1
ATOM 2559 O O . LYS A 1 324 ? 7.696 13.464 -3.699 1.00 91.81 324 LYS A O 1
ATOM 2564 N N . SER A 1 325 ? 6.618 15.402 -3.347 1.00 91.50 325 SER A N 1
ATOM 2565 C CA . SER A 1 325 ? 6.834 15.903 -4.708 1.00 91.50 325 SER A CA 1
ATOM 2566 C C . SER A 1 325 ? 8.289 16.339 -4.905 1.00 91.50 325 SER A C 1
ATOM 2568 O O . SER A 1 325 ? 8.940 16.817 -3.973 1.00 91.50 325 SER A O 1
ATOM 2570 N N . SER A 1 326 ? 8.800 16.178 -6.123 1.00 91.31 326 SER A N 1
ATOM 2571 C CA . SER A 1 326 ? 10.164 16.547 -6.506 1.00 91.31 326 SER A CA 1
ATOM 2572 C C . SER A 1 326 ? 10.192 17.029 -7.960 1.00 91.31 326 SER A C 1
ATOM 2574 O O . SER A 1 326 ? 9.457 16.487 -8.787 1.00 91.31 326 SER A O 1
ATOM 2576 N N . PRO A 1 327 ? 11.029 18.022 -8.319 1.00 88.19 327 PRO A N 1
ATOM 2577 C CA . PRO A 1 327 ? 11.258 18.387 -9.721 1.00 88.19 327 PRO A CA 1
ATOM 2578 C C . PRO A 1 327 ? 11.881 17.246 -10.548 1.00 88.19 327 PRO A C 1
ATOM 2580 O O . PRO A 1 327 ? 11.687 17.193 -11.760 1.00 88.19 327 PRO A O 1
ATOM 2583 N N . GLU A 1 328 ? 12.557 16.301 -9.886 1.00 88.50 328 GLU A N 1
ATOM 2584 C CA . GLU A 1 328 ? 13.193 15.134 -10.514 1.00 88.50 328 GLU A CA 1
ATOM 2585 C C . GLU A 1 328 ? 12.202 14.041 -10.941 1.00 88.50 328 GLU A C 1
ATOM 2587 O O . GLU A 1 328 ? 12.560 13.126 -11.693 1.00 88.50 328 GLU A O 1
ATOM 2592 N N . ASN A 1 329 ? 10.961 14.127 -10.453 1.00 93.75 329 ASN A N 1
ATOM 2593 C CA . ASN A 1 329 ? 9.904 13.179 -10.767 1.00 93.75 329 ASN A CA 1
ATOM 2594 C C . ASN A 1 329 ? 9.414 13.367 -12.204 1.00 93.75 329 ASN A C 1
ATOM 2596 O O . ASN A 1 329 ? 9.331 14.482 -12.726 1.00 93.75 329 ASN A O 1
ATOM 2600 N N . TRP A 1 330 ? 9.028 12.258 -12.827 1.00 94.56 330 TRP A N 1
ATOM 2601 C CA . TRP A 1 330 ? 8.372 12.293 -14.126 1.00 94.56 330 TRP A CA 1
ATOM 2602 C C . TRP A 1 330 ? 6.947 12.831 -13.992 1.00 94.56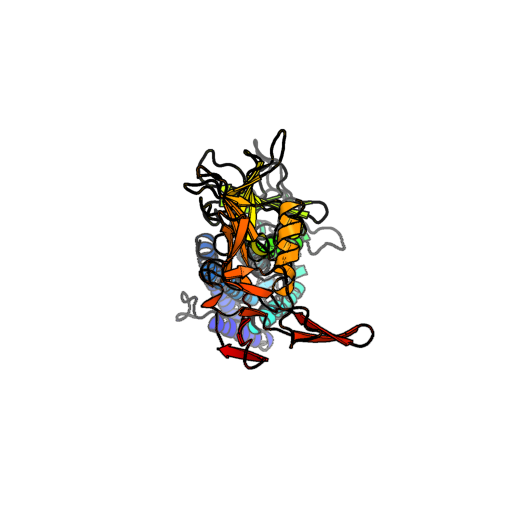 330 TRP A C 1
ATOM 2604 O O . TRP A 1 330 ? 6.225 12.487 -13.055 1.00 94.56 330 TRP A O 1
ATOM 2614 N N . ARG A 1 331 ? 6.534 13.663 -14.946 1.00 94.25 331 ARG A N 1
ATOM 2615 C CA . ARG A 1 331 ? 5.209 14.284 -14.999 1.00 94.25 331 ARG A CA 1
ATOM 2616 C C . ARG A 1 331 ? 4.552 14.020 -16.339 1.00 94.25 331 ARG A C 1
ATOM 2618 O O . ARG A 1 331 ? 5.060 14.439 -17.379 1.00 94.25 331 ARG A O 1
ATOM 2625 N N . LEU A 1 332 ? 3.425 13.317 -16.304 1.00 94.19 332 LEU A N 1
ATOM 2626 C CA . LEU A 1 332 ? 2.566 13.090 -17.456 1.00 94.19 332 LEU A CA 1
ATOM 2627 C C . LEU A 1 332 ? 1.539 14.213 -17.526 1.00 94.19 332 LEU A C 1
ATOM 2629 O O . LEU A 1 332 ? 0.656 14.308 -16.672 1.00 94.19 332 LEU A O 1
ATOM 2633 N N . ARG A 1 333 ? 1.644 15.045 -18.558 1.00 90.12 333 ARG A N 1
ATOM 2634 C CA . ARG A 1 333 ? 0.691 16.110 -18.843 1.00 90.12 333 ARG A CA 1
ATOM 2635 C C . ARG A 1 333 ? -0.206 15.700 -19.996 1.00 90.12 333 ARG A C 1
ATOM 2637 O O . ARG A 1 333 ? 0.277 15.425 -21.095 1.00 90.12 333 ARG A O 1
ATOM 2644 N N . PHE A 1 334 ? -1.510 15.720 -19.754 1.00 87.19 334 PHE A N 1
ATOM 2645 C CA . PHE A 1 334 ? -2.497 15.524 -20.806 1.00 87.19 334 PHE A CA 1
ATOM 2646 C C . PHE A 1 334 ? -2.717 16.839 -21.551 1.00 87.19 334 PHE A C 1
ATOM 2648 O O . PHE A 1 334 ? -3.044 17.863 -20.949 1.00 87.19 334 PHE A O 1
ATOM 2655 N N . ALA A 1 335 ? -2.504 16.830 -22.864 1.00 79.19 335 ALA A N 1
ATOM 2656 C CA . ALA A 1 335 ? -2.758 18.003 -23.686 1.00 79.19 335 ALA A CA 1
ATOM 2657 C C . ALA A 1 335 ? -4.264 18.139 -23.960 1.00 79.19 335 ALA A C 1
ATOM 2659 O O . ALA A 1 335 ? -4.926 17.164 -24.305 1.00 79.19 335 ALA A O 1
ATOM 2660 N N . VAL A 1 336 ? -4.805 19.359 -23.852 1.00 75.75 336 VAL A N 1
ATOM 2661 C CA . VAL A 1 336 ? -6.205 19.656 -24.236 1.00 75.75 336 VAL A CA 1
ATOM 2662 C C . VAL A 1 336 ? -6.397 19.512 -25.753 1.00 75.75 336 VAL A C 1
ATOM 2664 O O . VAL A 1 336 ? -7.469 19.147 -26.223 1.00 75.75 336 VAL A O 1
ATOM 2667 N N . SER A 1 337 ? -5.337 19.774 -26.520 1.00 73.62 337 SER A N 1
ATOM 2668 C CA . SER A 1 337 ? -5.241 19.510 -27.956 1.00 73.62 337 SER A CA 1
ATOM 2669 C C . SER A 1 337 ? -3.786 19.175 -28.298 1.00 73.62 337 SER A C 1
ATOM 2671 O O . SER A 1 337 ? -2.878 19.800 -27.749 1.00 73.62 337 SER A O 1
ATOM 2673 N N . GLY A 1 338 ? -3.555 18.185 -29.164 1.00 75.81 338 GLY A N 1
ATOM 2674 C CA . GLY A 1 338 ? -2.214 17.696 -29.507 1.00 75.81 338 GLY A CA 1
ATOM 2675 C C . GLY A 1 338 ? -1.819 16.418 -28.760 1.00 75.81 338 GLY A C 1
ATOM 2676 O O . GLY A 1 338 ? -2.672 15.611 -28.403 1.00 75.81 338 GLY A O 1
ATOM 2677 N N . SER A 1 339 ? -0.514 16.206 -28.573 1.00 81.94 339 SER A N 1
ATOM 2678 C CA . SER A 1 339 ? 0.032 15.001 -27.930 1.00 81.94 339 SER A CA 1
ATOM 2679 C C . SER A 1 339 ? 0.294 15.231 -26.443 1.00 81.94 339 SER A C 1
ATOM 2681 O O . SER A 1 339 ? 0.880 16.244 -26.064 1.00 81.94 339 SER A O 1
ATOM 2683 N N . SER A 1 340 ? -0.119 14.280 -25.606 1.00 88.19 340 SER A N 1
ATOM 2684 C CA . SER A 1 340 ? 0.281 14.226 -24.196 1.00 88.19 340 SER A CA 1
ATOM 2685 C C . SER A 1 340 ? 1.786 14.001 -24.083 1.00 88.19 340 SER A C 1
ATOM 2687 O O . SER A 1 340 ? 2.379 13.326 -24.924 1.00 88.19 340 SER A O 1
ATOM 2689 N N . THR A 1 341 ? 2.413 14.553 -23.048 1.00 89.75 341 THR A N 1
ATOM 2690 C CA . THR A 1 341 ? 3.867 14.469 -22.876 1.00 89.75 341 THR A CA 1
ATOM 2691 C C . THR A 1 341 ? 4.234 13.990 -21.486 1.00 89.75 341 THR A C 1
ATOM 2693 O O . THR A 1 341 ? 3.639 14.395 -20.486 1.00 89.75 341 THR A O 1
ATOM 2696 N N . LEU A 1 342 ? 5.254 13.139 -21.420 1.00 93.06 342 LEU A N 1
ATOM 2697 C CA . LEU A 1 342 ? 5.867 12.701 -20.176 1.00 93.06 342 LEU A CA 1
ATOM 2698 C C . LEU A 1 342 ? 7.260 13.313 -20.079 1.00 93.06 342 LEU A C 1
ATOM 2700 O O . LEU A 1 342 ? 8.100 13.070 -20.941 1.00 93.06 342 LEU A O 1
ATOM 2704 N N . HIS A 1 343 ? 7.491 14.138 -19.063 1.00 90.56 343 HIS A N 1
ATOM 2705 C CA . HIS A 1 343 ? 8.705 14.946 -18.966 1.00 90.56 343 HIS A CA 1
ATOM 2706 C C . HIS A 1 343 ? 9.232 15.040 -17.534 1.00 90.56 343 HIS A C 1
ATOM 2708 O O . HIS A 1 343 ? 8.498 14.798 -16.577 1.00 90.56 343 HIS A O 1
ATOM 2714 N N . LYS A 1 344 ? 10.503 15.418 -17.387 1.00 86.81 344 LYS A N 1
ATOM 2715 C CA . LYS A 1 344 ? 11.077 15.870 -16.112 1.00 86.81 344 LYS A CA 1
ATOM 2716 C C . LYS A 1 344 ? 11.210 17.388 -16.101 1.00 86.81 344 LYS A C 1
ATOM 2718 O O . LYS A 1 344 ? 11.539 17.990 -17.122 1.00 86.81 344 LYS A O 1
ATOM 2723 N N . ALA A 1 345 ? 10.980 18.003 -14.944 1.00 65.69 345 ALA A N 1
ATOM 2724 C CA . ALA A 1 345 ? 11.175 19.436 -14.747 1.00 65.69 345 ALA A CA 1
ATOM 2725 C C . ALA A 1 345 ? 12.601 19.703 -14.239 1.00 65.69 345 ALA A C 1
ATOM 2727 O O . ALA A 1 345 ? 12.792 20.104 -13.094 1.00 65.69 345 ALA A O 1
ATOM 2728 N N . GLN A 1 346 ? 13.601 19.439 -15.082 1.00 66.44 346 GLN A N 1
ATOM 2729 C CA . GLN A 1 346 ? 14.987 19.846 -14.834 1.00 66.44 346 GLN A CA 1
ATOM 2730 C C . GLN A 1 346 ? 15.273 21.196 -15.519 1.00 66.44 346 GLN A C 1
ATOM 2732 O O . GLN A 1 346 ? 14.414 21.756 -16.201 1.00 66.44 346 GLN A O 1
ATOM 2737 N N . ALA A 1 347 ? 16.490 21.729 -15.353 1.00 52.56 347 ALA A N 1
ATOM 2738 C CA . ALA A 1 347 ? 16.968 22.900 -16.101 1.00 52.56 347 ALA A CA 1
ATOM 2739 C C . ALA A 1 347 ? 16.856 22.720 -17.637 1.00 52.56 347 ALA A C 1
ATOM 2741 O O . ALA A 1 347 ? 16.791 23.708 -18.367 1.00 52.56 347 ALA A O 1
ATOM 2742 N N . SER A 1 348 ? 16.782 21.468 -18.108 1.00 62.94 348 SER A N 1
ATOM 2743 C CA . SER A 1 348 ? 16.389 21.045 -19.453 1.00 62.94 348 SER A CA 1
ATOM 2744 C C . SER A 1 348 ? 15.071 20.252 -19.428 1.00 62.94 348 SER A C 1
ATOM 2746 O O . SER A 1 348 ? 14.798 19.496 -18.494 1.00 62.94 348 SER A O 1
ATOM 2748 N N . ILE A 1 349 ? 14.237 20.404 -20.466 1.00 76.94 349 ILE A N 1
ATOM 2749 C CA . ILE A 1 349 ? 13.028 19.582 -20.634 1.00 76.94 349 ILE A CA 1
ATOM 2750 C C . ILE A 1 349 ? 13.448 18.262 -21.286 1.00 76.94 349 ILE A C 1
ATOM 2752 O O . ILE A 1 349 ? 13.603 18.175 -22.503 1.00 76.94 349 ILE A O 1
ATOM 2756 N N . ILE A 1 350 ? 13.636 17.234 -20.461 1.00 88.44 350 ILE A N 1
ATOM 2757 C CA . ILE A 1 350 ? 13.812 15.856 -20.927 1.00 88.44 350 ILE A CA 1
ATOM 2758 C C . ILE A 1 350 ? 12.425 15.246 -21.114 1.00 88.44 350 ILE A C 1
ATOM 2760 O O . ILE A 1 350 ? 11.636 15.208 -20.166 1.00 88.44 350 ILE A O 1
ATOM 2764 N N . MET A 1 351 ? 12.135 14.755 -22.318 1.00 91.62 351 MET A N 1
ATOM 2765 C CA . MET A 1 351 ? 10.868 14.103 -22.660 1.00 91.62 351 MET A CA 1
ATOM 2766 C C . MET A 1 351 ? 11.069 12.610 -22.897 1.00 91.62 351 MET A C 1
ATOM 2768 O O . MET A 1 351 ? 12.042 12.211 -23.533 1.00 91.62 351 MET A O 1
ATOM 2772 N N . LEU A 1 352 ? 10.138 11.781 -22.428 1.00 94.31 352 LEU A N 1
ATOM 2773 C CA . LEU A 1 352 ? 10.086 10.372 -22.802 1.00 94.31 352 LEU A CA 1
ATOM 2774 C C . LEU A 1 352 ? 9.542 10.253 -24.229 1.00 94.31 352 LEU A C 1
ATOM 2776 O O . LEU A 1 352 ? 8.529 10.866 -24.571 1.00 94.31 352 LEU A O 1
ATOM 2780 N N . VAL A 1 353 ? 10.199 9.443 -25.051 1.00 94.25 353 VAL A N 1
ATOM 2781 C CA . VAL A 1 353 ? 9.674 9.058 -26.359 1.00 94.25 353 VAL A CA 1
ATOM 2782 C C . VAL A 1 353 ? 8.568 8.028 -26.153 1.00 94.25 353 VAL A C 1
ATOM 2784 O O . VAL A 1 353 ? 8.777 7.020 -25.480 1.00 94.25 353 VAL A O 1
ATOM 2787 N N . ASP A 1 354 ? 7.400 8.283 -26.742 1.00 92.94 354 ASP A N 1
ATOM 2788 C CA . ASP A 1 354 ? 6.241 7.391 -26.664 1.00 92.94 354 ASP A CA 1
ATOM 2789 C C . ASP A 1 354 ? 6.611 5.980 -27.150 1.00 92.94 354 ASP A C 1
ATOM 2791 O O . ASP A 1 354 ? 7.126 5.811 -28.262 1.00 92.94 354 ASP A O 1
ATOM 2795 N N . ILE A 1 355 ? 6.320 4.973 -26.324 1.00 93.81 355 ILE A N 1
ATOM 2796 C CA . ILE A 1 355 ? 6.591 3.557 -26.596 1.00 93.81 355 ILE A CA 1
ATOM 2797 C C . ILE A 1 355 ? 5.837 3.026 -27.825 1.00 93.81 355 ILE A C 1
ATOM 2799 O O . ILE A 1 355 ? 6.206 2.002 -28.393 1.00 93.81 355 ILE A O 1
ATOM 2803 N N . ARG A 1 356 ? 4.793 3.732 -28.274 1.00 92.38 356 ARG A N 1
ATOM 2804 C CA . ARG A 1 356 ? 4.035 3.416 -29.494 1.00 92.38 356 ARG A CA 1
ATOM 2805 C C . ARG A 1 356 ? 4.545 4.150 -30.732 1.00 92.38 356 ARG A C 1
ATOM 2807 O O . ARG A 1 356 ? 4.049 3.912 -31.833 1.00 92.38 356 ARG A O 1
ATOM 2814 N N . SER A 1 357 ? 5.525 5.038 -30.582 1.00 93.88 357 SER A N 1
ATOM 2815 C CA . SER A 1 357 ? 6.101 5.773 -31.706 1.00 93.88 357 SER A CA 1
ATOM 2816 C C . SER A 1 357 ? 7.017 4.897 -32.565 1.00 93.88 357 SER A C 1
ATOM 2818 O O . SER A 1 357 ? 7.662 3.957 -32.093 1.00 93.88 357 SER A O 1
ATOM 2820 N N . GLN A 1 358 ? 7.142 5.261 -33.844 1.00 95.62 358 GLN A N 1
ATOM 2821 C CA . GLN A 1 358 ? 8.065 4.601 -34.769 1.00 95.62 358 GLN A CA 1
ATOM 2822 C C . GLN A 1 358 ? 9.520 4.687 -34.286 1.00 95.62 358 GLN A C 1
ATOM 2824 O O . GLN A 1 358 ? 10.244 3.694 -34.340 1.00 95.62 358 GLN A O 1
ATOM 2829 N N . THR A 1 359 ? 9.937 5.851 -33.778 1.00 93.75 359 THR A N 1
ATOM 2830 C CA . THR A 1 359 ? 11.289 6.075 -33.245 1.00 93.75 359 THR A CA 1
ATOM 2831 C C . THR A 1 359 ? 11.610 5.107 -32.114 1.00 93.75 359 THR A C 1
ATOM 2833 O O . THR A 1 359 ? 12.671 4.479 -32.119 1.00 93.75 359 THR A O 1
ATOM 2836 N N . TRP A 1 360 ? 10.681 4.937 -31.169 1.00 95.69 360 TRP A N 1
ATOM 2837 C CA . TRP A 1 360 ? 10.861 3.976 -30.088 1.00 95.69 360 TRP A CA 1
ATOM 2838 C C . TRP A 1 360 ? 10.939 2.546 -30.622 1.00 95.69 360 TRP A C 1
ATOM 2840 O O . TRP A 1 360 ? 11.858 1.817 -30.256 1.00 95.69 360 TRP A O 1
ATOM 2850 N N . GLY A 1 361 ? 10.054 2.162 -31.550 1.00 96.69 361 GLY A N 1
ATOM 2851 C CA . GLY A 1 361 ? 10.062 0.827 -32.156 1.00 96.69 361 GLY A CA 1
ATOM 2852 C C . GLY A 1 361 ? 11.389 0.485 -32.843 1.00 96.69 361 GLY A C 1
ATOM 2853 O O . GLY A 1 361 ? 11.912 -0.618 -32.670 1.00 96.69 361 GLY A O 1
ATOM 2854 N N . MET A 1 362 ? 11.979 1.449 -33.557 1.00 95.06 362 MET A N 1
ATOM 2855 C CA . MET A 1 362 ? 13.296 1.297 -34.185 1.00 95.06 362 MET A CA 1
ATOM 2856 C C . MET A 1 362 ? 14.402 1.050 -33.150 1.00 95.06 362 MET A C 1
ATOM 2858 O O . MET A 1 362 ? 15.228 0.158 -33.340 1.00 95.06 362 MET A O 1
ATOM 2862 N N . ILE A 1 363 ? 14.413 1.800 -32.043 1.00 95.62 363 ILE A N 1
ATOM 2863 C CA . ILE A 1 363 ? 15.402 1.628 -30.967 1.00 95.62 363 ILE A CA 1
ATOM 2864 C C . ILE A 1 363 ? 15.193 0.311 -30.227 1.00 95.62 363 ILE A C 1
ATOM 2866 O O . ILE A 1 363 ? 16.146 -0.446 -30.036 1.00 95.62 363 ILE A O 1
ATOM 2870 N N . ALA A 1 364 ? 13.955 0.010 -29.836 1.00 96.00 364 ALA A N 1
ATOM 2871 C CA . ALA A 1 364 ? 13.621 -1.201 -29.103 1.00 96.00 364 ALA A CA 1
ATOM 2872 C C . ALA A 1 364 ? 14.035 -2.451 -29.889 1.00 96.00 364 ALA A C 1
ATOM 2874 O O . ALA A 1 364 ? 14.608 -3.380 -29.323 1.00 96.00 364 ALA A O 1
ATOM 2875 N N . GLN A 1 365 ? 13.850 -2.453 -31.214 1.00 95.12 365 GLN A N 1
ATOM 2876 C CA . GLN A 1 365 ? 14.312 -3.544 -32.070 1.00 95.12 365 GLN A CA 1
ATOM 2877 C C . GLN A 1 365 ? 15.839 -3.718 -32.042 1.00 95.12 365 GLN A C 1
ATOM 2879 O O . GLN A 1 365 ? 16.316 -4.854 -32.064 1.00 95.12 365 GLN A O 1
ATOM 2884 N N . ARG A 1 366 ? 16.605 -2.620 -31.980 1.00 95.19 366 ARG A N 1
ATOM 2885 C CA . ARG A 1 366 ? 18.075 -2.659 -31.893 1.00 95.19 366 ARG A CA 1
ATOM 2886 C C . ARG A 1 366 ? 18.568 -3.150 -30.535 1.00 95.19 366 ARG A C 1
ATOM 2888 O O . ARG A 1 366 ? 19.569 -3.854 -30.494 1.00 95.19 366 ARG A O 1
ATOM 2895 N N . MET A 1 367 ? 17.858 -2.824 -29.458 1.00 95.62 367 MET A N 1
ATOM 2896 C CA . MET A 1 367 ? 18.233 -3.195 -28.085 1.00 95.62 367 MET A CA 1
ATOM 2897 C C . MET A 1 367 ? 17.668 -4.541 -27.619 1.00 95.62 367 MET A C 1
ATOM 2899 O O . MET A 1 367 ? 18.143 -5.090 -26.625 1.00 95.62 367 MET A O 1
ATOM 2903 N N . ARG A 1 368 ? 16.716 -5.114 -28.365 1.00 93.62 368 ARG A N 1
ATOM 2904 C CA . ARG A 1 368 ? 16.097 -6.423 -28.104 1.00 93.62 368 ARG A CA 1
ATOM 2905 C C . ARG A 1 368 ? 17.077 -7.564 -27.781 1.00 93.62 368 ARG A C 1
ATOM 2907 O O . ARG A 1 368 ? 16.687 -8.438 -27.010 1.00 93.62 368 ARG A O 1
ATOM 2914 N N . PRO A 1 369 ? 18.303 -7.634 -28.344 1.00 94.00 369 PRO A N 1
ATOM 2915 C CA . PRO A 1 369 ? 19.246 -8.681 -27.956 1.00 94.00 369 PRO A CA 1
ATOM 2916 C C . PRO A 1 369 ? 19.659 -8.630 -26.477 1.00 94.00 369 PRO A C 1
ATOM 2918 O O . PRO A 1 369 ? 20.017 -9.667 -25.921 1.00 94.00 369 PRO A O 1
ATOM 2921 N N . LEU A 1 370 ? 19.611 -7.457 -25.838 1.00 94.06 370 LEU A N 1
ATOM 2922 C CA . LEU A 1 370 ? 19.935 -7.305 -24.419 1.00 94.06 370 LEU A CA 1
ATOM 2923 C C . LEU A 1 370 ? 18.691 -7.288 -23.542 1.00 94.06 370 LEU A C 1
ATOM 2925 O O . LEU A 1 370 ? 18.621 -8.061 -22.598 1.00 94.06 370 LEU A O 1
ATOM 2929 N N . GLU A 1 371 ? 17.724 -6.426 -23.849 1.00 94.06 371 GLU A N 1
ATOM 2930 C CA . GLU A 1 371 ? 16.675 -6.055 -22.897 1.00 94.06 371 GLU A CA 1
ATOM 2931 C C . GLU A 1 371 ? 15.268 -6.282 -23.462 1.00 94.06 371 GLU A C 1
ATOM 2933 O O . GLU A 1 371 ? 15.017 -6.142 -24.664 1.00 94.06 371 GLU A O 1
ATOM 2938 N N . ASP A 1 372 ? 14.334 -6.617 -22.571 1.00 92.94 372 ASP A N 1
ATOM 2939 C CA . ASP A 1 372 ? 12.910 -6.654 -22.897 1.00 92.94 372 ASP A CA 1
ATOM 2940 C C . ASP A 1 372 ? 12.403 -5.227 -23.132 1.00 92.94 372 ASP A C 1
ATOM 2942 O O . ASP A 1 372 ? 12.691 -4.308 -22.364 1.00 92.94 372 ASP A O 1
ATOM 2946 N N . ALA A 1 373 ? 11.615 -5.038 -24.190 1.00 94.00 373 ALA A N 1
ATOM 2947 C CA . ALA A 1 373 ? 11.163 -3.722 -24.623 1.00 94.00 373 ALA A CA 1
ATOM 2948 C C . ALA A 1 373 ? 10.467 -2.925 -23.502 1.00 94.00 373 ALA A C 1
ATOM 2950 O O . ALA A 1 373 ? 10.602 -1.707 -23.438 1.00 94.00 373 ALA A O 1
ATOM 2951 N N . ARG A 1 374 ? 9.810 -3.609 -22.559 1.00 93.81 374 ARG A N 1
ATOM 2952 C CA . ARG A 1 374 ? 9.143 -3.002 -21.399 1.00 93.81 374 ARG A CA 1
ATOM 2953 C C . ARG A 1 374 ? 10.086 -2.274 -20.437 1.00 93.81 374 ARG A C 1
ATOM 2955 O O . ARG A 1 374 ? 9.616 -1.435 -19.674 1.00 93.81 374 ARG A O 1
ATOM 2962 N N . TYR A 1 375 ? 11.384 -2.572 -20.454 1.00 94.75 375 TYR A N 1
ATOM 2963 C CA . TYR A 1 375 ? 12.386 -1.959 -19.573 1.00 94.75 375 TYR A CA 1
ATOM 2964 C C . TYR A 1 375 ? 13.319 -0.982 -20.306 1.00 94.75 375 TYR A C 1
ATOM 2966 O O . TYR A 1 375 ? 14.235 -0.436 -19.691 1.00 94.75 375 TYR A O 1
ATOM 2974 N N . ILE A 1 376 ? 13.081 -0.721 -21.597 1.00 95.88 376 ILE A N 1
ATOM 2975 C CA . ILE A 1 376 ? 13.854 0.247 -22.381 1.00 95.88 376 ILE A CA 1
ATOM 2976 C C . ILE A 1 376 ? 13.286 1.648 -22.168 1.00 95.88 376 ILE A C 1
ATOM 2978 O O . ILE A 1 376 ? 12.111 1.914 -22.430 1.00 95.88 376 ILE A O 1
ATOM 2982 N N . MET A 1 377 ? 14.152 2.568 -21.759 1.00 95.75 377 MET A N 1
ATOM 2983 C CA . MET A 1 377 ? 13.825 3.980 -21.606 1.00 95.75 377 MET A CA 1
ATOM 2984 C C . MET A 1 377 ? 14.458 4.767 -22.747 1.00 95.75 377 MET A C 1
ATOM 2986 O O . MET A 1 377 ? 15.667 4.718 -22.945 1.00 95.75 377 MET A O 1
ATOM 2990 N N . VAL A 1 378 ? 13.647 5.503 -23.504 1.00 96.19 378 VAL A N 1
ATOM 2991 C CA . VAL A 1 378 ? 14.137 6.376 -24.576 1.00 96.19 378 VAL A CA 1
ATOM 2992 C C . VAL A 1 378 ? 13.706 7.796 -24.272 1.00 96.19 378 VAL A C 1
ATOM 2994 O O . VAL A 1 378 ? 12.516 8.068 -24.126 1.00 96.19 378 VAL A O 1
ATOM 2997 N N . THR A 1 379 ? 14.668 8.704 -24.182 1.00 94.44 379 THR A N 1
ATOM 2998 C CA . THR A 1 379 ? 14.424 10.108 -23.850 1.00 94.44 379 THR A CA 1
ATOM 2999 C C . THR A 1 379 ? 15.008 11.034 -24.899 1.00 94.44 379 THR A C 1
ATOM 3001 O O . THR A 1 379 ? 16.031 10.727 -25.504 1.00 94.44 379 THR A O 1
ATOM 3004 N N . CYS A 1 380 ? 14.372 12.180 -25.097 1.00 91.38 380 CYS A N 1
ATOM 3005 C CA . CYS A 1 380 ? 14.862 13.252 -25.944 1.00 91.38 380 CYS A CA 1
ATOM 3006 C C . CYS A 1 380 ? 15.122 14.487 -25.083 1.00 91.38 380 CYS A C 1
ATOM 3008 O O . CYS A 1 380 ? 14.224 14.947 -24.375 1.00 91.38 380 CYS A O 1
ATOM 3010 N N . ASP A 1 381 ? 16.331 15.035 -25.170 1.00 86.31 381 ASP A N 1
ATOM 3011 C CA . ASP A 1 381 ? 16.659 16.340 -24.600 1.00 86.31 381 ASP A CA 1
ATOM 3012 C C . ASP A 1 381 ? 16.469 17.420 -25.671 1.00 86.31 381 ASP A C 1
ATOM 3014 O O . ASP A 1 381 ? 17.102 17.371 -26.730 1.00 86.31 381 ASP A O 1
ATOM 3018 N N . SER A 1 382 ? 15.577 18.377 -25.406 1.00 72.81 382 SER A N 1
ATOM 3019 C CA . SER A 1 382 ? 15.271 19.499 -26.301 1.00 72.81 382 SER A CA 1
ATOM 3020 C C . SER A 1 382 ? 15.881 20.835 -25.853 1.00 72.81 382 SER A C 1
ATOM 3022 O O . SER A 1 382 ? 15.473 21.881 -26.351 1.00 72.81 382 SER A O 1
ATOM 3024 N N . SER A 1 383 ? 16.806 20.838 -24.888 1.00 66.69 383 SER A N 1
ATOM 3025 C CA . SER A 1 383 ? 17.402 22.066 -24.332 1.00 66.69 383 SER A CA 1
ATOM 3026 C C . SER A 1 383 ? 18.568 22.645 -25.143 1.00 66.69 383 SER A C 1
ATOM 3028 O O . SER A 1 383 ? 18.943 23.801 -24.942 1.00 66.69 383 SER A O 1
ATOM 3030 N N . GLY A 1 384 ? 19.137 21.865 -26.068 1.00 62.81 384 GLY A N 1
ATOM 3031 C CA . GLY A 1 384 ? 20.238 22.273 -26.943 1.00 62.81 384 GLY A CA 1
ATOM 3032 C C . GLY A 1 384 ? 19.796 22.792 -28.318 1.00 62.81 384 GLY A C 1
ATOM 3033 O O . GLY A 1 384 ? 18.622 22.772 -28.674 1.00 62.81 384 GLY A O 1
ATOM 3034 N N . ARG A 1 385 ? 20.768 23.220 -29.141 1.00 57.31 385 ARG A N 1
ATOM 3035 C CA . ARG A 1 385 ? 20.537 23.600 -30.556 1.00 57.31 385 ARG A CA 1
ATOM 3036 C C . ARG A 1 385 ? 20.162 22.410 -31.451 1.00 57.31 385 ARG A C 1
ATOM 3038 O O . ARG A 1 385 ? 19.608 22.620 -32.524 1.00 57.31 385 ARG A O 1
ATOM 3045 N N . ALA A 1 386 ? 20.468 21.191 -31.012 1.00 64.19 386 ALA A N 1
ATOM 3046 C CA . ALA A 1 386 ? 20.078 19.942 -31.647 1.00 64.19 386 ALA A CA 1
ATOM 3047 C C . ALA A 1 386 ? 19.450 19.029 -30.588 1.00 64.19 386 ALA A C 1
ATOM 3049 O O . ALA A 1 386 ? 19.974 18.914 -29.478 1.00 64.19 386 ALA A O 1
ATOM 3050 N N . SER A 1 387 ? 18.325 18.400 -30.926 1.00 70.38 387 SER A N 1
ATOM 3051 C CA . SER A 1 387 ? 17.687 17.394 -30.079 1.00 70.38 387 SER A CA 1
ATOM 3052 C C . SER A 1 387 ? 18.600 16.178 -29.952 1.00 70.38 387 SER A C 1
ATOM 3054 O O . SER A 1 387 ? 18.965 15.596 -30.974 1.00 70.38 387 SER A O 1
ATOM 3056 N N . SER A 1 388 ? 18.940 15.775 -28.726 1.00 85.56 388 SER A N 1
ATOM 3057 C CA . SER A 1 388 ? 19.741 14.565 -28.500 1.00 85.56 388 SER A CA 1
ATOM 3058 C C . SER A 1 388 ? 18.857 13.429 -27.994 1.00 85.56 388 SER A C 1
ATOM 3060 O O . SER A 1 388 ? 18.114 13.580 -27.021 1.00 85.56 388 SER A O 1
ATOM 3062 N N . LEU A 1 389 ? 18.904 12.298 -28.696 1.00 92.81 389 LEU A N 1
ATOM 3063 C CA . LEU A 1 389 ? 18.150 11.098 -28.355 1.00 92.81 389 LEU A CA 1
ATOM 3064 C C . LEU A 1 389 ? 19.036 10.180 -27.516 1.00 92.81 389 LEU A C 1
ATOM 3066 O O . LEU A 1 389 ? 20.139 9.826 -27.929 1.00 92.81 389 LEU A O 1
ATOM 3070 N N . LYS A 1 390 ? 18.540 9.795 -26.346 1.00 94.75 390 LYS A N 1
ATOM 3071 C CA . LYS A 1 390 ? 19.226 8.972 -25.353 1.00 94.75 390 LYS A CA 1
ATOM 3072 C C . LYS A 1 390 ? 18.418 7.705 -25.083 1.00 94.75 390 LYS A C 1
ATOM 3074 O O . LYS A 1 390 ? 17.190 7.747 -25.037 1.00 94.75 390 LYS A O 1
ATOM 3079 N N . VAL A 1 391 ? 19.116 6.589 -24.915 1.00 97.06 391 VAL A N 1
ATOM 3080 C CA . VAL A 1 391 ? 18.549 5.268 -24.640 1.00 97.06 391 VAL A CA 1
ATOM 3081 C C . VAL A 1 391 ? 19.198 4.723 -23.377 1.00 97.06 391 VAL A C 1
ATOM 3083 O O . VAL A 1 391 ? 20.399 4.463 -23.363 1.00 97.06 391 VAL A O 1
ATOM 3086 N N . ASP A 1 392 ? 18.405 4.527 -22.335 1.00 96.44 392 ASP A N 1
ATOM 3087 C CA . ASP A 1 392 ? 18.832 3.921 -21.081 1.00 96.44 392 ASP A CA 1
ATOM 3088 C C . ASP A 1 392 ? 18.309 2.485 -20.989 1.00 96.44 392 ASP A C 1
ATOM 3090 O O . ASP A 1 392 ? 17.139 2.209 -21.278 1.00 96.44 392 ASP A O 1
ATOM 3094 N N . LEU A 1 393 ? 19.173 1.581 -20.527 1.00 96.69 393 LEU A N 1
ATOM 3095 C CA . LEU A 1 393 ? 18.837 0.218 -20.115 1.00 96.69 393 LEU A CA 1
ATOM 3096 C C . LEU A 1 393 ? 19.092 0.100 -18.600 1.00 96.69 393 LEU A C 1
ATOM 3098 O O . LEU A 1 393 ? 20.166 -0.354 -18.187 1.00 96.69 393 LEU A O 1
ATOM 3102 N N . PRO A 1 394 ? 18.148 0.540 -17.741 1.00 94.25 394 PRO A N 1
ATOM 3103 C CA . PRO A 1 394 ? 18.428 0.772 -16.323 1.00 94.25 394 PRO A CA 1
ATOM 3104 C C . PRO A 1 394 ? 18.861 -0.476 -15.553 1.00 94.25 394 PRO A C 1
ATOM 3106 O O . PRO A 1 394 ? 19.692 -0.373 -14.654 1.00 94.25 394 PRO A O 1
ATOM 3109 N N . ARG A 1 395 ? 18.355 -1.659 -15.926 1.00 94.00 395 ARG A N 1
ATOM 3110 C CA . ARG A 1 395 ? 18.720 -2.930 -15.277 1.00 94.00 395 ARG A CA 1
ATOM 3111 C C . ARG A 1 395 ? 20.194 -3.289 -15.487 1.00 94.00 395 ARG A C 1
ATOM 3113 O O . ARG A 1 395 ? 20.774 -3.930 -14.618 1.00 94.00 395 ARG A O 1
ATOM 3120 N N . TYR A 1 396 ? 20.790 -2.852 -16.598 1.00 94.19 396 TYR A N 1
ATOM 3121 C CA . TYR A 1 396 ? 22.195 -3.090 -16.946 1.00 94.19 396 TYR A CA 1
ATOM 3122 C C . TYR A 1 396 ? 23.129 -1.930 -16.574 1.00 94.19 396 TYR A C 1
ATOM 3124 O O . TYR A 1 396 ? 24.345 -2.076 -16.672 1.00 94.19 396 TYR A O 1
ATOM 3132 N N . GLY A 1 397 ? 22.587 -0.756 -16.228 1.00 94.25 397 GLY A N 1
ATOM 3133 C CA . GLY A 1 397 ? 23.387 0.467 -16.089 1.00 94.25 397 GLY A CA 1
ATOM 3134 C C . GLY A 1 397 ? 24.053 0.912 -17.401 1.00 94.25 397 GLY A C 1
ATOM 3135 O O . GLY A 1 397 ? 25.093 1.575 -17.376 1.00 94.25 397 GLY A O 1
ATOM 3136 N N . LEU A 1 398 ? 23.484 0.520 -18.548 1.00 95.88 398 LEU A N 1
ATOM 3137 C CA . LEU A 1 398 ? 23.991 0.869 -19.873 1.00 95.88 398 LEU A CA 1
ATOM 3138 C C . LEU A 1 398 ? 23.223 2.051 -20.458 1.00 95.88 398 LEU A C 1
ATOM 3140 O O . LEU A 1 398 ? 21.995 2.106 -20.394 1.00 95.88 398 LEU A O 1
ATOM 3144 N N . GLU A 1 399 ? 23.963 2.957 -21.084 1.00 96.25 399 GLU A N 1
ATOM 3145 C CA . GLU A 1 399 ? 23.437 4.148 -21.731 1.00 96.25 399 GLU A CA 1
ATOM 3146 C C . GLU A 1 399 ? 23.996 4.283 -23.151 1.00 96.25 399 GLU A C 1
ATOM 3148 O O . GLU A 1 399 ? 25.192 4.098 -23.408 1.00 96.25 399 GLU A O 1
ATOM 3153 N N . PHE A 1 400 ? 23.113 4.651 -24.073 1.00 96.44 400 PHE A N 1
ATOM 3154 C CA . PHE A 1 400 ? 23.423 4.941 -25.463 1.00 96.44 400 PHE A CA 1
ATOM 3155 C C . PHE A 1 400 ? 22.820 6.283 -25.872 1.00 96.44 400 PHE A C 1
ATOM 3157 O O . PHE A 1 400 ? 21.899 6.796 -25.236 1.00 96.44 400 PHE A O 1
ATOM 3164 N N . PHE A 1 401 ? 23.327 6.856 -26.952 1.00 94.75 401 PHE A N 1
ATOM 3165 C CA . PHE A 1 401 ? 22.817 8.094 -27.524 1.00 94.75 401 PHE A CA 1
ATOM 3166 C C . PHE A 1 401 ? 23.016 8.102 -29.037 1.00 94.75 401 PHE A C 1
ATOM 3168 O O . PHE A 1 401 ? 23.860 7.375 -29.553 1.00 94.75 401 PHE A O 1
ATOM 3175 N N . ILE A 1 402 ? 22.226 8.908 -29.741 1.00 93.19 402 ILE A N 1
ATOM 3176 C CA . ILE A 1 402 ? 22.468 9.198 -31.155 1.00 93.19 402 ILE A CA 1
ATOM 3177 C C . ILE A 1 402 ? 23.511 10.307 -31.239 1.00 93.19 402 ILE A C 1
ATOM 3179 O O . ILE A 1 402 ? 23.305 11.389 -30.682 1.00 93.19 402 ILE A O 1
ATOM 3183 N N . ASP A 1 403 ? 24.637 10.011 -31.877 1.00 90.38 403 ASP A N 1
ATOM 3184 C CA . ASP A 1 403 ? 25.729 10.961 -32.069 1.00 90.38 403 ASP A CA 1
ATOM 3185 C C . ASP A 1 403 ? 25.533 11.844 -33.318 1.00 90.38 403 ASP A C 1
ATOM 3187 O O . ASP A 1 403 ? 24.499 11.802 -33.988 1.00 90.38 403 ASP A O 1
ATOM 3191 N N . GLU A 1 404 ? 26.525 12.685 -33.618 1.00 88.69 404 GLU A N 1
ATOM 3192 C CA . GLU A 1 404 ? 26.501 13.612 -34.761 1.00 88.69 404 GLU A CA 1
ATOM 3193 C C . GLU A 1 404 ? 26.498 12.895 -36.124 1.00 88.69 404 GLU A C 1
ATOM 3195 O O . GLU A 1 404 ? 26.027 13.458 -37.113 1.00 88.69 404 GLU A O 1
ATOM 3200 N N . ASP A 1 405 ? 26.963 11.642 -36.164 1.00 89.75 405 ASP A N 1
ATOM 3201 C CA . ASP A 1 405 ? 26.990 10.788 -37.354 1.00 89.75 405 ASP A CA 1
ATOM 3202 C C . ASP A 1 405 ? 25.685 9.973 -37.504 1.00 89.75 405 ASP A C 1
ATOM 3204 O O . ASP A 1 405 ? 25.574 9.122 -38.388 1.00 89.75 405 ASP A O 1
ATOM 3208 N N . TRP A 1 406 ? 24.679 10.240 -36.658 1.00 89.75 406 TRP A N 1
ATOM 3209 C CA . TRP A 1 406 ? 23.421 9.493 -36.554 1.00 89.75 406 TRP A CA 1
ATOM 3210 C C . TRP A 1 406 ? 23.604 8.019 -36.166 1.00 89.75 406 TRP A C 1
ATOM 3212 O O . TRP A 1 406 ? 22.744 7.175 -36.444 1.00 89.75 406 TRP A O 1
ATOM 3222 N N . GLU A 1 407 ? 24.704 7.697 -35.487 1.00 92.88 407 GLU A N 1
ATOM 3223 C CA . GLU A 1 407 ? 24.991 6.356 -34.996 1.00 92.88 407 GLU A CA 1
ATOM 3224 C C . GLU A 1 407 ? 24.555 6.205 -33.536 1.00 92.88 407 GLU A C 1
ATOM 3226 O O . GLU A 1 407 ? 24.641 7.125 -32.724 1.00 92.88 407 GLU A O 1
ATOM 3231 N N . LEU A 1 408 ? 24.083 5.007 -33.181 1.00 95.19 408 LEU A N 1
ATOM 3232 C CA . LEU A 1 408 ? 23.712 4.679 -31.808 1.00 95.19 408 LEU A CA 1
ATOM 3233 C C . LEU A 1 408 ? 24.971 4.323 -31.014 1.00 95.19 408 LEU A C 1
ATOM 3235 O O . LEU A 1 408 ? 25.405 3.168 -30.986 1.00 95.19 408 LEU A O 1
ATOM 3239 N N . GLN A 1 409 ? 25.570 5.337 -30.402 1.00 95.44 409 GLN A N 1
ATOM 3240 C CA . GLN A 1 409 ? 26.828 5.258 -29.678 1.00 95.44 409 GLN A CA 1
ATOM 3241 C C . GLN A 1 409 ? 26.618 4.869 -28.213 1.00 95.44 409 GLN A C 1
ATOM 3243 O O . GLN A 1 409 ? 25.701 5.347 -27.550 1.00 95.44 409 GLN A O 1
ATOM 3248 N N . SER A 1 410 ? 27.491 4.011 -27.683 1.00 95.69 410 SER A N 1
ATOM 3249 C CA . SER A 1 410 ? 27.517 3.675 -26.258 1.00 95.69 410 SER A CA 1
ATOM 3250 C C . SER A 1 410 ? 28.251 4.745 -25.446 1.00 95.69 410 SER A C 1
ATOM 3252 O O . SER A 1 410 ? 29.318 5.220 -25.841 1.00 95.69 410 SER A O 1
ATOM 3254 N N . ARG A 1 411 ? 27.728 5.090 -24.262 1.00 94.38 411 ARG A N 1
ATOM 3255 C CA . ARG A 1 411 ? 28.469 5.892 -23.272 1.00 94.38 411 ARG A CA 1
ATOM 3256 C C . ARG A 1 411 ? 29.433 5.053 -22.446 1.00 94.38 411 ARG A C 1
ATOM 3258 O O . ARG A 1 411 ? 30.511 5.530 -22.095 1.00 94.38 411 ARG A O 1
ATOM 3265 N N . ASN A 1 412 ? 29.050 3.817 -22.138 1.00 94.12 412 ASN A N 1
ATOM 3266 C CA . ASN A 1 412 ? 29.836 2.907 -21.306 1.00 94.12 412 ASN A CA 1
ATOM 3267 C C . ASN A 1 412 ? 31.051 2.356 -22.068 1.00 94.12 412 ASN A C 1
ATOM 3269 O O . ASN A 1 412 ? 32.115 2.173 -21.479 1.00 94.12 412 ASN A O 1
ATOM 3273 N N . MET A 1 413 ? 30.925 2.149 -23.383 1.00 91.56 413 MET A N 1
ATOM 3274 C CA . MET A 1 413 ? 32.033 1.782 -24.263 1.00 91.56 413 MET A CA 1
ATOM 3275 C C . MET A 1 413 ? 32.356 2.935 -25.208 1.00 91.56 413 MET A C 1
ATOM 3277 O O . MET A 1 413 ? 31.757 3.076 -26.274 1.00 91.56 413 MET A O 1
ATOM 3281 N N . ARG A 1 414 ? 33.323 3.770 -24.812 1.00 87.81 414 ARG A N 1
ATOM 3282 C CA . ARG A 1 414 ? 33.734 4.946 -25.593 1.00 87.81 414 ARG A CA 1
ATOM 3283 C C . ARG A 1 414 ? 34.103 4.565 -27.026 1.00 87.81 414 ARG A C 1
ATOM 3285 O O . ARG A 1 414 ? 34.766 3.557 -27.247 1.00 87.81 414 ARG A O 1
ATOM 3292 N N . ASN A 1 415 ? 33.701 5.413 -27.972 1.00 89.69 415 ASN A N 1
ATOM 3293 C CA . ASN A 1 415 ? 33.945 5.254 -29.411 1.00 89.69 415 ASN A CA 1
ATOM 3294 C C . ASN A 1 415 ? 33.413 3.943 -30.022 1.00 89.69 415 ASN A C 1
ATOM 3296 O O . ASN A 1 415 ? 33.841 3.562 -31.110 1.00 89.69 415 ASN A O 1
ATOM 3300 N N . MET A 1 416 ? 32.473 3.275 -29.349 1.00 94.69 416 MET A N 1
ATOM 3301 C CA . MET A 1 416 ? 31.795 2.092 -29.866 1.00 94.69 416 MET A CA 1
ATOM 3302 C C . MET A 1 416 ? 30.339 2.422 -30.191 1.00 94.69 416 MET A C 1
ATOM 3304 O O . MET A 1 416 ? 29.635 3.035 -29.387 1.00 94.69 416 MET A O 1
ATOM 3308 N N . VAL A 1 417 ? 29.881 1.974 -31.354 1.00 96.62 417 VAL A N 1
ATOM 3309 C CA . VAL A 1 417 ? 28.508 2.150 -31.841 1.00 96.62 417 VAL A CA 1
ATOM 3310 C C . VAL A 1 417 ? 27.863 0.795 -32.089 1.00 96.62 417 VAL A C 1
ATOM 3312 O O . VAL A 1 417 ? 28.555 -0.189 -32.362 1.00 96.62 417 VAL A O 1
ATOM 3315 N N . VAL A 1 418 ? 26.537 0.721 -31.986 1.00 96.56 418 VAL A N 1
ATOM 3316 C CA . VAL A 1 418 ? 25.793 -0.511 -32.272 1.00 96.56 418 VAL A CA 1
ATOM 3317 C C . VAL A 1 418 ? 25.998 -0.901 -33.732 1.00 96.56 418 VAL A C 1
ATOM 3319 O O . VAL A 1 418 ? 25.684 -0.146 -34.651 1.00 96.56 418 VAL A O 1
ATOM 3322 N N . ASP A 1 419 ? 26.536 -2.098 -33.942 1.00 95.19 419 ASP A N 1
ATOM 3323 C CA . ASP A 1 419 ? 26.852 -2.591 -35.272 1.00 95.19 419 ASP A CA 1
ATOM 3324 C C . ASP A 1 419 ? 25.567 -2.954 -36.031 1.00 95.19 419 ASP A C 1
ATOM 3326 O O . ASP A 1 419 ? 24.612 -3.507 -35.482 1.00 95.19 419 ASP A O 1
ATOM 3330 N N . ILE A 1 420 ? 25.528 -2.680 -37.329 1.00 92.00 420 ILE A N 1
ATOM 3331 C CA . ILE A 1 420 ? 24.436 -3.153 -38.183 1.00 92.00 420 ILE A CA 1
ATOM 3332 C C . ILE A 1 420 ? 24.548 -4.673 -38.344 1.00 92.00 420 ILE A C 1
ATOM 3334 O O . ILE A 1 420 ? 23.535 -5.376 -38.370 1.00 92.00 420 ILE A O 1
ATOM 3338 N N . VAL A 1 421 ? 25.778 -5.187 -38.398 1.00 92.31 421 VAL A N 1
ATOM 3339 C CA . VAL A 1 421 ? 26.066 -6.615 -38.476 1.00 92.31 421 VAL A CA 1
ATOM 3340 C C . VAL A 1 421 ? 26.103 -7.177 -37.059 1.00 92.31 421 VAL A C 1
ATOM 3342 O O . VAL A 1 421 ? 27.080 -7.027 -36.342 1.00 92.31 421 VAL A O 1
ATOM 3345 N N . GLN A 1 422 ? 25.049 -7.875 -36.641 1.00 93.06 422 GLN A N 1
ATOM 3346 C CA . GLN A 1 422 ? 24.963 -8.474 -35.297 1.00 93.06 422 GLN A CA 1
ATOM 3347 C C . GLN A 1 422 ? 25.567 -9.889 -35.204 1.00 93.06 422 GLN A C 1
ATOM 3349 O O . GLN A 1 422 ? 25.406 -10.579 -34.203 1.00 93.06 422 GLN A O 1
ATOM 3354 N N . SER A 1 423 ? 26.279 -10.341 -36.242 1.00 89.44 423 SER A N 1
ATOM 3355 C CA . SER A 1 423 ? 27.001 -11.618 -36.226 1.00 89.44 423 SER A CA 1
ATOM 3356 C C . SER A 1 423 ? 28.455 -11.434 -35.791 1.00 89.44 423 SER A C 1
ATOM 3358 O O . SER A 1 423 ? 29.181 -10.594 -36.334 1.00 89.44 423 SER A O 1
ATOM 3360 N N . THR A 1 424 ? 28.891 -12.270 -34.848 1.00 88.62 424 THR A N 1
ATOM 3361 C CA . THR A 1 424 ? 30.297 -12.435 -34.435 1.00 88.62 424 THR A CA 1
ATOM 3362 C C . THR A 1 424 ? 31.013 -13.567 -35.180 1.00 88.62 424 THR A C 1
ATOM 3364 O O . THR A 1 424 ? 32.217 -13.733 -35.024 1.00 88.62 424 THR A O 1
ATOM 3367 N N . GLY A 1 425 ? 30.291 -14.362 -35.980 1.00 86.44 425 GLY A N 1
ATOM 3368 C CA . GLY A 1 425 ? 30.842 -15.484 -36.750 1.00 86.44 425 GLY A CA 1
ATOM 3369 C C . GLY A 1 425 ? 31.125 -16.771 -35.959 1.00 86.44 425 GLY A C 1
ATOM 3370 O O . GLY A 1 425 ? 31.508 -17.760 -36.572 1.00 86.44 425 GLY A O 1
ATOM 3371 N N . THR A 1 426 ? 30.918 -16.789 -34.635 1.00 83.56 426 THR A N 1
ATOM 3372 C CA . THR A 1 426 ? 31.224 -17.956 -33.776 1.00 83.56 426 THR A CA 1
ATOM 3373 C C . THR A 1 426 ? 30.049 -18.405 -32.896 1.00 83.56 426 THR A C 1
ATOM 3375 O O . THR A 1 426 ? 29.755 -19.594 -32.815 1.00 83.56 426 THR A O 1
ATOM 3378 N N . MET A 1 427 ? 29.280 -17.472 -32.314 1.00 87.81 427 MET A N 1
ATOM 3379 C CA . MET A 1 427 ? 28.118 -17.777 -31.458 1.00 87.81 427 MET A CA 1
ATOM 3380 C C . MET A 1 427 ? 26.843 -18.008 -32.281 1.00 87.81 427 MET A C 1
ATOM 3382 O O . MET A 1 427 ? 25.849 -17.286 -32.158 1.00 87.81 427 MET A O 1
ATOM 3386 N N . LEU A 1 428 ? 26.893 -18.989 -33.182 1.00 87.38 428 LEU A N 1
ATOM 3387 C CA . LEU A 1 428 ? 25.775 -19.327 -34.059 1.00 87.38 428 LEU A CA 1
ATOM 3388 C C . LEU A 1 428 ? 24.573 -19.798 -33.230 1.00 87.38 428 LEU A C 1
ATOM 3390 O O . LEU A 1 428 ? 24.701 -20.648 -32.355 1.00 87.38 428 LEU A O 1
ATOM 3394 N N . GLY A 1 429 ? 23.399 -19.230 -33.510 1.00 90.06 429 GLY A N 1
ATOM 3395 C CA . GLY A 1 429 ? 22.157 -19.575 -32.814 1.00 90.06 429 GLY A CA 1
ATOM 3396 C C . GLY A 1 429 ? 21.836 -18.727 -31.579 1.00 90.06 429 GLY A C 1
ATOM 3397 O O . GLY A 1 429 ? 20.661 -18.637 -31.213 1.00 90.06 429 GLY A O 1
ATOM 3398 N N . LEU A 1 430 ? 22.820 -18.044 -30.981 1.00 93.50 430 LEU A N 1
ATOM 3399 C CA . LEU A 1 430 ? 22.592 -17.132 -29.855 1.00 93.50 430 LEU A CA 1
ATOM 3400 C C . LEU A 1 430 ? 21.866 -15.863 -30.319 1.00 93.50 430 LEU A C 1
ATOM 3402 O O . LEU A 1 430 ? 22.390 -15.089 -31.122 1.00 93.50 430 LEU A O 1
ATOM 3406 N N . LYS A 1 431 ? 20.656 -15.633 -29.799 1.00 93.19 431 LYS A N 1
ATOM 3407 C CA . LYS A 1 431 ? 19.857 -14.437 -30.114 1.00 93.19 431 LYS A CA 1
ATOM 3408 C C . LYS A 1 431 ? 20.231 -13.230 -29.261 1.00 93.19 431 LYS A C 1
ATOM 3410 O O . LYS A 1 431 ? 20.150 -12.106 -29.744 1.00 93.19 431 LYS A O 1
ATOM 3415 N N . ASN A 1 432 ? 20.648 -13.462 -28.021 1.00 95.19 432 ASN A N 1
ATOM 3416 C CA . ASN A 1 432 ? 20.980 -12.410 -27.071 1.00 95.19 432 ASN A CA 1
ATOM 3417 C C . ASN A 1 432 ? 22.446 -11.984 -27.202 1.00 95.19 432 ASN A C 1
ATOM 3419 O O . ASN A 1 432 ? 23.273 -12.296 -26.350 1.00 95.19 432 ASN A O 1
ATOM 3423 N N . GLN A 1 433 ? 22.779 -11.322 -28.308 1.00 94.50 433 GLN A N 1
ATOM 3424 C CA . GLN A 1 433 ? 24.093 -10.719 -28.522 1.00 94.50 433 GLN A CA 1
ATOM 3425 C C . GLN A 1 433 ? 23.917 -9.313 -29.095 1.00 94.50 433 GLN A C 1
ATOM 3427 O O . GLN A 1 433 ? 23.276 -9.158 -30.133 1.00 94.50 433 GLN A O 1
ATOM 3432 N N . LEU A 1 434 ? 24.467 -8.299 -28.423 1.00 96.56 434 LEU A N 1
ATOM 3433 C CA . LEU A 1 434 ? 24.555 -6.944 -28.962 1.00 96.56 434 LEU A CA 1
ATOM 3434 C C . LEU A 1 434 ? 25.997 -6.657 -29.352 1.00 96.56 434 LEU A C 1
ATOM 3436 O O . LEU A 1 434 ? 26.865 -6.454 -28.502 1.00 96.56 434 LEU A O 1
ATOM 3440 N N . VAL A 1 435 ? 26.251 -6.667 -30.652 1.00 96.06 435 VAL A N 1
ATOM 3441 C CA . VAL A 1 435 ? 27.563 -6.382 -31.217 1.00 96.06 435 VAL A CA 1
ATOM 3442 C C . VAL A 1 435 ? 27.732 -4.881 -31.387 1.00 96.06 435 VAL A C 1
ATOM 3444 O O . VAL A 1 435 ? 26.872 -4.198 -31.946 1.00 96.06 435 VAL A O 1
ATOM 3447 N N . LEU A 1 436 ? 28.862 -4.384 -30.905 1.00 96.38 436 LEU A N 1
ATOM 3448 C CA . LEU A 1 436 ? 29.339 -3.030 -31.089 1.00 96.38 436 LEU A CA 1
ATOM 3449 C C . LEU A 1 436 ? 30.565 -3.044 -32.001 1.00 96.38 436 LEU A C 1
ATOM 3451 O O . LEU A 1 436 ? 31.429 -3.920 -31.890 1.00 96.38 436 LEU A O 1
ATOM 3455 N N . ARG A 1 437 ? 30.684 -2.031 -32.851 1.00 95.19 437 ARG A N 1
ATOM 3456 C CA . ARG A 1 437 ? 31.887 -1.778 -33.646 1.00 95.19 437 ARG A CA 1
ATOM 3457 C C . ARG A 1 437 ? 32.534 -0.454 -33.243 1.00 95.19 437 ARG A C 1
ATOM 3459 O O . ARG A 1 437 ? 31.820 0.436 -32.778 1.00 95.19 437 ARG A O 1
ATOM 3466 N N . PRO A 1 438 ? 33.853 -0.305 -33.426 1.00 94.50 438 PRO A N 1
ATOM 3467 C CA . PRO A 1 438 ? 34.489 1.004 -33.341 1.00 94.50 438 PRO A CA 1
ATOM 3468 C C . PRO A 1 438 ? 33.868 1.993 -34.339 1.00 94.50 438 PRO A C 1
ATOM 3470 O O . PRO A 1 438 ? 33.373 1.605 -35.407 1.00 94.50 438 PRO A O 1
ATOM 3473 N N . LYS A 1 439 ? 33.921 3.286 -34.009 1.00 92.75 439 LYS A N 1
ATOM 3474 C CA . LYS A 1 439 ? 33.686 4.348 -34.995 1.00 92.75 439 LYS A CA 1
ATOM 3475 C C . LYS A 1 439 ? 34.734 4.271 -36.106 1.00 92.75 439 LYS A C 1
ATOM 3477 O O . LYS A 1 439 ? 35.871 3.863 -35.866 1.00 92.75 439 LYS A O 1
ATOM 3482 N N . LEU A 1 440 ? 34.359 4.695 -37.316 1.00 86.81 440 LEU A N 1
ATOM 3483 C CA . LEU A 1 440 ? 35.205 4.585 -38.513 1.00 86.81 440 LEU A CA 1
ATOM 3484 C C . LEU A 1 440 ? 36.593 5.211 -38.329 1.00 86.81 440 LEU A C 1
ATOM 3486 O O . LEU A 1 440 ? 37.562 4.683 -38.859 1.00 86.81 440 LEU A O 1
ATOM 3490 N N . GLN A 1 441 ? 36.704 6.284 -37.538 1.00 83.94 441 GLN A N 1
ATOM 3491 C CA . GLN A 1 441 ? 37.978 6.976 -37.322 1.00 83.94 441 GLN A CA 1
ATOM 3492 C C . GLN A 1 441 ? 39.021 6.137 -36.562 1.00 83.94 441 GLN A C 1
ATOM 3494 O O . GLN A 1 441 ? 40.203 6.450 -36.633 1.00 83.94 441 GLN A O 1
ATOM 3499 N N . ILE A 1 442 ? 38.599 5.100 -35.831 1.00 82.81 442 ILE A N 1
ATOM 3500 C CA . ILE A 1 442 ? 39.474 4.246 -35.007 1.00 82.81 442 ILE A CA 1
ATOM 3501 C C . ILE A 1 442 ? 39.300 2.754 -35.327 1.00 82.81 442 ILE A C 1
ATOM 3503 O O . ILE A 1 442 ? 39.661 1.893 -34.521 1.00 82.81 442 ILE A O 1
ATOM 3507 N N . ALA A 1 443 ? 38.694 2.438 -36.476 1.00 78.00 443 ALA A N 1
ATOM 3508 C CA . ALA A 1 443 ? 38.301 1.076 -36.823 1.00 78.00 443 ALA A CA 1
ATOM 3509 C C . ALA A 1 443 ? 39.492 0.116 -36.959 1.00 78.00 443 ALA A C 1
ATOM 3511 O O . ALA A 1 443 ? 39.358 -1.058 -36.621 1.00 78.00 443 ALA A O 1
ATOM 3512 N N . ASP A 1 444 ? 40.650 0.628 -37.378 1.00 75.94 444 ASP A N 1
ATOM 3513 C CA . ASP A 1 444 ? 41.879 -0.157 -37.537 1.00 75.94 444 ASP A CA 1
ATOM 3514 C C . ASP A 1 444 ? 42.587 -0.438 -36.200 1.00 75.94 444 ASP A C 1
ATOM 3516 O O . ASP A 1 444 ? 43.405 -1.349 -36.103 1.00 75.94 444 ASP A O 1
ATOM 3520 N N . GLU A 1 445 ? 42.265 0.318 -35.146 1.00 76.44 445 GLU A N 1
ATOM 3521 C CA . GLU A 1 445 ? 42.944 0.236 -33.846 1.00 76.44 445 GLU A CA 1
ATOM 3522 C C . GLU A 1 445 ? 42.167 -0.584 -32.807 1.00 76.44 445 GLU A C 1
ATOM 3524 O O . GLU A 1 445 ? 42.740 -1.038 -31.814 1.00 76.44 445 GLU A O 1
ATOM 3529 N N . HIS A 1 446 ? 40.856 -0.758 -32.995 1.00 82.31 446 HIS A N 1
ATOM 3530 C CA . HIS A 1 446 ? 39.974 -1.326 -31.977 1.00 82.31 446 HIS A CA 1
ATOM 3531 C C . HIS A 1 446 ? 39.103 -2.458 -32.537 1.00 82.31 446 HIS A C 1
ATOM 3533 O O . HIS A 1 446 ? 38.369 -2.258 -33.499 1.00 82.31 446 HIS A O 1
ATOM 3539 N N . PRO A 1 447 ? 39.096 -3.651 -31.917 1.00 88.62 447 PRO A N 1
ATOM 3540 C CA . PRO A 1 447 ? 38.241 -4.740 -32.371 1.00 88.62 447 PRO A CA 1
ATOM 3541 C C . PRO A 1 447 ? 36.757 -4.488 -32.069 1.00 88.62 447 PRO A C 1
ATOM 3543 O O . PRO A 1 447 ? 36.392 -3.793 -31.114 1.00 88.62 447 PRO A O 1
ATOM 3546 N N . ARG A 1 448 ? 35.878 -5.161 -32.825 1.00 93.00 448 ARG A N 1
ATOM 3547 C CA . ARG A 1 448 ? 34.449 -5.281 -32.481 1.00 93.00 448 ARG A CA 1
ATOM 3548 C C . ARG A 1 448 ? 34.304 -5.884 -31.085 1.00 93.00 448 ARG A C 1
ATOM 3550 O O . ARG A 1 448 ? 35.112 -6.707 -30.661 1.00 93.00 448 ARG A O 1
ATOM 3557 N N . SER A 1 449 ? 33.260 -5.496 -30.370 1.00 93.81 449 SER A N 1
ATOM 3558 C CA . SER A 1 449 ? 32.936 -6.042 -29.051 1.00 93.81 449 SER A CA 1
ATOM 3559 C C . SER A 1 449 ? 31.514 -6.580 -29.041 1.00 93.81 449 SER A C 1
ATOM 3561 O O . SER A 1 449 ? 30.681 -6.135 -29.817 1.00 93.81 449 SER A O 1
ATOM 3563 N N . VAL A 1 450 ? 31.215 -7.537 -28.175 1.00 94.81 450 VAL A N 1
ATOM 3564 C CA . VAL A 1 450 ? 29.879 -8.113 -28.035 1.00 94.81 450 VAL A CA 1
ATOM 3565 C C . VAL A 1 450 ? 29.476 -8.137 -26.571 1.00 94.81 450 VAL A C 1
ATOM 3567 O O . VAL A 1 450 ? 30.244 -8.567 -25.708 1.00 94.81 450 VAL A O 1
ATOM 3570 N N . ILE A 1 451 ? 28.268 -7.647 -26.315 1.00 95.56 451 ILE A N 1
ATOM 3571 C CA . ILE A 1 451 ? 27.598 -7.696 -25.023 1.00 95.56 451 ILE A CA 1
ATOM 3572 C C . ILE A 1 451 ? 26.631 -8.871 -25.052 1.00 95.56 451 ILE A C 1
ATOM 3574 O O . ILE A 1 451 ? 25.825 -8.995 -25.978 1.00 95.56 451 ILE A O 1
ATOM 3578 N N . ILE A 1 452 ? 26.701 -9.717 -24.033 1.00 95.12 452 ILE A N 1
ATOM 3579 C CA . ILE A 1 452 ? 25.800 -10.853 -23.851 1.00 95.12 452 ILE A CA 1
ATOM 3580 C C . ILE A 1 452 ? 25.197 -10.723 -22.456 1.00 95.12 452 ILE A C 1
ATOM 3582 O O . ILE A 1 452 ? 25.961 -10.634 -21.492 1.00 95.12 452 ILE A O 1
ATOM 3586 N N . PRO A 1 453 ? 23.866 -10.676 -22.315 1.00 94.69 453 PRO A N 1
ATOM 3587 C CA . PRO A 1 453 ? 23.253 -10.589 -21.003 1.00 94.69 453 PRO A CA 1
ATOM 3588 C C . PRO A 1 453 ? 23.474 -11.888 -20.227 1.00 94.69 453 PRO A C 1
ATOM 3590 O O . PRO A 1 453 ? 23.552 -12.965 -20.816 1.00 94.69 453 PRO A O 1
ATOM 3593 N N . ASP A 1 454 ? 23.554 -11.780 -18.909 1.00 92.19 454 ASP A N 1
ATOM 3594 C CA . ASP A 1 454 ? 23.501 -12.922 -18.004 1.00 92.19 454 ASP A CA 1
ATOM 3595 C C . ASP A 1 454 ? 22.040 -13.249 -17.650 1.00 92.19 454 ASP A C 1
ATOM 3597 O O . ASP A 1 454 ? 21.162 -12.379 -17.677 1.00 92.19 454 ASP A O 1
ATOM 3601 N N . GLY A 1 455 ? 21.757 -14.514 -17.347 1.00 92.62 455 GLY A N 1
ATOM 3602 C CA . GLY A 1 455 ? 20.410 -14.965 -17.007 1.00 92.62 455 GLY A CA 1
ATOM 3603 C C . GLY A 1 455 ? 20.117 -16.411 -17.389 1.00 92.62 455 GLY A C 1
ATOM 3604 O O . GLY A 1 455 ? 21.001 -17.206 -17.714 1.00 92.62 455 GLY A O 1
ATOM 3605 N N . ARG A 1 456 ? 18.832 -16.776 -17.362 1.00 94.62 456 ARG A N 1
ATOM 3606 C CA . ARG A 1 456 ? 18.408 -18.153 -17.627 1.00 94.62 456 ARG A CA 1
ATOM 3607 C C . ARG A 1 456 ? 18.535 -18.486 -19.107 1.00 94.62 456 ARG A C 1
ATOM 3609 O O . ARG A 1 456 ? 17.867 -17.885 -19.951 1.00 94.62 456 ARG A O 1
ATOM 3616 N N . ILE A 1 457 ? 19.340 -19.498 -19.410 1.00 95.25 457 ILE A N 1
ATOM 3617 C CA . ILE A 1 457 ? 19.537 -19.995 -20.770 1.00 95.25 457 ILE A CA 1
ATOM 3618 C C . ILE A 1 457 ? 18.409 -20.961 -21.134 1.00 95.25 457 ILE A C 1
ATOM 3620 O O . ILE A 1 457 ? 18.065 -21.874 -20.385 1.00 95.25 457 ILE A O 1
ATOM 3624 N N . SER A 1 458 ? 17.857 -20.770 -22.323 1.00 96.00 458 SER A N 1
ATOM 3625 C CA . SER A 1 458 ? 16.873 -21.644 -22.955 1.00 96.00 458 SER A CA 1
ATOM 3626 C C . SER A 1 458 ? 17.297 -21.910 -24.392 1.00 96.00 458 SER A C 1
ATOM 3628 O O . SER A 1 458 ? 17.938 -21.070 -25.028 1.00 96.00 458 SER A O 1
ATOM 3630 N N . TYR A 1 459 ? 16.969 -23.090 -24.909 1.00 95.50 459 TYR A N 1
ATOM 3631 C CA . TYR A 1 459 ? 17.300 -23.458 -26.276 1.00 95.50 459 TYR A CA 1
ATOM 3632 C C . TYR A 1 459 ? 16.186 -24.277 -26.920 1.00 95.50 459 TYR A C 1
ATOM 3634 O O . TYR A 1 459 ? 15.456 -25.003 -26.249 1.00 95.50 459 TYR A O 1
ATOM 3642 N N . SER A 1 460 ? 16.038 -24.133 -28.234 1.00 95.62 460 SER A N 1
ATOM 3643 C CA . SER A 1 460 ? 15.027 -24.838 -29.027 1.00 95.62 460 SER A CA 1
ATOM 3644 C C . SER A 1 460 ? 15.525 -25.085 -30.457 1.00 95.62 460 SER A C 1
ATOM 3646 O O . SER A 1 460 ? 16.372 -24.325 -30.937 1.00 95.62 460 SER A O 1
ATOM 3648 N N . PRO A 1 461 ? 15.038 -26.131 -31.152 1.00 94.75 461 PRO A N 1
ATOM 3649 C CA . PRO A 1 461 ? 15.313 -26.315 -32.576 1.00 94.75 461 PRO A CA 1
ATOM 3650 C C . PRO A 1 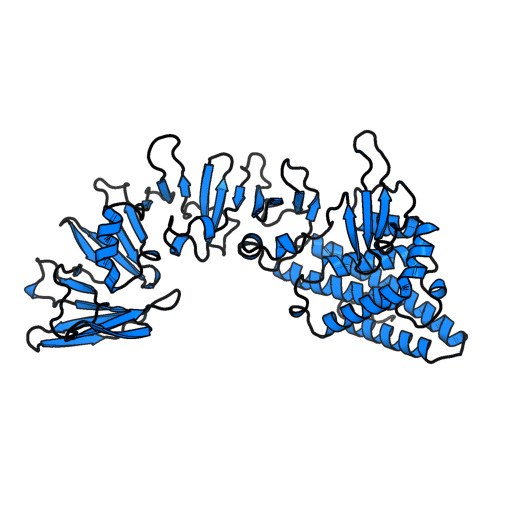461 ? 14.786 -25.137 -33.414 1.00 94.75 461 PRO A C 1
ATOM 3652 O O . PRO A 1 461 ? 13.672 -24.664 -33.195 1.00 94.75 461 PRO A O 1
ATOM 3655 N N . ASP A 1 462 ? 15.572 -24.679 -34.388 1.00 91.44 462 ASP A N 1
ATOM 3656 C CA . ASP A 1 462 ? 15.256 -23.588 -35.320 1.00 91.44 462 ASP A CA 1
ATOM 3657 C C . ASP A 1 462 ? 15.746 -23.973 -36.723 1.00 91.44 462 ASP A C 1
ATOM 3659 O O . ASP A 1 462 ? 16.861 -23.648 -37.145 1.00 91.44 462 ASP A O 1
ATOM 3663 N N . GLY A 1 463 ? 14.934 -24.775 -37.417 1.00 89.69 463 GLY A N 1
ATOM 3664 C CA . GLY A 1 463 ? 15.337 -25.441 -38.655 1.00 89.69 463 GLY A CA 1
ATOM 3665 C C . GLY A 1 463 ? 16.495 -26.414 -38.412 1.00 89.69 463 GLY A C 1
ATOM 3666 O O . GLY A 1 463 ? 16.399 -27.297 -37.564 1.00 89.69 463 GLY A O 1
ATOM 3667 N N . ASN A 1 464 ? 17.599 -26.228 -39.140 1.00 89.44 464 ASN A N 1
ATOM 3668 C CA . ASN A 1 464 ? 18.812 -27.051 -39.020 1.00 89.44 464 ASN A CA 1
ATOM 3669 C C . ASN A 1 464 ? 19.789 -26.550 -37.937 1.00 89.44 464 ASN A C 1
ATOM 3671 O O . ASN A 1 464 ? 20.909 -27.051 -37.837 1.00 89.44 464 ASN A O 1
ATOM 3675 N N . HIS A 1 465 ? 19.400 -25.543 -37.151 1.00 88.00 465 HIS A N 1
ATOM 3676 C CA . HIS A 1 465 ? 20.231 -24.946 -36.107 1.00 88.00 465 HIS A CA 1
ATOM 3677 C C . HIS A 1 465 ? 19.522 -24.964 -34.749 1.00 88.00 465 HIS A C 1
ATOM 3679 O O . HIS A 1 465 ? 18.321 -25.205 -34.653 1.00 88.00 465 HIS A O 1
ATOM 3685 N N . ILE A 1 466 ? 20.277 -24.694 -33.684 1.00 92.56 466 ILE A N 1
ATOM 3686 C CA . ILE A 1 466 ? 19.727 -24.464 -32.347 1.00 92.56 466 ILE A CA 1
ATOM 3687 C C . ILE A 1 466 ? 19.591 -22.962 -32.135 1.00 92.56 466 ILE A C 1
ATOM 3689 O O . ILE A 1 466 ? 20.539 -22.210 -32.348 1.00 92.56 466 ILE A O 1
ATOM 3693 N N . ARG A 1 467 ? 18.420 -22.521 -31.688 1.00 94.44 467 ARG A N 1
ATOM 3694 C CA . ARG A 1 467 ? 18.198 -21.165 -31.195 1.00 94.44 467 ARG A CA 1
ATOM 3695 C C . ARG A 1 467 ? 18.438 -21.146 -29.697 1.00 94.44 467 ARG A C 1
ATOM 3697 O O . ARG A 1 467 ? 17.787 -21.895 -28.978 1.00 94.44 467 ARG A O 1
ATOM 3704 N N . VAL A 1 468 ? 19.321 -20.262 -29.245 1.00 95.25 468 VAL A N 1
ATOM 3705 C CA . VAL A 1 468 ? 19.626 -20.041 -27.828 1.00 95.25 468 VAL A CA 1
ATOM 3706 C C . VAL A 1 468 ? 19.158 -18.646 -27.429 1.00 95.25 468 VAL A C 1
ATOM 3708 O O . VAL A 1 468 ? 19.482 -17.658 -28.095 1.00 95.25 468 VAL A O 1
ATOM 3711 N N . THR A 1 469 ? 18.400 -18.571 -26.343 1.00 95.44 469 THR A N 1
ATOM 3712 C CA . THR A 1 469 ? 17.880 -17.334 -25.759 1.00 95.44 469 THR A CA 1
ATOM 3713 C C . THR A 1 469 ? 18.228 -17.263 -24.282 1.00 95.44 469 THR A C 1
ATOM 3715 O O . THR A 1 469 ? 18.108 -18.246 -23.552 1.00 95.44 469 THR A O 1
ATOM 3718 N N . ILE A 1 470 ? 18.642 -16.085 -23.839 1.00 95.62 470 ILE A N 1
ATOM 3719 C CA . ILE A 1 470 ? 18.942 -15.769 -22.448 1.00 95.62 470 ILE A CA 1
ATOM 3720 C C . ILE A 1 470 ? 17.820 -14.871 -21.947 1.00 95.62 470 ILE A C 1
ATOM 3722 O O . ILE A 1 470 ? 17.486 -13.880 -22.595 1.00 95.62 470 ILE A O 1
ATOM 3726 N N . THR A 1 471 ? 17.217 -15.247 -20.823 1.00 93.06 471 THR A N 1
ATOM 3727 C CA . THR A 1 471 ? 16.176 -14.459 -20.160 1.00 93.06 471 THR A CA 1
ATOM 3728 C C . THR A 1 471 ? 16.789 -13.749 -18.954 1.00 93.06 471 THR A C 1
ATOM 3730 O O . THR A 1 471 ? 17.119 -14.425 -17.976 1.00 93.06 471 THR A O 1
ATOM 3733 N N . PRO A 1 472 ? 16.954 -12.416 -19.006 1.00 90.44 472 PRO A N 1
ATOM 3734 C CA . PRO A 1 472 ? 17.417 -11.620 -17.874 1.00 90.44 472 PRO A CA 1
ATOM 3735 C C . PRO A 1 472 ? 16.438 -11.683 -16.697 1.00 90.44 472 PRO A C 1
ATOM 3737 O O . PRO A 1 472 ? 15.261 -11.355 -16.860 1.00 90.44 472 PRO A O 1
ATOM 3740 N N . GLU A 1 473 ? 16.907 -12.018 -15.495 1.00 86.62 473 GLU A N 1
ATOM 3741 C CA . GLU A 1 473 ? 16.070 -12.108 -14.287 1.00 86.62 473 GLU A CA 1
ATOM 3742 C C . GLU A 1 473 ? 16.426 -11.002 -13.275 1.00 86.62 473 GLU A C 1
ATOM 3744 O O . GLU A 1 473 ? 17.583 -10.624 -13.133 1.00 86.62 473 GLU A O 1
ATOM 3749 N N . GLY A 1 474 ? 15.425 -10.473 -12.561 1.00 85.81 474 GLY A N 1
ATOM 3750 C CA . GLY A 1 474 ? 15.625 -9.493 -11.484 1.00 85.81 474 GLY A CA 1
ATOM 3751 C C . GLY A 1 474 ? 15.724 -8.024 -11.924 1.00 85.81 474 GLY A C 1
ATOM 3752 O O . GLY A 1 474 ? 15.705 -7.697 -13.110 1.00 85.81 474 GLY A O 1
ATOM 3753 N N . SER A 1 475 ? 15.806 -7.119 -10.945 1.00 84.81 475 SER A N 1
ATOM 3754 C CA . SER A 1 475 ? 15.831 -5.657 -11.147 1.00 84.81 475 SER A CA 1
ATOM 3755 C C . SER A 1 475 ? 17.200 -5.100 -11.556 1.00 84.81 475 SER A C 1
ATOM 3757 O O . SER A 1 475 ? 17.284 -3.976 -12.046 1.00 84.81 475 SER A O 1
ATOM 3759 N N . ARG A 1 476 ? 18.267 -5.881 -11.373 1.00 90.44 476 ARG A N 1
ATOM 3760 C CA . ARG A 1 476 ? 19.621 -5.604 -11.862 1.00 90.44 476 ARG A CA 1
ATOM 3761 C C . ARG A 1 476 ? 20.128 -6.830 -12.593 1.00 90.44 476 ARG A C 1
ATOM 3763 O O . ARG A 1 476 ? 19.956 -7.939 -12.096 1.00 90.44 476 ARG A O 1
ATOM 3770 N N . VAL A 1 477 ? 20.740 -6.616 -13.748 1.00 91.94 477 VAL A N 1
ATOM 3771 C CA . VAL A 1 477 ? 21.196 -7.681 -14.632 1.00 91.94 477 VAL A CA 1
ATOM 3772 C C . VAL A 1 477 ? 22.659 -7.452 -14.983 1.00 91.94 477 VAL A C 1
ATOM 3774 O O . VAL A 1 477 ? 23.062 -6.372 -15.410 1.00 91.94 477 VAL A O 1
ATOM 3777 N N . THR A 1 478 ? 23.453 -8.497 -14.804 1.00 92.25 478 THR A N 1
ATOM 3778 C CA . THR A 1 478 ? 24.857 -8.566 -15.203 1.00 92.25 478 THR A CA 1
ATOM 3779 C C . THR A 1 478 ? 24.994 -8.900 -16.686 1.00 92.25 478 THR A C 1
ATOM 3781 O O . THR A 1 478 ? 24.082 -9.409 -17.336 1.00 92.25 478 THR A O 1
ATOM 3784 N N . TYR A 1 479 ? 26.152 -8.600 -17.262 1.00 93.81 479 TYR A N 1
ATOM 3785 C CA . TYR A 1 479 ? 26.434 -8.939 -18.649 1.00 93.81 479 TYR A CA 1
ATOM 3786 C C . TYR A 1 479 ? 27.902 -9.305 -18.830 1.00 93.81 479 TYR A C 1
ATOM 3788 O O . TYR A 1 479 ? 28.779 -8.890 -18.074 1.00 93.81 479 TYR A O 1
ATOM 3796 N N . HIS A 1 480 ? 28.171 -10.073 -19.875 1.00 92.94 480 HIS A N 1
ATOM 3797 C CA . HIS A 1 480 ? 29.514 -10.408 -20.307 1.00 92.94 480 HIS A CA 1
ATOM 3798 C C . HIS A 1 480 ? 29.914 -9.531 -21.491 1.00 92.94 480 HIS A C 1
ATOM 3800 O O . HIS A 1 480 ? 29.140 -9.354 -22.435 1.00 92.94 480 HIS A O 1
ATOM 3806 N N . LEU A 1 481 ? 31.138 -9.003 -21.445 1.00 93.69 481 LEU A N 1
ATOM 3807 C CA . LEU A 1 481 ? 31.730 -8.226 -22.527 1.00 93.69 481 LEU A CA 1
ATOM 3808 C C . LEU A 1 481 ? 32.903 -8.997 -23.131 1.00 93.69 481 LEU A C 1
ATOM 3810 O O . LEU A 1 481 ? 33.894 -9.277 -22.454 1.00 93.69 481 LEU A O 1
ATOM 3814 N N . TYR A 1 482 ? 32.808 -9.283 -24.425 1.00 92.50 482 TYR A N 1
ATOM 3815 C CA . TYR A 1 482 ? 33.874 -9.929 -25.183 1.00 92.50 482 TYR A CA 1
ATOM 3816 C C . TYR A 1 482 ? 34.361 -9.028 -26.311 1.00 92.50 482 TYR A C 1
ATOM 3818 O O . TYR A 1 482 ? 33.568 -8.351 -26.959 1.00 92.50 482 TYR A O 1
ATOM 3826 N N . ARG A 1 483 ? 35.663 -9.055 -26.587 1.00 91.44 483 ARG A N 1
ATOM 3827 C CA . ARG A 1 483 ? 36.274 -8.485 -27.792 1.00 91.44 483 ARG A CA 1
ATOM 3828 C C . ARG A 1 483 ? 36.428 -9.574 -28.845 1.00 91.44 483 ARG A C 1
ATOM 3830 O O . ARG A 1 483 ? 36.848 -10.685 -28.525 1.00 91.44 483 ARG A O 1
ATOM 3837 N N . VAL A 1 484 ? 36.094 -9.251 -30.085 1.00 89.88 484 VAL A N 1
ATOM 3838 C CA . VAL A 1 484 ? 36.229 -10.141 -31.238 1.00 89.88 484 VAL A CA 1
ATOM 3839 C C . VAL A 1 484 ? 37.640 -9.999 -31.788 1.00 89.88 484 VAL A C 1
ATOM 3841 O O . VAL A 1 484 ? 38.019 -8.928 -32.242 1.00 89.88 484 VAL A O 1
ATOM 3844 N N . ASP A 1 485 ? 38.411 -11.075 -31.744 1.00 86.56 485 ASP A N 1
ATOM 3845 C CA . ASP A 1 485 ? 39.760 -11.155 -32.297 1.00 86.56 485 ASP A CA 1
ATOM 3846 C C . ASP A 1 485 ? 39.653 -11.700 -33.732 1.00 86.56 485 ASP A C 1
ATOM 3848 O O . ASP A 1 485 ? 39.373 -12.894 -33.899 1.00 86.56 485 ASP A O 1
ATOM 3852 N N . PRO A 1 486 ? 39.757 -10.846 -34.771 1.00 80.56 486 PRO A N 1
ATOM 3853 C CA . PRO A 1 486 ? 39.535 -11.274 -36.149 1.00 80.56 486 PRO A CA 1
ATOM 3854 C C . PRO A 1 486 ? 40.668 -12.168 -36.662 1.00 80.56 486 PRO A C 1
ATOM 3856 O O . PRO A 1 486 ? 40.407 -13.082 -37.449 1.00 80.56 486 PRO A O 1
ATOM 3859 N N . ASP A 1 487 ? 41.891 -11.949 -36.175 1.00 83.00 487 ASP A N 1
ATOM 3860 C CA . ASP A 1 487 ? 43.091 -12.659 -36.611 1.00 83.00 487 ASP A CA 1
ATOM 3861 C C . ASP A 1 487 ? 43.103 -14.087 -36.066 1.00 83.00 487 ASP A C 1
ATOM 3863 O O . ASP A 1 487 ? 43.303 -15.051 -36.807 1.00 83.00 487 ASP A O 1
ATOM 3867 N N . LEU A 1 488 ? 42.811 -14.240 -34.770 1.00 82.25 488 LEU A N 1
ATOM 3868 C CA . LEU A 1 488 ? 42.771 -15.542 -34.101 1.00 82.25 488 LEU A CA 1
ATOM 3869 C C . LEU A 1 488 ? 41.373 -16.176 -34.094 1.00 82.25 488 LEU A C 1
ATOM 3871 O O . LEU A 1 488 ? 41.203 -17.275 -33.566 1.00 82.25 488 LEU A O 1
ATOM 3875 N N . ARG A 1 489 ? 40.371 -15.498 -34.671 1.00 80.56 489 ARG A N 1
ATOM 3876 C CA . ARG A 1 489 ? 38.963 -15.928 -34.769 1.00 80.56 489 ARG A CA 1
ATOM 3877 C C . ARG A 1 489 ? 38.373 -16.398 -33.436 1.00 80.56 489 ARG A C 1
ATOM 3879 O O . ARG A 1 489 ? 37.665 -17.405 -33.371 1.00 80.56 489 ARG A O 1
ATOM 3886 N N . ARG A 1 490 ? 38.657 -15.660 -32.363 1.00 83.50 490 ARG A N 1
ATOM 3887 C CA . ARG A 1 490 ? 38.234 -15.988 -30.992 1.00 83.50 490 ARG A CA 1
ATOM 3888 C C . ARG A 1 490 ? 37.564 -14.808 -30.297 1.00 83.50 490 ARG A C 1
ATOM 3890 O O . ARG A 1 490 ? 37.638 -13.669 -30.750 1.00 83.50 490 ARG A O 1
ATOM 3897 N N . LEU A 1 491 ? 36.915 -15.092 -29.172 1.00 87.00 491 LEU A N 1
ATOM 3898 C CA . LEU A 1 491 ? 36.364 -14.081 -28.275 1.00 87.00 491 LEU A CA 1
ATOM 3899 C C . LEU A 1 491 ? 37.256 -13.966 -27.038 1.00 87.00 491 LEU A C 1
ATOM 3901 O O . LEU A 1 491 ? 37.461 -14.950 -26.332 1.00 87.00 491 LEU A O 1
ATOM 3905 N N . ASN A 1 492 ? 37.756 -12.763 -26.766 1.00 85.69 492 ASN A N 1
ATOM 3906 C CA . ASN A 1 492 ? 38.547 -12.456 -25.575 1.00 85.69 492 ASN A CA 1
ATOM 3907 C C . ASN A 1 492 ? 37.653 -11.710 -24.578 1.00 85.69 492 ASN A C 1
ATOM 3909 O O . ASN A 1 492 ? 37.235 -10.586 -24.854 1.00 85.69 492 ASN A O 1
ATOM 3913 N N . GLY A 1 493 ? 37.316 -12.332 -23.448 1.00 75.81 493 GLY A N 1
ATOM 3914 C CA . GLY A 1 493 ? 36.373 -11.776 -22.472 1.00 75.81 493 GLY A CA 1
ATOM 3915 C C . GLY A 1 493 ? 37.005 -11.468 -21.125 1.00 75.81 493 GLY A C 1
ATOM 3916 O O . GLY A 1 493 ? 37.852 -12.223 -20.659 1.00 75.81 493 GLY A O 1
ATOM 3917 N N . ASN A 1 494 ? 36.518 -10.402 -20.489 1.00 62.28 494 ASN A N 1
ATOM 3918 C CA . ASN A 1 494 ? 36.701 -10.139 -19.063 1.00 62.28 494 ASN A CA 1
ATOM 3919 C C . ASN A 1 494 ? 35.316 -10.103 -18.404 1.00 62.28 494 ASN A C 1
ATOM 3921 O O . ASN A 1 494 ? 34.363 -9.577 -18.980 1.00 62.28 494 ASN A O 1
ATOM 3925 N N . TRP A 1 495 ? 35.198 -10.664 -17.201 1.00 52.16 495 TRP A N 1
ATOM 3926 C CA . TRP A 1 495 ? 33.974 -10.569 -16.407 1.00 52.16 495 TRP A CA 1
ATOM 3927 C C . TRP A 1 495 ? 33.835 -9.143 -15.865 1.00 52.16 495 TRP A C 1
ATOM 3929 O O . TRP A 1 495 ? 34.761 -8.635 -15.233 1.00 52.16 495 TRP A O 1
ATOM 3939 N N . VAL A 1 496 ? 32.705 -8.489 -16.142 1.00 54.09 496 VAL A N 1
ATOM 3940 C CA . VAL A 1 496 ? 32.397 -7.149 -15.634 1.00 54.09 496 VAL A CA 1
ATOM 3941 C C . VAL A 1 496 ? 31.171 -7.281 -14.740 1.00 54.09 496 VAL A C 1
ATOM 3943 O O . VAL A 1 496 ? 30.075 -7.556 -15.221 1.00 54.09 496 VAL A O 1
ATOM 3946 N N . SER A 1 497 ? 31.361 -7.139 -13.429 1.00 41.88 497 SER A N 1
ATOM 3947 C CA . SER A 1 497 ? 30.253 -6.997 -12.484 1.00 41.88 497 SER A CA 1
ATOM 3948 C C . SER A 1 497 ? 29.706 -5.571 -12.554 1.00 41.88 497 SER A C 1
ATOM 3950 O O . SER A 1 497 ? 30.499 -4.626 -12.585 1.00 41.88 497 SER A O 1
ATOM 3952 N N . ALA A 1 498 ? 28.378 -5.439 -12.584 1.00 41.59 498 ALA A N 1
ATOM 3953 C CA . ALA A 1 498 ? 27.674 -4.160 -12.490 1.00 41.59 498 ALA A CA 1
ATOM 3954 C C . ALA A 1 498 ? 27.885 -3.471 -11.134 1.00 41.59 498 ALA A C 1
ATOM 3956 O O . ALA A 1 498 ? 28.003 -4.198 -10.117 1.00 41.59 498 ALA A O 1
#

Sequence (498 aa):
MASVEGNWLEGVTISTIVMLVSRVLSSTQEESIKSRGYSLLRRIRTSTFTLLTQLSAKMQGSNDETVSRELQGRVRDMAFTCRSTFDVDGDASLILTSDEDMKVFAYCAVMIYDNTPSTPGDLPQHSQLMLERDKRCCHALEAAVRRRAKLHRKGLDHAVAKIWESYRPGTLWKALPTPNSRWLVSHTAASSSQSPQTVHFNLINGCLLVDGKQLGRLPSTIMQHPTYQTIFRDQILDIVPADIPGMEYATRGNLYDHQVSFAFRSDDLIIRAKHVDQGSPVLQLIPSKTFVDDLPMTLIEGHTHWLNLRMSEIEIRPAENAWKSSPENWRLRFAVSGSSTLHKAQASIIMLVDIRSQTWGMIAQRMRPLEDARYIMVTCDSSGRASSLKVDLPRYGLEFFIDEDWELQSRNMRNMVVDIVQSTGTMLGLKNQLVLRPKLQIADEHPRSVIIPDGRISYSPDGNHIRVTITPEGSRVTYHLYRVDPDLRRLNGNWVSA

Secondary structure (DSSP, 8-state):
-TTTTT-GGGHHHHHHHHHHHHHHHHH---HHHHHHHHHHHHHHHHHHHHHHHHHHHHHHT---HHHHHHHHHHHHHHHHHHHGGG--SS-GGGTS-SHHHHHHHHHHHHHHHHTS-SSGGGS-HHHHHHHHHHHHHHHHHHHHHHHHHHH--HHHHHHHHHH-TT--B-SPPEEPSTT-TTEEEEEBPP-SSS---EEEEETTT--EEETTEESSS--HHHHTSHHHHHHHTTPPP-EEE--STT--EEESS-BTTEEEEEEEETTEEEEEEEESSTTPPEEEEEPGGGGTTTS-GGGTTTEEEEEETTTTEEEEEEGGGTT---TTSEEEEPPSSS--EEEEESSSEEEEPPTTSHHHHHHHHHHTTTS-GGG-EEEEE-SSSS-EEEEEETTTTEEEEE-TTS-EEESSSTTEEE-S----SSSTTB---EEEEE-GGGTTTS--EEEEE-SEEEEEEETTEEEEEEE--SSS--EEEEEEETTTTEEEEEEE--

Radius of gyration: 32.7 Å; chains: 1; bounding box: 77×53×90 Å

Foldseek 3Di:
DVVCQPPLVCLVVLLVVLVVLQVCCQPDPDVVSVVVSLVVLVVSLVSLLVVLLVLVVVLLPDLDQVVNLVSLLSSQSSLLSNLSSQVHPDDSCSQCVDLQSLLSNLLSQQSNLLSQFPDNVVDDPVSNVSLVSLLVSLVVCQVVSQVCQQVDVNSVQNNCCSQPVPAAADDGWHADDPPRSQKIWDWHRDDPVDDIWIWIAGSRRSFIDINNHTAQFDPPLQCPQVLNCLQQNRGTAGWDADPDPPFGIWGPDAHLQWIWTWDADPSDIWIWTDGVDPPGFIWIWDQLVVCVVFAQVVLRPQWIWIQRPVQRKIWIGGSVQHSDDDLQTWIWHDDPDDDIWIFGNDVWTKTWDTCPDPVLVVVLVLCVLADDSSQKTWIWTPRDPDIKIKIDNQQARWIWIQDPVRFTGTPVDPQKTFDPDQDLPPPPQESNKTKIAGDPVCRVPFFIKIKGWAADWDWDDDDVDIHIYGDADDSHTFIWMWGQDPVVRDTHTDGDDD

pLDDT: mean 87.93, std 9.44, range [41.59, 97.06]